Protein 6PWG (pdb70)

Solvent-accessible surface area: 18046 Å² total; per-residue (Å²): 103,45,51,63,7,68,43,42,16,146,113,66,31,66,45,107,55,20,21,34,31,54,9,120,47,7,90,99,11,8,4,4,9,5,74,122,76,40,18,66,118,62,65,22,77,103,40,0,85,64,15,30,78,0,4,71,83,0,104,130,64,39,8,46,18,6,15,0,11,7,15,2,84,23,164,75,30,14,0,0,3,10,47,43,30,110,105,32,32,60,4,62,35,0,27,79,119,149,104,96,13,55,136,86,109,132,15,1,97,16,0,30,103,32,0,48,37,1,13,156,92,0,126,126,73,105,8,53,2,70,90,4,43,5,24,1,23,116,71,0,70,0,31,1,18,34,2,61,34,18,69,214,60,71,11,95,155,2,24,62,61,0,64,75,0,50,39,49,0,74,87,54,51,138,157,99,45,34,72,6,62,56,31,9,137,102,66,29,67,46,105,42,17,22,33,31,56,10,120,43,6,88,93,12,8,5,4,8,4,70,120,82,36,25,69,116,87,61,16,73,97,57,0,80,77,0,18,86,0,2,97,84,0,109,133,67,40,8,47,17,7,21,4,11,8,10,4,90,25,159,86,27,18,0,0,5,10,43,50,30,91,123,37,31,46,4,52,40,0,20,87,119,146,117,95,16,55,134,86,107,159,14,1,105,40,0,31,99,28,0,43,36,1,22,158,94,0,130,130,75,102,6,36,2,79,89,8,38,2,31,0,25,94,73,0,72,0,33,1,19,28,2,37,43,20,70,218,53,71,8,88,168,3,27,68,62,0,64,74,0,55,41,55,0,76,86,49,53,137,164

Nearest PDB structures (foldseek):
  6pwg-assembly2_B  TM=1.004E+00  e=1.736E-35  Ewingella americana
  6lxy-assembly3_D  TM=6.509E-01  e=3.700E-04  Homo sapiens
  8wsw-assembly4_D  TM=5.952E-01  e=1.843E-03  Homo sapiens
  7t4w-assembly2_B  TM=6.102E-01  e=1.568E-02  Homo sapiens
  2eu9-assembly1_A  TM=5.207E-01  e=2.147E-01  Homo sapiens

Sequence (350 aa):
AFHDVPSLGQKVGAGSQKDVFHSRQDPRQCICLFRPGTTGSIPAEQYAQKELEETTKQLKNLGFPVVDAHALVKHQGSVGVAKDFIHNALDSEDIVNNKKSLPDNLKFNKNVLEDCNAIIRRLKNLEVHIEDLQFLVDHNGHVLINDPRDVVRSSPDKSISKVNELRSHALNNLLDAFHDVPSLGQKVGAGSQKDVFHSRQDPRQCICLFRPGTTGSIPAEQYAQKELETTKQLKNLGFPVVDAHALVKHQGSVGVAKDFIHNALDSEDIVNNKKSLPDNLKFNKNVLEDCNAIIRRLKNLEVHIEDLQFLVDHNGHVLINDPRDVVRSSPDKSISKVNELRSHALNNLLD

Organism: Ewingella americana (strain ATCC 33852 / DSM 4580 / CCUG 14506 / JCM 5911 / LMG 7869 / NCTC 12157 / CDC 1468-78) (NCBI:txid910964)

InterPro domains:
  IPR054555 Type III secretion system effector HopBF1-like [PF26324] (6-197)
  IPR054555 Type III secretion system effector HopBF1-like [cd20900] (25-198)

GO terms:
  GO:0106310 protein serine kinase activity (F, EXP)

Structure (mmCIF, N/CA/C/O backbone):
data_6PWG
#
_entry.id   6PWG
#
_cell.length_a   76.185
_cell.length_b   76.185
_cell.length_c   351.362
_cell.angle_alpha   90.000
_cell.angle_beta   90.000
_cell.angle_gamma   120.000
#
_symmetry.space_group_name_H-M   'H 3 2'
#
loop_
_entity.id
_entity.type
_entity.pdbx_description
1 polymer 'Type III effector HopBF1'
2 non-polymer 'PHOSPHOAMINOPHOSPHONIC ACID-ADENYLATE ESTER'
3 non-polymer 1,2-ETHANEDIOL
4 water water
#
loop_
_atom_site.group_PDB
_atom_site.id
_atom_site.type_symbol
_atom_site.label_atom_id
_atom_site.label_alt_id
_atom_site.label_comp_id
_atom_site.label_asym_id
_atom_site.label_entity_id
_atom_site.label_seq_id
_atom_site.pdbx_PDB_ins_code
_atom_site.Cartn_x
_atom_site.Cartn_y
_atom_site.Cartn_z
_atom_site.occupancy
_atom_site.B_iso_or_equiv
_atom_site.auth_seq_id
_atom_site.auth_comp_id
_atom_site.auth_asym_id
_atom_site.auth_atom_id
_atom_site.pdbx_PDB_model_num
ATOM 1 N N . ALA A 1 26 ? 13.22490 6.57834 -19.34226 1.000 52.98083 25 ALA A N 1
ATOM 2 C CA . ALA A 1 26 ? 12.99710 8.01363 -19.27440 1.000 49.92077 25 ALA A CA 1
ATOM 3 C C . ALA A 1 26 ? 14.27886 8.78924 -19.56548 1.000 44.67980 25 ALA A C 1
ATOM 4 O O . ALA A 1 26 ? 14.24015 9.84007 -20.20016 1.000 45.60189 25 ALA A O 1
ATOM 10 N N . PHE A 1 27 ? 15.41717 8.26821 -19.09980 1.000 36.84354 26 PHE A N 1
ATOM 11 C CA . PHE A 1 27 ? 16.70673 8.93677 -19.27163 1.000 30.05297 26 PHE A CA 1
ATOM 12 C C . PHE A 1 27 ? 17.30240 8.49825 -20.60000 1.000 28.00332 26 PHE A C 1
ATOM 13 O O . PHE A 1 27 ? 17.63397 7.32719 -20.78711 1.000 31.00736 26 PHE A O 1
ATOM 30 N N . HIS A 1 28 ? 17.43359 9.43464 -21.53010 1.000 27.15023 27 HIS A N 1
ATOM 31 C CA . HIS A 1 28 ? 17.85014 9.12117 -22.89363 1.000 28.82755 27 HIS A CA 1
ATOM 32 C C . HIS A 1 28 ? 19.33980 9.38086 -23.06763 1.000 28.51455 27 HIS A C 1
ATOM 33 O O . HIS A 1 28 ? 19.84631 10.44530 -22.69430 1.000 26.82819 27 HIS A O 1
ATOM 47 N N . ASP A 1 29 ? 20.03615 8.39629 -23.62450 1.000 30.50365 28 ASP A N 1
ATOM 48 C CA . ASP A 1 29 ? 21.48072 8.47661 -23.73318 1.000 36.77924 28 ASP A CA 1
ATOM 49 C C . ASP A 1 29 ? 21.88895 9.57852 -24.69828 1.000 30.61926 28 ASP A C 1
ATOM 50 O O . ASP A 1 29 ? 21.31729 9.72391 -25.78001 1.000 31.61786 28 ASP A O 1
ATOM 59 N N . VAL A 1 30 ? 22.89262 10.35546 -24.29812 1.000 30.40536 29 VAL A N 1
ATOM 60 C CA . VAL A 1 30 ? 23.52426 11.35532 -25.15933 1.000 33.21491 29 VAL A CA 1
ATOM 61 C C . VAL A 1 30 ? 24.94116 10.87265 -25.43790 1.000 33.07270 29 VAL A C 1
ATOM 62 O O . VAL A 1 30 ? 25.84450 11.12666 -24.63039 1.000 34.20632 29 VAL A O 1
ATOM 75 N N . PRO A 1 31 ? 25.18603 10.16891 -26.54395 1.000 38.95797 30 PRO A N 1
ATOM 76 C CA . PRO A 1 31 ? 26.51076 9.54262 -26.71451 1.000 39.62520 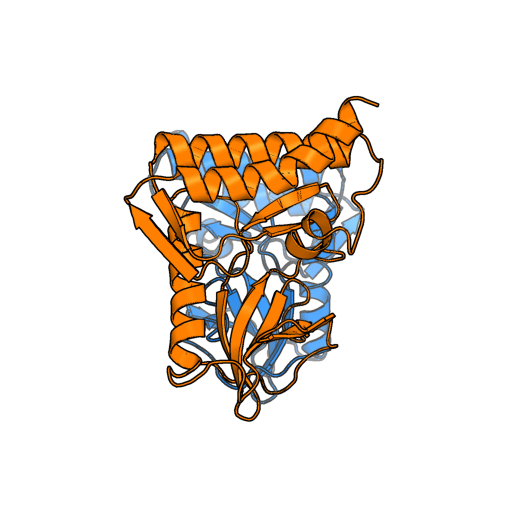30 PRO A CA 1
ATOM 77 C C . PRO A 1 31 ? 27.66400 10.53395 -26.63876 1.000 39.36227 30 PRO A C 1
ATOM 78 O O . PRO A 1 31 ? 28.70896 10.21464 -26.06083 1.000 38.76681 30 PRO A O 1
ATOM 89 N N . SER A 1 32 ? 27.49976 11.73375 -27.18771 1.000 38.33870 31 SER A N 1
ATOM 90 C CA . SER A 1 32 ? 28.59524 12.67957 -27.33958 1.000 40.45469 31 SER A CA 1
ATOM 91 C C . SER A 1 32 ? 28.19685 14.03798 -26.78765 1.000 37.22214 31 SER A C 1
ATOM 92 O O . SER A 1 32 ? 27.12540 14.55257 -27.11385 1.000 36.81584 31 SER A O 1
ATOM 100 N N . LEU A 1 33 ? 29.06829 14.61502 -25.96498 1.000 35.13966 32 LEU A N 1
ATOM 101 C CA . LEU A 1 33 ? 28.85706 15.92554 -25.37656 1.000 33.23757 32 LEU A CA 1
ATOM 102 C C . LEU A 1 33 ? 29.60151 16.99892 -26.16076 1.000 32.76333 32 LEU A C 1
ATOM 103 O O . LEU A 1 33 ? 30.67875 16.76611 -26.70994 1.000 35.30432 32 LEU A O 1
ATOM 119 N N . GLY A 1 34 ? 29.02698 18.19297 -26.18819 1.000 32.34724 33 GLY A N 1
ATOM 120 C CA . GLY A 1 34 ? 29.68758 19.34779 -26.75653 1.000 32.87085 33 GLY A CA 1
ATOM 121 C C . GLY A 1 34 ? 30.59608 20.05337 -25.75884 1.000 31.78582 33 GLY A C 1
ATOM 122 O O . GLY A 1 34 ? 30.89799 19.56096 -24.67203 1.000 29.88780 33 GLY A O 1
ATOM 126 N N . GLN A 1 35 ? 31.03228 21.24012 -26.15481 1.000 37.43453 34 GLN A N 1
ATOM 127 C CA . GLN A 1 35 ? 31.95372 22.04105 -25.35770 1.000 40.48346 34 GLN A CA 1
ATOM 128 C C . GLN A 1 35 ? 31.35192 22.37104 -23.99386 1.000 33.61063 34 GLN A C 1
ATOM 129 O O . GLN A 1 35 ? 30.15453 22.64323 -23.86562 1.000 29.23950 34 GLN A O 1
ATOM 143 N N . LYS A 1 36 ? 32.19462 22.33767 -22.96793 1.000 32.26030 35 LYS A N 1
ATOM 144 C CA . LYS A 1 36 ? 31.76005 22.69118 -21.62320 1.000 31.28600 35 LYS A CA 1
ATOM 145 C C . LYS A 1 36 ? 31.56027 24.20291 -21.52540 1.000 28.58723 35 LYS A C 1
ATOM 146 O O . LYS A 1 36 ? 32.41642 24.98220 -21.96143 1.000 28.92998 35 LYS A O 1
ATOM 165 N N . VAL A 1 37 ? 30.44240 24.61972 -20.93614 1.000 24.67516 36 VAL A N 1
ATOM 166 C CA . VAL A 1 37 ? 30.13041 26.03580 -20.80016 1.000 25.84393 36 VAL A CA 1
ATOM 167 C C . VAL A 1 37 ? 30.02332 26.48683 -19.35237 1.000 29.16711 36 VAL A C 1
ATOM 168 O O . VAL A 1 37 ? 29.92987 27.69560 -19.10661 1.000 29.71892 36 VAL A O 1
ATOM 181 N N . GLY A 1 38 ? 30.00322 25.58451 -18.38565 1.000 28.90089 37 GLY A N 1
ATOM 182 C CA . GLY A 1 38 ? 29.82503 26.01006 -17.00926 1.000 27.11256 37 GLY A CA 1
ATOM 183 C C . GLY A 1 38 ? 29.77892 24.83614 -16.05624 1.000 26.18115 37 GLY A C 1
ATOM 184 O O . GLY A 1 38 ? 29.61367 23.67678 -16.45294 1.000 24.17172 37 GLY A O 1
ATOM 188 N N . ALA A 1 39 ? 29.90601 25.16554 -14.77392 1.000 23.53325 38 ALA A N 1
ATOM 189 C CA . ALA A 1 39 ? 29.88054 24.16311 -13.72520 1.000 24.78364 38 ALA A CA 1
ATOM 190 C C . ALA A 1 39 ? 29.44372 24.84187 -12.44091 1.000 25.29786 38 ALA A C 1
ATOM 191 O O . ALA A 1 39 ? 29.92712 25.93725 -12.11944 1.000 26.34185 38 ALA A O 1
ATOM 198 N N . GLY A 1 40 ? 28.54390 24.18300 -11.71351 1.000 21.09702 39 GLY A N 1
ATOM 199 C CA . GLY A 1 40 ? 28.05734 24.70179 -10.45717 1.000 21.51676 39 GLY A CA 1
ATOM 200 C C . GLY A 1 40 ? 28.36746 23.78502 -9.30190 1.000 21.96755 39 GLY A C 1
ATOM 201 O O . GLY A 1 40 ? 29.26141 22.94772 -9.40272 1.000 23.83093 39 GLY A O 1
ATOM 205 N N . SER A 1 41 ? 27.62893 23.91873 -8.20262 1.000 21.32647 40 SER A N 1
ATOM 206 C CA . SER A 1 41 ? 27.87463 23.07991 -7.03943 1.000 21.56379 40 SER A CA 1
ATOM 207 C C . SER A 1 41 ? 27.46771 21.63048 -7.28405 1.000 21.95555 40 SER A C 1
ATOM 208 O O . SER A 1 41 ? 28.01307 20.73140 -6.62858 1.000 20.68514 40 SER A O 1
ATOM 216 N N . GLN A 1 42 ? 26.57531 21.37557 -8.24486 1.000 20.96131 41 GLN A N 1
ATOM 217 C CA . GLN A 1 42 ? 26.16609 20.00433 -8.50695 1.000 24.81182 41 GLN A CA 1
ATOM 218 C C . GLN A 1 42 ? 26.28567 19.58986 -9.97242 1.000 24.37125 41 GLN A C 1
ATOM 219 O O . GLN A 1 42 ? 26.43256 18.39631 -10.25894 1.000 24.67066 41 GLN A O 1
ATOM 233 N N . LYS A 1 43 ? 26.21832 20.53795 -10.91456 1.000 20.28444 42 LYS A N 1
ATOM 234 C CA . LYS A 1 43 ? 26.07823 20.16419 -12.31748 1.000 20.17261 42 LYS A CA 1
ATOM 235 C C . LYS A 1 43 ? 27.19346 20.72589 -13.18436 1.000 20.45359 42 LYS A C 1
ATOM 236 O O . LYS A 1 43 ? 27.69195 21.83804 -12.94354 1.000 18.31686 42 LYS A O 1
ATOM 255 N N . ASP A 1 44 ? 27.59718 19.92735 -14.17532 1.000 20.14564 43 ASP A N 1
ATOM 256 C CA . ASP A 1 44 ? 28.37637 20.38583 -15.32032 1.000 20.22883 43 ASP A CA 1
ATOM 257 C C . ASP A 1 44 ? 27.42486 20.59568 -16.49182 1.000 21.92701 43 ASP A C 1
ATOM 258 O O . ASP A 1 44 ? 26.51728 19.78027 -16.71632 1.000 18.83750 43 ASP A O 1
ATOM 267 N N . VAL A 1 45 ? 27.66447 21.65019 -17.27192 1.000 18.40987 44 VAL A N 1
ATOM 268 C CA . VAL A 1 45 ? 26.77326 22.03446 -18.35400 1.000 18.05528 44 VAL A CA 1
ATOM 269 C C . VAL A 1 45 ? 27.55588 22.07191 -19.65192 1.000 19.66371 44 VAL A C 1
ATOM 270 O O . VAL A 1 45 ? 28.65336 22.64255 -19.70500 1.000 21.05748 44 VAL A O 1
ATOM 283 N N . PHE A 1 46 ? 26.99281 21.45971 -20.69374 1.000 20.15409 45 PHE A N 1
ATOM 284 C CA . PHE A 1 46 ? 27.66708 21.30327 -21.96644 1.000 22.06102 45 PHE A CA 1
ATOM 285 C C . PHE A 1 46 ? 26.73834 21.73229 -23.09172 1.000 22.68849 45 PHE A C 1
ATOM 286 O O . PHE A 1 46 ? 25.51777 21.53652 -23.02044 1.000 21.18570 45 PHE A O 1
ATOM 303 N N . HIS A 1 47 ? 27.33039 22.29262 -24.15023 1.000 25.97344 46 HIS A N 1
ATOM 304 C CA . HIS A 1 47 ? 26.60637 22.43687 -25.40982 1.000 29.97888 46 HIS A CA 1
ATOM 305 C C . HIS A 1 47 ? 26.06536 21.08249 -25.85297 1.000 28.68500 46 HIS A C 1
ATOM 306 O O . HIS A 1 47 ? 26.75771 20.06030 -25.77079 1.000 27.05070 46 HIS A O 1
ATOM 320 N N . SER A 1 48 ? 24.83760 21.08248 -26.35320 1.000 28.10754 47 SER A N 1
ATOM 321 C CA . SER A 1 48 ? 24.31212 19.90535 -27.01560 1.000 28.65665 47 SER A CA 1
ATOM 322 C C . SER A 1 48 ? 24.84470 19.85575 -28.44612 1.000 33.05305 47 SER A C 1
ATOM 323 O O . SER A 1 48 ? 24.73356 20.83392 -29.20226 1.000 33.14047 47 SER A O 1
ATOM 331 N N . ARG A 1 49 ? 25.43284 18.71657 -28.81958 1.000 33.66980 48 ARG A N 1
ATOM 332 C CA . ARG A 1 49 ? 25.86091 18.53658 -30.20134 1.000 40.97223 48 ARG A CA 1
ATOM 333 C C . ARG A 1 49 ? 24.68528 18.27710 -31.13742 1.000 45.03497 48 ARG A C 1
ATOM 334 O O . ARG A 1 49 ? 24.74761 18.64498 -32.31367 1.000 47.09572 48 ARG A O 1
ATOM 355 N N . GLN A 1 50 ? 23.61962 17.64533 -30.64107 1.000 51.82200 49 GLN A N 1
ATOM 356 C CA . GLN A 1 50 ? 22.46999 17.33121 -31.48312 1.000 57.96603 49 GLN A CA 1
ATOM 357 C C . GLN A 1 50 ? 21.61560 18.55829 -31.78813 1.000 57.11991 49 GLN A C 1
ATOM 358 O O . GLN A 1 50 ? 20.86463 18.53730 -32.76756 1.000 60.59558 49 GLN A O 1
ATOM 372 N N . ASP A 1 51 ? 21.70241 19.62772 -30.97074 1.000 47.71338 50 ASP A N 1
ATOM 373 C CA . ASP A 1 51 ? 20.89025 20.82486 -31.15803 1.000 39.75982 50 ASP A CA 1
ATOM 374 C C . ASP A 1 51 ? 21.61356 22.05231 -30.60581 1.000 38.48092 50 ASP A C 1
ATOM 375 O O . ASP A 1 51 ? 21.83893 22.15548 -29.38645 1.000 28.95029 50 ASP A O 1
ATOM 384 N N . PRO A 1 52 ? 21.98407 23.01156 -31.46247 1.000 42.59972 51 PRO A N 1
ATOM 385 C CA . PRO A 1 52 ? 22.73449 24.17769 -30.96101 1.000 40.50419 51 PRO A CA 1
ATOM 386 C C . PRO A 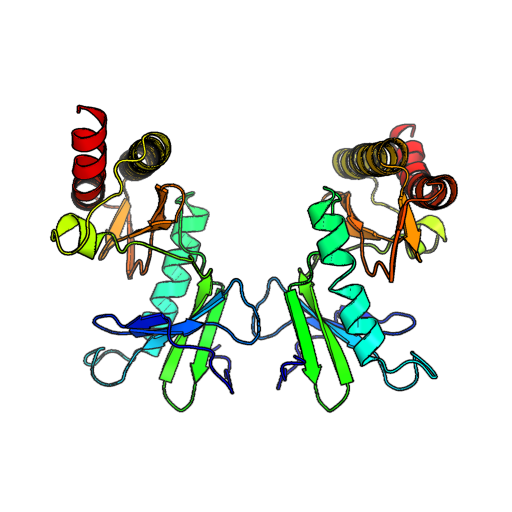1 52 ? 21.93600 25.07597 -30.03396 1.000 34.00640 51 PRO A C 1
ATOM 387 O O . PRO A 1 52 ? 22.53937 25.88373 -29.32379 1.000 29.80031 51 PRO A O 1
ATOM 398 N N . ARG A 1 53 ? 20.60913 24.97616 -30.02075 1.000 28.90054 52 ARG A N 1
ATOM 399 C CA . ARG A 1 53 ? 19.79726 25.78723 -29.12525 1.000 31.40417 52 ARG A CA 1
ATOM 400 C C . ARG A 1 53 ? 19.72015 25.21351 -27.71560 1.000 24.55498 52 ARG A C 1
ATOM 401 O O . ARG A 1 53 ? 19.12091 25.84774 -26.83277 1.000 23.16681 52 ARG A O 1
ATOM 422 N N . GLN A 1 54 ? 20.28994 24.03252 -27.48822 1.000 24.28711 53 GLN A N 1
ATOM 423 C CA . GLN A 1 54 ? 20.13563 23.31354 -26.23140 1.000 22.79118 53 GLN A CA 1
ATOM 424 C C . GLN A 1 54 ? 21.49207 23.03650 -25.59353 1.000 21.87602 53 GLN A C 1
ATOM 425 O O . GLN A 1 54 ? 22.54351 23.10638 -26.22779 1.000 23.16494 53 GLN A O 1
ATOM 439 N N . CYS A 1 55 ? 21.44758 22.71193 -24.31853 1.000 22.59335 54 CYS A N 1
ATOM 440 C CA . CYS A 1 55 ? 22.61740 22.28753 -23.56384 1.000 22.52811 54 CYS A CA 1
ATOM 441 C C . CYS A 1 55 ? 22.24916 21.05829 -22.74030 1.000 21.90584 54 CYS A C 1
ATOM 442 O O . CYS A 1 55 ? 21.07448 20.78139 -22.47622 1.000 22.04366 54 CYS A O 1
ATOM 450 N N . ILE A 1 56 ? 23.28053 20.33077 -22.34515 1.000 19.46096 55 ILE A N 1
ATOM 451 C CA . ILE A 1 56 ? 23.18082 19.10516 -21.56680 1.000 20.29459 55 ILE A CA 1
ATOM 452 C C . ILE A 1 56 ? 23.70121 19.44442 -20.18489 1.000 18.46975 55 ILE A C 1
ATOM 453 O O . ILE A 1 56 ? 24.86539 19.83665 -20.02866 1.000 19.70530 55 ILE A O 1
ATOM 469 N N . CYS A 1 57 ? 22.83754 19.31649 -19.17736 1.000 18.49310 56 CYS A N 1
ATOM 470 C CA . CYS A 1 57 ? 23.16281 19.68537 -17.80161 1.000 16.30563 56 CYS A CA 1
ATOM 471 C C . CYS A 1 57 ? 23.19128 18.41738 -16.95965 1.000 18.68496 56 CYS A C 1
ATOM 472 O O . CYS A 1 57 ? 22.13158 17.84285 -16.66865 1.000 19.17229 56 CYS A O 1
ATOM 480 N N . LEU A 1 58 ? 24.39336 17.99378 -16.55487 1.000 17.26974 57 LEU A N 1
ATOM 481 C CA . LEU A 1 58 ? 24.59921 16.69166 -15.93018 1.000 18.08388 57 LEU A CA 1
ATOM 482 C C . LEU A 1 58 ? 25.04617 16.84232 -14.47951 1.000 20.64257 57 LEU A C 1
ATOM 483 O O . LEU A 1 58 ? 25.95706 17.62845 -14.17544 1.000 18.00109 57 LEU A O 1
ATOM 499 N N . PHE A 1 59 ? 24.41683 16.06597 -13.59583 1.000 18.12353 5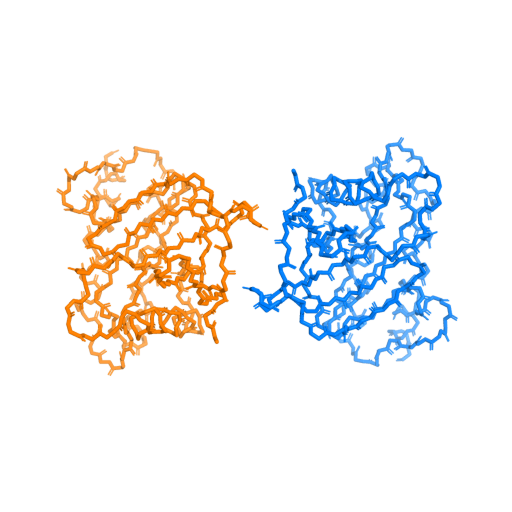8 PHE A N 1
ATOM 500 C CA . PHE A 1 59 ? 24.83090 16.01868 -12.20860 1.000 19.21162 58 PHE A CA 1
ATOM 501 C C . PHE A 1 59 ? 26.15944 15.29079 -12.08925 1.000 22.34459 58 PHE A C 1
ATOM 502 O O . PHE A 1 59 ? 26.30874 14.17671 -12.58305 1.000 21.62364 58 PHE A O 1
ATOM 519 N N . ARG A 1 60 ? 27.13939 15.93405 -11.46476 1.000 23.50412 59 ARG A N 1
ATOM 520 C CA . ARG A 1 60 ? 28.41938 15.29877 -11.24986 1.000 28.42875 59 ARG A CA 1
ATOM 521 C C . ARG A 1 60 ? 28.27773 14.24267 -10.16063 1.000 26.57286 59 ARG A C 1
ATOM 522 O O . ARG A 1 60 ? 27.50868 14.41908 -9.21354 1.000 23.77961 59 ARG A O 1
ATOM 543 N N . PRO A 1 61 ? 29.01041 13.14203 -10.27318 1.000 29.99380 60 PRO A N 1
ATOM 544 C CA . PRO A 1 61 ? 28.88325 12.06476 -9.27735 1.000 32.52198 60 PRO A CA 1
ATOM 545 C C . PRO A 1 61 ? 29.17374 12.55120 -7.86767 1.000 30.89241 60 PRO A C 1
ATOM 546 O O . PRO A 1 61 ? 30.14690 13.27274 -7.62562 1.000 29.50968 60 PRO A O 1
ATOM 557 N N . GLY A 1 62 ? 28.30920 12.14786 -6.93242 1.000 35.60458 61 GLY A N 1
ATOM 558 C CA . GLY A 1 62 ? 28.48650 12.46870 -5.52921 1.000 39.43305 61 GLY A CA 1
ATOM 559 C C . GLY A 1 62 ? 27.83257 13.75679 -5.06634 1.000 38.34549 61 GLY A C 1
ATOM 560 O O . GLY A 1 62 ? 27.76208 13.99195 -3.85310 1.000 40.16643 61 GLY A O 1
ATOM 564 N N . THR A 1 63 ? 27.34724 14.59565 -5.98584 1.000 31.69019 62 THR A N 1
ATOM 565 C CA . THR A 1 63 ? 26.85148 15.90603 -5.58441 1.000 31.73688 62 THR A CA 1
ATOM 566 C C . THR A 1 63 ? 25.46620 15.86923 -4.95351 1.000 30.89158 62 THR A C 1
ATOM 567 O O . THR A 1 63 ? 25.11180 16.80437 -4.23294 1.000 31.78308 62 THR A O 1
ATOM 578 N N . THR A 1 64 ? 24.66478 14.84207 -5.22614 1.000 31.47050 63 THR A N 1
ATOM 579 C CA . THR A 1 64 ? 23.30036 14.77156 -4.71659 1.000 31.95164 63 THR A CA 1
ATOM 580 C C . THR A 1 64 ? 23.17303 13.84821 -3.50460 1.000 34.45384 63 THR A C 1
ATOM 581 O O . THR A 1 64 ? 22.05382 13.55681 -3.07242 1.000 34.82190 63 THR A O 1
ATOM 592 N N . GLY A 1 65 ? 24.29095 13.35882 -2.97001 1.000 35.64730 64 GLY A N 1
ATOM 593 C CA . GLY A 1 65 ? 24.25120 12.64742 -1.70438 1.000 38.38507 64 GLY A CA 1
ATOM 594 C C . GLY A 1 65 ? 23.37173 11.41690 -1.75053 1.000 40.00022 64 GLY A C 1
ATOM 595 O O . GLY A 1 65 ? 23.49825 10.55903 -2.63406 1.000 40.35324 64 GLY A O 1
ATOM 599 N N . SER A 1 66 ? 22.47455 11.30567 -0.77552 1.000 40.00417 65 SER A N 1
ATOM 600 C CA . SER A 1 66 ? 21.67184 10.09945 -0.61978 1.000 43.44142 65 SER A CA 1
ATOM 601 C C . SER A 1 66 ? 20.42245 10.07253 -1.48963 1.000 42.07528 65 SER A C 1
ATOM 602 O O . SER A 1 66 ? 19.81080 9.00609 -1.63843 1.000 41.98874 65 SER A O 1
ATOM 610 N N . ILE A 1 67 ? 20.01018 11.19735 -2.04514 1.000 39.23243 66 ILE A N 1
ATOM 611 C CA . ILE A 1 67 ? 18.93071 11.18951 -3.03505 1.000 40.37483 66 ILE A CA 1
ATOM 612 C C . ILE A 1 67 ? 19.51420 10.80779 -4.39413 1.000 37.69573 66 ILE A C 1
ATOM 613 O O . ILE A 1 67 ? 20.47517 11.45912 -4.85216 1.000 36.03690 66 ILE A O 1
ATOM 629 N N . PRO A 1 68 ? 19.00014 9.77120 -5.05364 1.000 36.32860 67 PRO A N 1
ATOM 630 C CA . PRO A 1 68 ? 19.44690 9.50298 -6.42787 1.000 32.32816 67 PRO A CA 1
ATOM 631 C C . PRO A 1 68 ? 19.37395 10.76269 -7.28690 1.000 29.11058 67 PRO A C 1
ATOM 632 O O . PRO A 1 68 ? 18.39705 11.51897 -7.22490 1.000 26.82184 67 PRO A O 1
ATOM 643 N N . ALA A 1 69 ? 20.44910 11.01130 -8.05311 1.000 24.86039 68 ALA A N 1
ATOM 644 C CA . ALA A 1 69 ? 20.46722 12.14203 -8.95825 1.000 26.82866 68 ALA A CA 1
ATOM 645 C C . ALA A 1 69 ? 19.30991 12.09153 -9.94376 1.000 21.83720 68 ALA A C 1
ATOM 646 O O . ALA A 1 69 ? 18.81226 13.14937 -10.36133 1.000 20.51029 68 ALA A O 1
ATOM 653 N N . GLU A 1 70 ? 18.87076 10.88815 -10.32150 1.000 24.05654 69 GLU A N 1
ATOM 654 C CA . GLU A 1 70 ? 17.69539 10.75507 -11.16757 1.000 25.07705 69 GLU A CA 1
ATOM 655 C C . GLU A 1 70 ? 16.50936 11.52259 -10.59491 1.000 24.09775 69 GLU A C 1
ATOM 656 O O . GLU A 1 70 ? 15.77013 12.19387 -11.33094 1.000 23.41385 69 GLU A O 1
ATOM 668 N N . GLN A 1 71 ? 16.32272 11.45229 -9.27680 1.000 24.30676 70 GLN A N 1
ATOM 669 C CA . GLN A 1 71 ? 15.17351 12.12090 -8.66118 1.000 30.01091 70 GLN A CA 1
ATOM 670 C C . GLN A 1 71 ? 15.32629 13.63319 -8.67464 1.000 22.96202 70 GLN A C 1
ATOM 671 O O . GLN A 1 71 ? 14.32473 14.35125 -8.81492 1.000 20.98573 70 GLN A O 1
ATOM 685 N N . TYR A 1 72 ? 16.55534 14.13948 -8.56405 1.000 23.79282 71 TYR A N 1
ATOM 686 C CA . TYR A 1 72 ? 16.76455 15.57448 -8.73547 1.000 27.41600 71 TYR A CA 1
ATOM 687 C C . TYR A 1 72 ? 16.47365 16.03229 -10.16383 1.000 23.27740 71 TYR A C 1
ATOM 688 O O . TYR A 1 72 ? 15.86270 17.09103 -10.37795 1.000 20.80634 71 TYR A O 1
ATOM 706 N N . ALA A 1 73 ? 16.96081 15.28525 -11.14268 1.000 20.94796 72 ALA A N 1
ATOM 707 C CA . ALA A 1 73 ? 16.71220 15.63203 -12.53134 1.000 18.35193 72 ALA A CA 1
ATOM 708 C C . ALA A 1 73 ? 15.22060 15.66244 -12.82351 1.000 21.05895 72 ALA A C 1
ATOM 709 O O . ALA A 1 73 ? 14.71611 16.64181 -13.39044 1.000 22.89887 72 ALA A O 1
ATOM 716 N N . GLN A 1 74 ? 14.49328 14.62084 -12.40647 1.000 21.63352 73 GLN A N 1
ATOM 717 C CA . GLN A 1 74 ? 13.05804 14.58317 -12.64464 1.000 26.51045 73 GLN A CA 1
ATOM 718 C C . GLN A 1 74 ? 12.36483 15.78005 -12.01558 1.000 22.75463 73 GLN A C 1
ATOM 719 O O . GLN A 1 74 ? 11.47462 16.39052 -12.63038 1.000 20.80177 73 GLN A O 1
ATOM 733 N N . LYS A 1 75 ? 12.74125 16.10769 -10.78271 1.000 20.35507 74 LYS A N 1
ATOM 734 C CA . LYS A 1 75 ? 12.12313 17.22003 -10.07630 1.000 23.97964 74 LYS A CA 1
ATOM 735 C C . LYS A 1 75 ? 12.45572 18.53928 -10.74044 1.000 20.91314 74 LYS A C 1
ATOM 736 O O . LYS A 1 75 ? 11.62779 19.44911 -10.75705 1.000 23.08234 74 LYS A O 1
ATOM 755 N N . GLU A 1 76 ? 13.65476 18.66779 -11.30296 1.000 23.27335 75 GLU A N 1
ATOM 756 C CA . GLU A 1 76 ? 14.00174 19.87624 -12.04857 1.000 20.51040 75 GLU A CA 1
ATOM 757 C C . GLU A 1 76 ? 13.12235 20.02673 -13.28504 1.000 20.95589 75 GLU A C 1
ATOM 758 O O . GLU A 1 76 ? 12.56483 21.11048 -13.54609 1.000 18.58141 75 GLU A O 1
ATOM 770 N N . LEU A 1 77 ? 12.98341 18.93946 -14.05748 1.000 17.24470 76 LEU A N 1
ATOM 771 C CA . LEU A 1 77 ? 12.13213 18.96787 -15.23920 1.000 19.75308 76 LEU A CA 1
ATOM 772 C C . LEU A 1 77 ? 10.67697 19.23740 -14.87980 1.000 19.08600 76 LEU A C 1
ATOM 773 O O . LEU A 1 77 ? 10.02786 20.10812 -15.48675 1.000 17.25041 76 LEU A O 1
ATOM 789 N N . GLU A 1 78 ? 10.15318 18.50850 -13.88829 1.000 19.93393 77 GLU A N 1
ATOM 790 C CA A GLU A 1 78 ? 8.75166 18.66109 -13.52378 0.510 21.30241 77 GLU A CA 1
ATOM 791 C CA B GLU A 1 78 ? 8.75058 18.65981 -13.51793 0.490 21.34720 77 GLU A CA 1
ATOM 792 C C . GLU A 1 78 ? 8.46731 20.05706 -12.98404 1.000 19.68409 77 GLU A C 1
ATOM 793 O O . GLU A 1 78 ? 7.45315 20.66180 -13.32262 1.000 16.08320 77 GLU A O 1
ATOM 816 N N . THR A 1 79 ? 9.33761 20.57472 -12.12443 1.000 18.26488 78 THR A N 1
ATOM 817 C CA . THR A 1 79 ? 9.09819 21.89205 -11.53591 1.000 18.36613 78 THR A CA 1
ATOM 818 C C . THR A 1 79 ? 9.17718 22.97258 -12.60197 1.000 16.01695 78 THR A C 1
ATOM 819 O O . THR A 1 79 ? 8.38813 23.92952 -12.59422 1.000 15.83880 78 THR A O 1
ATOM 830 N N . THR A 1 80 ? 10.10879 22.82507 -13.54696 1.000 18.41910 79 THR A N 1
ATOM 831 C CA . THR A 1 80 ? 10.17526 23.75132 -14.67735 1.000 17.78639 79 THR A CA 1
ATOM 832 C C . THR A 1 80 ? 8.84346 23.77397 -15.43566 1.000 19.80549 79 THR A C 1
ATOM 833 O O . THR A 1 80 ? 8.35202 24.84466 -15.83532 1.000 17.62483 79 THR A O 1
ATOM 844 N N . LYS A 1 81 ? 8.25328 22.60262 -15.65232 1.000 16.65127 80 LYS A N 1
ATOM 845 C CA . LYS A 1 81 ? 6.99656 22.54419 -16.39702 1.000 19.65614 80 LYS A CA 1
ATOM 846 C C . LYS A 1 81 ? 5.84740 23.11072 -15.58343 1.000 14.59230 80 LYS A C 1
ATOM 847 O O . LYS A 1 81 ? 4.97703 23.79845 -16.12619 1.000 14.62179 80 LYS A O 1
ATOM 866 N N . GLN A 1 82 ? 5.84559 22.87544 -14.27177 1.000 16.93204 81 GLN A N 1
ATOM 867 C CA . GLN A 1 82 ? 4.82376 23.48009 -13.41510 1.000 16.18070 81 GLN A CA 1
ATOM 868 C C . GLN A 1 82 ? 4.89807 25.00708 -13.46834 1.000 15.71772 81 GLN A C 1
ATOM 869 O O . GLN A 1 82 ? 3.87367 25.69699 -13.59173 1.000 17.07646 81 GLN A O 1
ATOM 883 N N . LEU A 1 83 ? 6.10361 25.55110 -13.37169 1.000 13.52218 82 LEU A N 1
ATOM 884 C CA . LEU A 1 83 ? 6.27528 27.00238 -13.40277 1.000 14.88076 82 LEU A CA 1
ATOM 885 C C . LEU A 1 83 ? 5.89456 27.56953 -14.76787 1.000 14.76743 82 LEU A C 1
ATOM 886 O O . LEU A 1 83 ? 5.23679 28.61080 -14.85676 1.000 13.82157 82 LEU A O 1
ATOM 902 N N . LYS A 1 84 ? 6.30367 26.90048 -15.84336 1.000 15.19666 83 LYS A N 1
ATOM 903 C CA . LYS A 1 84 ? 5.86837 27.31305 -17.17393 1.000 19.74518 83 LYS A CA 1
ATOM 904 C C . LYS A 1 84 ? 4.34839 27.32315 -17.26287 1.000 17.68737 83 LYS A C 1
ATOM 905 O O . LYS A 1 84 ? 3.75844 28.25982 -17.81022 1.000 16.69715 83 LYS A O 1
ATOM 924 N N . ASN A 1 85 ? 3.70239 26.29214 -16.71324 1.000 15.59759 84 ASN A N 1
ATOM 925 C CA . ASN A 1 85 ? 2.24274 26.20752 -16.72859 1.000 17.42896 84 ASN A CA 1
ATOM 926 C C . ASN A 1 85 ? 1.61019 27.35641 -15.95729 1.000 16.38275 84 ASN A C 1
ATOM 927 O O . ASN A 1 85 ? 0.56434 27.85372 -16.36501 1.000 15.18173 84 ASN A O 1
ATOM 938 N N . LEU A 1 86 ? 2.25493 27.81199 -14.88184 1.000 15.84260 85 LEU A N 1
ATOM 939 C CA . LEU A 1 86 ? 1.78744 28.92211 -14.07847 1.000 16.12840 85 LEU A CA 1
ATOM 940 C C . LEU A 1 86 ? 2.10390 30.28833 -14.67837 1.000 16.20879 85 LEU A C 1
ATOM 941 O O . LEU A 1 86 ? 1.67358 31.30619 -14.10773 1.000 15.84374 85 LEU A O 1
ATOM 957 N N . GLY A 1 87 ? 2.81619 30.34059 -15.79961 1.000 14.54824 86 GLY A N 1
ATOM 958 C CA . GLY A 1 87 ? 3.07771 31.59097 -16.48110 1.000 17.97735 86 GLY A CA 1
ATOM 959 C C . GLY A 1 87 ? 4.42585 32.21533 -16.17919 1.000 15.70613 86 GLY A C 1
ATOM 960 O O . GLY A 1 87 ? 4.70997 33.30358 -16.69889 1.000 13.18213 86 GLY A O 1
ATOM 964 N N . PHE A 1 88 ? 5.25828 31.56623 -15.40643 1.000 13.17552 87 PHE A N 1
ATOM 965 C CA . PHE A 1 88 ? 6.56644 32.12680 -15.08535 1.000 13.15068 87 PHE A CA 1
ATOM 966 C C . PHE A 1 88 ? 7.53869 32.02643 -16.25756 1.000 12.86961 87 PHE A C 1
ATOM 967 O O . PHE A 1 88 ? 7.47621 31.09584 -17.05399 1.000 12.85341 87 PHE A O 1
ATOM 984 N N . PRO A 1 89 ? 8.48065 32.96328 -16.36000 1.000 14.60493 88 PRO A N 1
ATOM 985 C CA . PRO A 1 89 ? 9.56167 32.82864 -17.34209 1.000 12.68368 88 PRO A CA 1
ATOM 986 C C . PRO A 1 89 ? 10.59400 31.83295 -16.82835 1.000 14.59256 88 PRO A C 1
ATOM 987 O O . PRO A 1 89 ? 11.13926 31.99071 -15.72928 1.000 14.79597 88 PRO A O 1
ATOM 998 N N . VAL A 1 90 ? 10.87414 30.81497 -17.63195 1.000 14.68592 89 VAL A N 1
ATOM 999 C CA . VAL A 1 90 ? 11.74576 29.72827 -17.21195 1.000 13.66778 89 VAL A CA 1
ATOM 1000 C C . VAL A 1 90 ? 12.79314 29.42737 -18.27976 1.000 16.26916 89 VAL A C 1
ATOM 1001 O O . VAL A 1 90 ? 12.58566 29.67369 -19.46949 1.000 15.65050 89 VAL A O 1
ATOM 1014 N N . VAL A 1 91 ? 13.94059 28.90561 -17.84064 1.000 13.11530 90 VAL A N 1
ATOM 1015 C CA . VAL A 1 91 ? 14.82782 28.19236 -18.75318 1.000 14.20145 90 VAL A CA 1
ATOM 1016 C C . VAL A 1 91 ? 14.11700 26.87784 -19.07557 1.000 16.26761 90 VAL A C 1
ATOM 1017 O O . VAL A 1 91 ? 13.97599 26.01115 -18.20982 1.000 17.38746 90 VAL A O 1
ATOM 1030 N N . ASP A 1 92 ? 13.61810 26.73712 -20.29022 1.000 18.83880 91 ASP A N 1
ATOM 1031 C CA . ASP A 1 92 ? 12.76416 25.58860 -20.57544 1.000 22.99620 91 ASP A CA 1
ATOM 1032 C C . ASP A 1 92 ? 13.60036 24.31240 -20.53458 1.000 20.95708 91 ASP A C 1
ATOM 1033 O O . ASP A 1 92 ? 14.77191 24.30292 -20.93738 1.000 19.29386 91 ASP A O 1
ATOM 1042 N N . ALA A 1 93 ? 12.99185 23.23096 -20.05150 1.000 19.36560 92 ALA A N 1
ATOM 1043 C CA . ALA A 1 93 ? 13.63194 21.93039 -19.96422 1.000 17.12072 92 ALA A CA 1
ATOM 1044 C C . ALA A 1 93 ? 12.81593 20.94687 -20.79342 1.000 22.01618 92 ALA A C 1
ATOM 1045 O O . ALA A 1 93 ? 11.57944 21.02042 -20.81960 1.000 23.25801 92 ALA A O 1
ATOM 1052 N N . HIS A 1 94 ? 13.49740 20.04458 -21.50397 1.000 19.15495 93 HIS A N 1
ATOM 1053 C CA . HIS A 1 94 ? 12.80883 19.24685 -22.51842 1.000 21.76793 93 HIS A CA 1
ATOM 1054 C C . HIS A 1 94 ? 12.86178 17.74442 -22.29492 1.000 19.89376 93 HIS A C 1
ATOM 1055 O O . HIS A 1 94 ? 11.93744 17.03449 -22.73695 1.000 20.61141 93 HIS A O 1
ATOM 1069 N N . ALA A 1 95 ? 13.91795 17.22424 -21.68060 1.000 17.89402 94 ALA A N 1
ATOM 1070 C CA . ALA A 1 95 ? 14.02915 15.77666 -21.55060 1.000 19.28303 94 ALA A CA 1
ATOM 1071 C C . ALA A 1 95 ? 15.05038 15.42818 -20.48009 1.000 20.00583 94 ALA A C 1
ATOM 1072 O O . ALA A 1 95 ? 15.92213 16.23464 -20.12326 1.000 19.23110 94 ALA A O 1
ATOM 1079 N N . LEU A 1 96 ? 14.91315 14.21383 -19.95550 1.000 19.22550 95 LEU A N 1
ATOM 1080 C CA . LEU A 1 96 ? 15.90924 13.62067 -19.09251 1.000 19.36197 95 LEU A CA 1
ATOM 1081 C C . LEU A 1 96 ? 16.93973 12.91538 -19.95869 1.000 20.08951 95 LEU A C 1
ATOM 1082 O O . LEU A 1 96 ? 16.58813 12.21497 -20.91749 1.000 21.24650 95 LEU A O 1
ATOM 1098 N N . VAL A 1 97 ? 18.21943 13.11316 -19.62294 1.000 19.74887 96 VAL A N 1
ATOM 1099 C CA . VAL A 1 97 ? 19.33046 12.60333 -20.41806 1.000 20.63492 96 VAL A CA 1
ATOM 1100 C C . VAL A 1 97 ? 20.36745 11.97372 -19.50373 1.000 20.85666 96 VAL A C 1
ATOM 1101 O O . VAL A 1 97 ? 20.37739 12.18977 -18.28996 1.000 20.23081 96 VAL A O 1
ATOM 1114 N N . LYS A 1 98 ? 21.25134 11.17747 -20.11398 1.000 22.23788 97 LYS A N 1
ATOM 1115 C CA . LYS A 1 98 ? 22.35298 10.53583 -19.41482 1.000 22.44796 97 LYS A CA 1
ATOM 1116 C C . LYS A 1 98 ? 23.54152 10.42025 -20.36455 1.000 26.02276 97 LYS A C 1
ATOM 1117 O O . LYS A 1 98 ? 23.37899 10.36339 -21.59032 1.000 24.11715 97 LYS A O 1
ATOM 1136 N N . HIS A 1 99 ? 24.73998 10.40043 -19.77975 1.000 23.65772 98 HIS A N 1
ATOM 1137 C CA . HIS A 1 99 ? 25.97659 10.27442 -20.55139 1.000 24.81783 98 HIS A CA 1
ATOM 1138 C C . HIS A 1 99 ? 27.02943 9.65552 -19.64632 1.000 25.43826 98 HIS A C 1
ATOM 1139 O O . HIS A 1 99 ? 27.39345 10.25008 -18.62037 1.000 24.85307 98 HIS A O 1
ATOM 1153 N N . GLN A 1 100 ? 27.50507 8.46194 -20.01112 1.000 27.00757 99 GLN A N 1
ATOM 1154 C CA . GLN A 1 100 ? 28.54713 7.77696 -19.25000 1.000 38.61758 99 GLN A CA 1
ATOM 1155 C C . GLN A 1 100 ? 28.14178 7.59187 -17.78995 1.000 34.53116 99 GLN A C 1
ATOM 1156 O O . GLN A 1 100 ? 28.95435 7.75906 -16.87957 1.000 28.10614 99 GLN A O 1
ATOM 1170 N N . GLY A 1 101 ? 26.87109 7.25885 -17.56390 1.000 32.87934 100 GLY A N 1
ATOM 1171 C CA . GLY A 1 101 ? 26.37889 7.01036 -16.23125 1.000 30.83839 100 GLY A CA 1
ATOM 1172 C C . GLY A 1 101 ? 26.00963 8.23389 -15.40677 1.000 27.04093 100 GLY A C 1
ATOM 1173 O O . GLY A 1 101 ? 25.49510 8.07252 -14.29493 1.000 26.13187 100 GLY A O 1
ATOM 1177 N N . SER A 1 102 ? 26.27829 9.44216 -15.89591 1.000 25.26136 101 SER A N 1
ATOM 1178 C CA . SER A 1 102 ? 25.81613 10.66716 -15.25327 1.000 24.26807 101 SER A CA 1
ATOM 1179 C C . SER A 1 102 ? 24.47038 11.06263 -15.85708 1.000 20.87188 101 SER A C 1
ATOM 1180 O O . SER A 1 102 ? 24.26008 10.94022 -17.06531 1.000 21.50423 101 SER A O 1
ATOM 1188 N N . VAL A 1 103 ? 23.56509 11.54656 -15.01884 1.000 19.90363 102 VAL A N 1
ATOM 1189 C CA . VAL A 1 103 ? 22.20604 11.84235 -15.44217 1.000 18.63612 102 VAL A CA 1
ATOM 1190 C C . VAL A 1 103 ? 21.94996 13.33879 -15.29994 1.000 17.46784 102 VAL A C 1
ATOM 1191 O O . VAL A 1 103 ? 22.59580 14.03986 -14.52493 1.000 17.53193 102 VAL A O 1
ATOM 1204 N N . GLY A 1 104 ? 20.99510 13.81338 -16.07568 1.000 16.38336 103 GLY A N 1
ATOM 1205 C CA . GLY A 1 104 ? 20.61133 15.20426 -16.01781 1.000 15.46721 103 GLY A CA 1
ATOM 1206 C C . GLY A 1 104 ? 19.45738 15.57439 -16.89553 1.000 14.50238 103 GLY A C 1
ATOM 1207 O O . GLY A 1 104 ? 18.56369 14.74977 -17.14947 1.000 14.74635 103 GLY A O 1
ATOM 1211 N N . VAL A 1 105 ? 19.47170 16.82100 -17.35679 1.000 13.76819 104 VAL A N 1
ATOM 1212 C CA . VAL A 1 105 ? 18.36265 17.44195 -18.05465 1.000 15.76299 104 VAL A CA 1
ATOM 1213 C C . VAL A 1 105 ? 18.89987 18.15789 -19.28213 1.000 14.97911 104 VAL A C 1
ATOM 1214 O O . VAL A 1 105 ? 19.92826 18.84305 -19.20900 1.000 16.89279 104 VAL A O 1
ATOM 1227 N N . ALA A 1 106 ? 18.19180 18.02031 -20.39582 1.000 14.47707 105 ALA A N 1
ATOM 1228 C CA . ALA A 1 106 ? 18.44267 18.81321 -21.58574 1.000 13.66388 105 ALA A CA 1
ATOM 1229 C C . ALA A 1 106 ? 17.59558 20.07393 -21.49456 1.000 14.36061 105 ALA A C 1
ATOM 1230 O O . ALA A 1 106 ? 16.38099 19.98446 -21.25234 1.000 14.00343 105 ALA A O 1
ATOM 1237 N N . LYS A 1 107 ? 18.22557 21.24153 -21.68987 1.000 12.68533 106 LYS A N 1
ATOM 1238 C CA . LYS A 1 107 ? 17.55164 22.51407 -21.50597 1.000 12.07181 106 LYS A CA 1
ATOM 1239 C C . LYS A 1 107 ? 17.87436 23.45797 -22.66038 1.000 13.56000 106 LYS A C 1
ATOM 1240 O O . LYS A 1 107 ? 18.79858 23.22425 -23.44595 1.000 13.80969 106 LYS A O 1
ATOM 1259 N N . ASP A 1 108 ? 17.12344 24.56088 -22.74065 1.000 13.66755 107 ASP A N 1
ATOM 1260 C CA . ASP A 1 108 ? 17.48864 25.63441 -23.64772 1.000 22.93156 107 ASP A CA 1
ATOM 1261 C C . ASP A 1 108 ? 18.83189 26.22705 -23.22758 1.000 12.94211 107 ASP A C 1
ATOM 1262 O O . ASP A 1 108 ? 19.10428 26.42705 -22.03470 1.000 12.20242 107 ASP A O 1
ATOM 1271 N N . PHE A 1 109 ? 19.66637 26.51090 -24.21586 1.000 16.28354 108 PHE A N 1
ATOM 1272 C CA . PHE A 1 109 ? 20.95543 27.14273 -23.98922 1.000 18.63681 108 PHE A CA 1
ATOM 1273 C C . PHE A 1 109 ? 20.76213 28.65383 -24.00089 1.000 17.53021 108 PHE A C 1
ATOM 1274 O O . PHE A 1 109 ? 20.30046 29.21923 -24.99562 1.000 17.05916 108 PHE A O 1
ATOM 1291 N N . ILE A 1 110 ? 21.12636 29.30617 -22.90010 1.000 17.48261 109 ILE A N 1
ATOM 1292 C CA . ILE A 1 110 ? 21.02029 30.75982 -22.77977 1.000 13.36618 109 ILE A CA 1
ATOM 1293 C C . ILE A 1 110 ? 22.42495 31.31483 -23.01923 1.000 16.26977 109 ILE A C 1
ATOM 1294 O O . ILE A 1 110 ? 23.29104 31.25001 -22.13991 1.000 15.07642 109 ILE A O 1
ATOM 1310 N N . HIS A 1 111 ? 22.65515 31.89115 -24.19086 1.000 17.58621 110 HIS A N 1
ATOM 1311 C CA . HIS A 1 111 ? 23.99524 32.33482 -24.54799 1.000 26.88356 110 HIS A CA 1
ATOM 1312 C C . HIS A 1 111 ? 24.40620 33.55283 -23.72656 1.000 22.20445 110 HIS A C 1
ATOM 1313 O O . HIS A 1 111 ? 23.62704 34.48894 -23.53956 1.000 22.11423 110 HIS A O 1
ATOM 1327 N N . ASN A 1 112 ? 25.63661 33.52730 -23.23129 1.000 24.17816 111 ASN A N 1
ATOM 1328 C CA . ASN A 1 112 ? 26.19530 34.61400 -22.43279 1.000 27.19677 111 ASN A CA 1
ATOM 1329 C C . ASN A 1 112 ? 25.35755 34.87771 -21.18578 1.000 23.25005 111 ASN A C 1
ATOM 1330 O O . ASN A 1 112 ? 25.24127 36.01193 -20.72958 1.000 26.70857 111 ASN A O 1
ATOM 1341 N N . ALA A 1 113 ? 24.76410 33.83214 -20.63338 1.000 20.67719 112 ALA A N 1
ATOM 1342 C CA . ALA A 1 113 ? 23.91556 33.97529 -19.46412 1.000 18.43415 112 ALA A CA 1
ATOM 1343 C C . ALA A 1 113 ? 24.72018 34.37521 -18.23932 1.000 20.74581 112 ALA A C 1
ATOM 1344 O O . ALA A 1 113 ? 25.86159 33.93159 -18.04536 1.000 21.00344 112 ALA A O 1
ATOM 1351 N N . LEU A 1 114 ? 24.12957 35.25058 -17.42442 1.000 17.58064 113 LEU A N 1
ATOM 1352 C CA . LEU A 1 114 ? 24.67099 35.60626 -16.11504 1.000 16.16489 113 LEU A CA 1
ATOM 1353 C C . LEU A 1 114 ? 23.87545 34.88617 -15.03369 1.000 14.41542 113 LEU A C 1
ATOM 1354 O O . LEU A 1 114 ? 22.62844 34.89160 -15.06584 1.000 14.29294 113 LEU A O 1
ATOM 1370 N N . ASP A 1 115 ? 24.58099 34.31734 -14.07064 1.000 17.48255 114 ASP A N 1
ATOM 1371 C CA . ASP A 1 115 ? 23.94987 33.68042 -12.92168 1.000 25.77590 114 ASP A CA 1
ATOM 1372 C C . ASP A 1 115 ? 23.53643 34.71958 -11.89040 1.000 17.91767 114 ASP A C 1
ATOM 1373 O O . ASP A 1 115 ? 24.34970 35.56623 -11.48750 1.000 18.26307 114 ASP A O 1
ATOM 1382 N N . SER A 1 116 ? 22.27389 34.65248 -11.46200 1.000 15.86855 115 SER A N 1
ATOM 1383 C CA . SER A 1 116 ? 21.77171 35.63344 -10.50077 1.000 14.18788 115 SER A CA 1
ATOM 1384 C C . SER A 1 116 ? 22.59162 35.61166 -9.22229 1.000 16.61646 115 SER A C 1
ATOM 1385 O O . SER A 1 116 ? 22.90099 36.66554 -8.66319 1.000 15.27029 115 SER A O 1
ATOM 1393 N N . GLU A 1 117 ? 22.98660 34.41658 -8.76581 1.000 18.36311 116 GLU A N 1
ATOM 1394 C CA . GLU A 1 117 ? 23.72633 34.31020 -7.51294 1.000 23.32886 116 GLU A CA 1
ATOM 1395 C C . GLU A 1 117 ? 25.03497 35.09144 -7.56839 1.000 20.29536 116 GLU A C 1
ATOM 1396 O O . GLU A 1 117 ? 25.43795 35.71451 -6.57575 1.000 19.12164 116 GLU A O 1
ATOM 1408 N N . ASP A 1 118 ? 25.71178 35.07902 -8.72027 1.000 18.72134 117 ASP A N 1
ATOM 1409 C CA . ASP A 1 118 ? 26.92380 35.88630 -8.85604 1.000 19.34004 117 ASP A CA 1
ATOM 1410 C C . ASP A 1 118 ? 26.60446 37.37124 -8.71398 1.000 18.75486 117 ASP A C 1
ATOM 1411 O O . ASP A 1 118 ? 27.39967 38.13736 -8.15732 1.000 20.27662 117 ASP A O 1
ATOM 1420 N N . ILE A 1 119 ? 25.44885 37.80357 -9.23206 1.000 17.29046 118 ILE A N 1
ATOM 1421 C CA . ILE A 1 119 ? 25.09701 39.22222 -9.17704 1.000 17.96736 118 ILE A CA 1
ATOM 1422 C C . ILE A 1 119 ? 24.75536 39.62699 -7.74737 1.000 18.27512 118 ILE A C 1
ATOM 1423 O O . ILE A 1 119 ? 25.28383 40.60984 -7.21485 1.000 20.94144 118 ILE A O 1
ATOM 1439 N N . VAL A 1 120 ? 23.88184 38.86539 -7.09359 1.000 19.58191 119 VAL A N 1
ATOM 1440 C CA . VAL A 1 120 ? 23.49216 39.21687 -5.73097 1.000 23.55561 119 VAL A CA 1
ATOM 1441 C C . VAL A 1 120 ? 24.65695 39.04161 -4.76069 1.000 28.96131 119 VAL A C 1
ATOM 1442 O O . VAL A 1 120 ? 24.72174 39.75374 -3.75088 1.000 25.55792 119 VAL A O 1
ATOM 1455 N N . ASN A 1 121 ? 25.56261 38.09454 -5.03375 1.000 42.15903 120 ASN A N 1
ATOM 1456 C CA . ASN A 1 121 ? 26.77963 37.93000 -4.25185 1.000 64.60405 120 ASN A CA 1
ATOM 1457 C C . ASN A 1 121 ? 27.82467 39.00087 -4.54543 1.000 44.05932 120 ASN A C 1
ATOM 1458 O O . ASN A 1 121 ? 28.88470 38.98516 -3.93799 1.000 30.88374 120 ASN A O 1
ATOM 1469 N N . ASN A 1 122 ? 27.56969 39.90889 -5.47572 1.000 33.84290 121 ASN A N 1
ATOM 1470 C CA . ASN A 1 122 ? 28.54107 40.90523 -5.92034 1.000 32.34843 121 ASN A CA 1
ATOM 1471 C C . ASN A 1 122 ? 29.81385 40.26010 -6.46849 1.000 31.78339 121 ASN A C 1
ATOM 1472 O O . ASN A 1 122 ? 30.89217 40.85598 -6.42251 1.000 33.38895 121 ASN A O 1
ATOM 1483 N N . LYS A 1 123 ? 29.70079 39.03796 -6.98670 1.000 31.07762 122 LYS A N 1
ATOM 1484 C CA . LYS A 1 123 ? 30.83251 38.40905 -7.66290 1.000 33.89185 122 LYS A CA 1
ATOM 1485 C C . LYS A 1 123 ? 30.97964 38.91593 -9.09859 1.000 29.27115 122 LYS A C 1
ATOM 1486 O O . LYS A 1 123 ? 32.10430 38.98074 -9.62351 1.000 29.72702 122 LYS A O 1
ATOM 1505 N N . LYS A 1 124 ? 29.86520 39.28171 -9.73173 1.000 24.23737 123 LYS A N 1
ATOM 1506 C CA . LYS A 1 124 ? 29.82664 39.87021 -11.05600 1.000 23.73401 123 LYS A CA 1
ATOM 1507 C C . LYS A 1 124 ? 28.87900 41.06950 -11.01998 1.000 24.59988 123 LYS A C 1
ATOM 1508 O O . LYS A 1 124 ? 28.08811 41.24411 -10.08268 1.000 26.18123 123 LYS A O 1
ATOM 1527 N N . SER A 1 125 ? 28.93003 41.87788 -12.07531 1.000 27.37163 124 SER A N 1
ATOM 1528 C CA . SER A 1 125 ? 28.11057 43.07061 -12.19138 1.000 28.85381 124 SER A CA 1
ATOM 1529 C C . SER A 1 125 ? 27.29920 43.01092 -13.47608 1.000 26.92593 124 SER A C 1
ATOM 1530 O O . SER A 1 125 ? 27.77309 42.51599 -14.50522 1.000 26.19084 124 SER A O 1
ATOM 1538 N N . LEU A 1 126 ? 26.07136 43.50251 -13.40314 1.000 25.30841 125 LEU A N 1
ATOM 1539 C CA . LEU A 1 126 ? 25.27206 43.68276 -14.61014 1.000 25.54326 125 LEU A CA 1
ATOM 1540 C C . LEU A 1 126 ? 25.96625 44.68563 -15.53363 1.000 25.99674 125 LEU A C 1
ATOM 1541 O O . LEU A 1 126 ? 26.68801 45.57101 -15.06523 1.000 27.22826 125 LEU A O 1
ATOM 1557 N N . PRO A 1 127 ? 25.79759 44.55610 -16.84525 1.000 24.06806 126 PRO A N 1
ATOM 1558 C CA . PRO A 1 127 ? 26.28484 45.60258 -17.74968 1.000 27.37703 126 PRO A CA 1
ATOM 1559 C C . PRO A 1 127 ? 25.54584 46.91823 -17.53255 1.000 30.15532 126 PRO A C 1
ATOM 1560 O O . PRO A 1 127 ? 24.44145 46.96769 -16.98133 1.000 25.40622 126 PRO A O 1
ATOM 1571 N N . ASP A 1 128 ? 26.18662 48.00297 -17.98109 1.000 36.27030 127 ASP A N 1
ATOM 1572 C CA . ASP A 1 128 ? 25.59880 49.33095 -17.82738 1.000 44.01972 127 ASP A CA 1
ATOM 1573 C C . ASP A 1 128 ? 24.40983 49.57530 -18.75734 1.000 34.94040 127 ASP A C 1
ATOM 1574 O O . ASP A 1 128 ? 23.65068 50.52912 -18.53392 1.000 37.05588 127 ASP A O 1
ATOM 1583 N N . ASN A 1 129 ? 24.24966 48.76203 -19.79466 1.000 26.55197 128 ASN A N 1
ATOM 1584 C CA . ASN A 1 129 ? 23.28783 49.03731 -20.85303 1.000 26.67575 128 ASN A CA 1
ATOM 1585 C C . ASN A 1 129 ? 21.91830 49.38803 -20.28671 1.000 24.75860 128 ASN A C 1
ATOM 1586 O O . ASN A 1 129 ? 21.42215 48.73722 -19.37421 1.000 22.31674 128 ASN A O 1
ATOM 1597 N N . LEU A 1 130 ? 21.31892 50.44547 -20.82894 1.000 21.71596 129 LEU A N 1
ATOM 1598 C CA . LEU A 1 130 ? 20.04894 50.92437 -20.29934 1.000 21.62102 129 LEU A CA 1
ATOM 1599 C C . LEU A 1 130 ? 18.93129 49.92443 -20.58319 1.000 20.52766 129 LEU A C 1
ATOM 1600 O O . LEU A 1 130 ? 18.17007 49.57415 -19.67769 1.000 18.40526 129 LEU A O 1
ATOM 1616 N N . LYS A 1 131 ? 18.79187 49.49247 -21.84230 1.000 17.55532 130 LYS A N 1
ATOM 1617 C CA . LYS A 1 131 ? 17.72788 48.55640 -22.18039 1.000 22.49234 130 LYS A CA 1
ATOM 1618 C C . LYS A 1 131 ? 17.91077 47.24858 -21.44174 1.000 17.63433 130 LYS A C 1
ATOM 1619 O O . LYS A 1 131 ? 16.92352 46.62486 -21.05038 1.000 16.52591 130 LYS A O 1
ATOM 1638 N N . PHE A 1 132 ? 19.15967 46.84761 -21.21457 1.000 20.24732 131 PHE A N 1
ATOM 1639 C CA . PHE A 1 132 ? 19.42427 45.62662 -20.46866 1.000 18.88984 131 PHE A CA 1
ATOM 1640 C C . PHE A 1 132 ? 18.87284 45.72639 -19.05815 1.000 17.83383 131 PHE A C 1
ATOM 1641 O O . PHE A 1 132 ? 18.12909 44.84954 -18.59313 1.000 17.75712 131 PHE A O 1
ATOM 1658 N N . ASN A 1 133 ? 19.24177 46.77782 -18.34123 1.000 17.60951 132 ASN A N 1
ATOM 1659 C CA . ASN A 1 133 ? 18.73680 46.89146 -16.97084 1.000 15.51133 132 ASN A CA 1
ATOM 1660 C C . ASN A 1 133 ? 17.22897 47.09177 -16.94223 1.000 14.71332 132 ASN A C 1
ATOM 1661 O O . ASN A 1 133 ? 16.57220 46.65635 -15.98473 1.000 13.31150 132 ASN A O 1
ATOM 1672 N N . LYS A 1 134 ? 16.66490 47.73956 -17.96939 1.000 13.33658 133 LYS A N 1
ATOM 1673 C CA . LYS A 1 134 ? 15.21369 47.88262 -18.02423 1.000 14.79669 133 LYS A CA 1
ATOM 1674 C C . LYS A 1 134 ? 14.53127 46.52393 -18.13208 1.000 12.97175 133 LYS A C 1
ATOM 1675 O O . LYS A 1 134 ? 13.52094 46.27869 -17.47304 1.000 13.72804 133 LYS A O 1
ATOM 1694 N N . ASN A 1 135 ? 15.08636 45.61573 -18.93386 1.000 15.76476 134 ASN A N 1
ATOM 1695 C CA . ASN A 1 135 ? 14.52738 44.26875 -19.01758 1.000 13.94642 134 ASN A CA 1
ATOM 1696 C C . ASN A 1 135 ? 14.64745 43.53815 -17.68281 1.000 15.31370 134 ASN A C 1
ATOM 1697 O O . ASN A 1 135 ? 13.71546 42.84083 -17.24922 1.000 13.65925 134 ASN A O 1
ATOM 1708 N N . VAL A 1 136 ? 15.78057 43.68976 -17.00226 1.000 15.54617 135 VAL A N 1
ATOM 1709 C CA . VAL A 1 136 ? 15.92759 43.04148 -15.69439 1.000 15.01224 135 VAL A CA 1
ATOM 1710 C C . VAL A 1 136 ? 14.86901 43.57856 -14.72698 1.000 15.14941 135 VAL A C 1
ATOM 1711 O O . VAL A 1 136 ? 14.18582 42.81088 -14.03340 1.000 12.56875 135 VAL A O 1
ATOM 1724 N N . LEU A 1 137 ? 14.68560 44.90560 -14.70995 1.000 13.01172 136 LEU A N 1
ATOM 1725 C CA . LEU A 1 137 ? 13.71371 45.51678 -13.81415 1.000 11.41847 136 LEU A CA 1
ATOM 1726 C C . LEU A 1 137 ? 12.30488 45.02951 -14.10974 1.000 14.69253 136 LEU A C 1
ATOM 1727 O O . LEU A 1 137 ? 11.60756 44.54760 -13.21224 1.000 10.97323 136 LEU A O 1
ATOM 1743 N N . GLU A 1 138 ? 11.86749 45.14690 -15.37085 1.000 14.85982 137 GLU A N 1
ATOM 1744 C CA . GLU A 1 138 ? 10.49357 44.78112 -15.70680 1.000 19.48411 137 GLU A CA 1
ATOM 1745 C C . GLU A 1 138 ? 10.24032 43.28473 -15.50979 1.000 15.42994 137 GLU A C 1
ATOM 1746 O O . GLU A 1 138 ? 9.17413 42.88751 -15.04673 1.000 13.43094 137 GLU A O 1
ATOM 1758 N N . ASP A 1 139 ? 11.20741 42.44197 -15.86118 1.000 12.50921 138 ASP A N 1
ATOM 1759 C CA . ASP A 1 139 ? 11.02209 41.00817 -15.69331 1.000 13.27448 138 ASP A CA 1
ATOM 1760 C C . ASP A 1 139 ? 10.97316 40.63343 -14.21880 1.000 13.88529 138 ASP A C 1
ATOM 1761 O O . ASP A 1 139 ? 10.14879 39.80751 -13.81362 1.000 11.76799 138 ASP A O 1
ATOM 1770 N N . CYS A 1 140 ? 11.82411 41.24360 -13.39906 1.000 10.86048 139 CYS A N 1
ATOM 1771 C CA . CYS A 1 140 ? 11.73108 41.00290 -11.95923 1.000 13.37505 139 CYS A CA 1
ATOM 1772 C C . CYS A 1 140 ? 10.39184 41.47964 -11.39933 1.000 16.41092 139 CYS A C 1
ATOM 1773 O O . CYS A 1 140 ? 9.76660 40.78739 -10.58095 1.000 16.49507 139 CYS A O 1
ATOM 1781 N N . ASN A 1 141 ? 9.92536 42.65793 -11.83522 1.000 12.65714 140 ASN A N 1
ATOM 1782 C CA . ASN A 1 141 ? 8.59750 43.11125 -11.41718 1.000 14.25985 140 ASN A CA 1
ATOM 1783 C C . ASN A 1 141 ? 7.53210 42.06936 -11.75411 1.000 11.94183 140 ASN A C 1
ATOM 1784 O O . ASN A 1 141 ? 6.64380 41.79898 -10.95728 1.000 13.21972 140 ASN A O 1
ATOM 1795 N N . ALA A 1 142 ? 7.58976 41.50233 -12.94450 1.000 15.65268 141 ALA A N 1
ATOM 1796 C CA . ALA A 1 142 ? 6.55283 40.56335 -13.37736 1.000 15.41570 141 ALA A CA 1
ATOM 1797 C C . ALA A 1 142 ? 6.63159 39.26655 -12.58688 1.000 11.08175 141 ALA A C 1
ATOM 1798 O O . ALA A 1 142 ? 5.60318 38.66236 -12.27693 1.000 18.75499 141 ALA A O 1
ATOM 1805 N N . ILE A 1 143 ? 7.83313 38.81209 -12.27068 1.000 9.09856 142 ILE A N 1
ATOM 1806 C CA . ILE A 1 143 ? 7.97976 37.59211 -11.47524 1.000 10.08442 142 ILE A CA 1
ATOM 1807 C C . ILE A 1 143 ? 7.44525 37.81662 -10.06450 1.000 11.48474 142 ILE A C 1
ATOM 1808 O O . ILE A 1 143 ? 6.63840 37.02551 -9.55000 1.000 14.30422 142 ILE A O 1
ATOM 1824 N N . ILE A 1 144 ? 7.84250 38.92420 -9.43599 1.000 13.10394 143 ILE A N 1
ATOM 1825 C CA . ILE A 1 144 ? 7.33498 39.24869 -8.09815 1.000 11.75391 143 ILE A CA 1
ATOM 1826 C C . ILE A 1 144 ? 5.82537 39.38474 -8.11974 1.000 12.80002 143 ILE A C 1
ATOM 1827 O O . ILE A 1 144 ? 5.13034 38.86334 -7.24756 1.000 12.20446 143 ILE A O 1
ATOM 1843 N N . ARG A 1 145 ? 5.30039 40.07799 -9.12580 1.000 15.77758 144 ARG A N 1
ATOM 1844 C CA . ARG A 1 145 ? 3.85715 40.26364 -9.26461 1.000 22.90891 144 ARG A CA 1
ATOM 1845 C C . ARG A 1 145 ? 3.12705 38.92755 -9.25669 1.000 16.61346 144 ARG A C 1
ATOM 1846 O O . ARG A 1 145 ? 2.10342 38.76161 -8.58186 1.000 14.35240 144 ARG A O 1
ATOM 1867 N N . ARG A 1 146 ? 3.63165 37.96245 -10.02576 1.000 16.24259 145 ARG A N 1
ATOM 1868 C CA . ARG A 1 146 ? 2.97715 36.65370 -10.11931 1.000 14.57481 145 ARG A CA 1
ATOM 1869 C C . ARG A 1 146 ? 3.14832 35.85182 -8.82961 1.000 15.26879 145 ARG A C 1
ATOM 1870 O O . ARG A 1 146 ? 2.20707 35.18546 -8.37082 1.000 13.26847 145 ARG A O 1
ATOM 1891 N N . LEU A 1 147 ? 4.34204 35.89343 -8.23824 1.000 13.43868 146 LEU A N 1
ATOM 1892 C CA . LEU A 1 147 ? 4.55547 35.22098 -6.96427 1.000 12.99708 146 LEU A CA 1
ATOM 1893 C C . LEU A 1 147 ? 3.58451 35.72938 -5.90849 1.000 15.89616 146 LEU A C 1
ATOM 1894 O O . LEU A 1 147 ? 2.99202 34.94180 -5.16359 1.000 15.87028 146 LEU A O 1
ATOM 1910 N N . LYS A 1 148 ? 3.41697 37.04907 -5.82850 1.000 16.74006 147 LYS A N 1
ATOM 1911 C CA . LYS A 1 148 ? 2.54033 37.64151 -4.82795 1.000 20.21317 147 LYS A CA 1
ATOM 1912 C C . LYS A 1 148 ? 1.08907 37.26426 -5.07232 1.000 14.20673 147 LYS A C 1
ATOM 1913 O O . LYS A 1 148 ? 0.36703 36.93069 -4.13140 1.000 16.02916 147 LYS A O 1
ATOM 1932 N N . ASN A 1 149 ? 0.64989 37.30307 -6.32336 1.000 13.97479 148 ASN A N 1
ATOM 1933 C CA . ASN A 1 149 ? -0.75159 37.04276 -6.63938 1.000 16.79278 148 ASN A CA 1
ATOM 1934 C C . ASN A 1 149 ? -1.09686 35.57003 -6.43567 1.000 15.66148 148 ASN A C 1
ATOM 1935 O O . ASN A 1 149 ? -2.06610 35.24760 -5.75602 1.000 15.01780 148 ASN A O 1
ATOM 1946 N N . LEU A 1 150 ? -0.28614 34.66504 -6.99050 1.000 16.32861 149 LEU A N 1
ATOM 1947 C CA . LEU A 1 150 ? -0.55475 33.24085 -6.84825 1.000 16.27933 149 LEU A CA 1
ATOM 1948 C C . LEU A 1 150 ? -0.31648 32.73451 -5.42433 1.000 17.53432 149 LEU A C 1
ATOM 1949 O O . LEU A 1 150 ? -0.92956 31.73476 -5.01144 1.000 17.86820 149 LEU A O 1
ATOM 1965 N N . GLU A 1 151 ? 0.56543 33.38343 -4.67194 1.000 15.46370 150 GLU A N 1
ATOM 1966 C CA . GLU A 1 151 ? 0.97756 32.91831 -3.34510 1.000 18.15199 150 GLU A CA 1
ATOM 1967 C C . GLU A 1 151 ? 1.57834 31.50984 -3.41853 1.000 16.98085 150 GLU A C 1
ATOM 1968 O O . GLU A 1 151 ? 1.06093 30.53325 -2.86126 1.000 16.26336 150 GLU A O 1
ATOM 1980 N N . VAL A 1 152 ? 2.68674 31.41571 -4.14305 1.000 16.06892 151 VAL A N 1
ATOM 1981 C CA . VAL A 1 152 ? 3.45382 30.18213 -4.23201 1.000 15.65015 151 VAL A CA 1
ATOM 1982 C C . VAL A 1 152 ? 4.88118 30.47192 -3.79994 1.000 16.92316 151 VAL A C 1
ATOM 1983 O O . VAL A 1 152 ? 5.36393 31.60404 -3.87251 1.000 17.51859 151 VAL A O 1
ATOM 1996 N N . HIS A 1 153 ? 5.56122 29.42040 -3.35609 1.000 15.90217 152 HIS A N 1
ATOM 1997 C CA . HIS A 1 153 ? 6.94616 29.46982 -2.92241 1.000 17.41243 152 HIS A CA 1
ATOM 1998 C C . HIS A 1 153 ? 7.73585 28.53142 -3.81929 1.000 17.55899 152 HIS A C 1
ATOM 1999 O O . HIS A 1 153 ? 7.29152 27.39793 -4.07219 1.000 19.89778 152 HIS A O 1
ATOM 2013 N N . ILE A 1 154 ? 8.88395 29.00017 -4.30899 1.000 16.91861 153 ILE A N 1
ATOM 2014 C CA . ILE A 1 154 ? 9.74147 28.21505 -5.19896 1.000 17.64376 153 ILE A CA 1
ATOM 2015 C C . ILE A 1 154 ? 11.03173 27.92592 -4.44347 1.000 22.84859 153 ILE A C 1
ATOM 2016 O O . ILE A 1 154 ? 11.78807 28.85270 -4.11206 1.000 20.52455 153 ILE A O 1
ATOM 2032 N N . GLU A 1 155 ? 11.27464 26.65437 -4.16828 1.000 19.54991 154 GLU A N 1
ATOM 2033 C CA . GLU A 1 155 ? 12.46362 26.25288 -3.44687 1.000 28.17869 154 GLU A CA 1
ATOM 2034 C C . GLU A 1 155 ? 13.71016 26.51589 -4.27593 1.000 23.45055 154 GLU A C 1
ATOM 2035 O O . GLU A 1 155 ? 13.73970 26.24402 -5.47994 1.000 21.44716 154 GLU A O 1
ATOM 2047 N N . ASP A 1 156 ? 14.72863 27.07580 -3.62395 1.000 31.21546 155 ASP A N 1
ATOM 2048 C CA . ASP A 1 156 ? 16.02435 27.34568 -4.25729 1.000 35.91812 155 ASP A CA 1
ATOM 2049 C C . ASP A 1 156 ? 15.86701 28.23731 -5.49082 1.000 28.18492 155 ASP A C 1
ATOM 2050 O O . ASP A 1 156 ? 16.44941 27.97717 -6.54524 1.000 29.12993 155 ASP A O 1
ATOM 2059 N N . LEU A 1 157 ? 15.06896 29.29978 -5.35795 1.000 20.44746 156 LEU A N 1
ATOM 2060 C CA . LEU A 1 157 ? 14.78229 30.15545 -6.49914 1.000 18.47686 156 LEU A CA 1
ATOM 2061 C C . LEU A 1 157 ? 16.04184 30.90562 -6.93056 1.000 19.31295 156 LEU A C 1
ATOM 2062 O O . LEU A 1 157 ? 16.65820 31.62856 -6.13435 1.000 18.84325 156 LEU A O 1
ATOM 2078 N N . GLN A 1 158 ? 16.40397 30.75941 -8.20825 1.000 17.09498 157 GLN A N 1
ATOM 2079 C CA . GLN A 1 158 ? 17.54397 31.46393 -8.79367 1.000 13.80114 157 GLN A CA 1
ATOM 2080 C C . GLN A 1 158 ? 17.25153 31.61341 -10.28213 1.000 13.65896 157 GLN A C 1
ATOM 2081 O O . GLN A 1 158 ? 16.29708 31.03015 -10.80352 1.000 12.28586 157 GLN A O 1
ATOM 2095 N N . PHE A 1 159 ? 18.08312 32.39692 -10.96957 1.000 13.86564 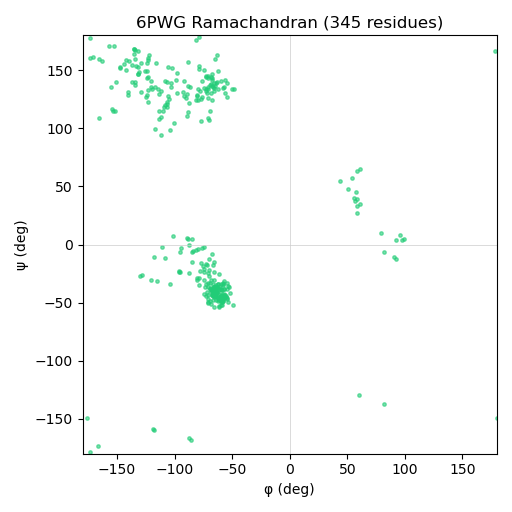158 PHE A N 1
ATOM 2096 C CA . PHE A 1 159 ? 17.78746 32.77346 -12.33919 1.000 11.21545 158 PHE A CA 1
ATOM 2097 C C . PHE A 1 159 ? 19.03752 32.81014 -13.20455 1.000 11.65594 158 PHE A C 1
ATOM 2098 O O . PHE A 1 159 ? 20.15944 32.94000 -12.72408 1.000 13.42163 158 PHE A O 1
ATOM 2115 N N . LEU A 1 160 ? 18.82088 32.70391 -14.51183 1.000 14.45307 159 LEU A N 1
ATOM 2116 C CA . LEU A 1 160 ? 19.78363 33.12234 -15.51993 1.000 15.61924 159 LEU A CA 1
ATOM 2117 C C . LEU A 1 160 ? 19.27025 34.41003 -16.15268 1.000 15.37912 159 LEU A C 1
ATOM 2118 O O . LEU A 1 160 ? 18.05464 34.56202 -16.40148 1.000 11.66831 159 LEU A O 1
ATOM 2134 N N . VAL A 1 161 ? 20.19249 35.34729 -16.40242 1.000 13.10142 160 VAL A N 1
ATOM 2135 C CA . VAL A 1 161 ? 19.88194 36.58452 -17.12557 1.000 13.49192 160 VAL A CA 1
ATOM 2136 C C . VAL A 1 161 ? 20.48878 36.46768 -18.51547 1.000 15.50732 160 VAL A C 1
ATOM 2137 O O . VAL A 1 161 ? 21.71081 36.28218 -18.64607 1.000 16.46309 160 VAL A O 1
ATOM 2150 N N . ASP A 1 162 ? 19.64363 36.55924 -19.55523 1.000 13.93538 161 ASP A N 1
ATOM 2151 C CA . ASP A 1 162 ? 20.12917 36.36459 -20.91422 1.000 17.64826 161 ASP A CA 1
ATOM 2152 C C . ASP A 1 162 ? 20.77454 37.65180 -21.42920 1.000 18.53907 161 ASP A C 1
ATOM 2153 O O . ASP A 1 162 ? 20.78095 38.68238 -20.75097 1.000 16.76313 161 ASP A O 1
ATOM 2162 N N . HIS A 1 163 ? 21.33803 37.58013 -22.64698 1.000 16.77071 162 HIS A N 1
ATOM 2163 C CA . HIS A 1 163 ? 22.18910 38.65997 -23.13559 1.000 20.41852 162 HIS A CA 1
ATOM 2164 C C . HIS A 1 163 ? 21.41459 39.95253 -23.35069 1.000 19.43009 162 HIS A C 1
ATOM 2165 O O . HIS A 1 163 ? 22.02625 41.01865 -23.47392 1.000 20.31101 162 HIS A O 1
ATOM 2179 N N . ASN A 1 164 ? 20.08374 39.89506 -23.38847 1.000 20.32972 163 ASN A N 1
ATOM 2180 C CA . ASN A 1 164 ? 19.25735 41.09575 -23.48571 1.000 18.71439 163 ASN A CA 1
ATOM 2181 C C . ASN A 1 164 ? 18.78611 41.60556 -22.11755 1.000 20.17021 163 ASN A C 1
ATOM 2182 O O . ASN A 1 164 ? 18.11102 42.64931 -22.04798 1.000 18.51059 163 ASN A O 1
ATOM 2193 N N . GLY A 1 165 ? 19.10481 40.89801 -21.04208 1.000 13.40787 164 GLY A N 1
ATOM 2194 C CA . GLY A 1 165 ? 18.64723 41.25723 -19.71767 1.000 13.52898 164 GLY A CA 1
ATOM 2195 C C . GLY A 1 165 ? 17.35498 40.60388 -19.26249 1.000 13.91314 164 GLY A C 1
ATOM 2196 O O . GLY A 1 165 ? 16.85637 40.95095 -18.18677 1.000 16.85927 164 GLY A O 1
ATOM 2200 N N . HIS A 1 166 ? 16.77971 39.69951 -20.04842 1.000 11.45662 165 HIS A N 1
ATOM 2201 C CA . HIS A 1 166 ? 15.60138 38.96626 -19.59632 1.000 13.97868 165 HIS A CA 1
ATOM 2202 C C . HIS A 1 166 ? 15.95638 37.97233 -18.50330 1.000 16.69854 165 HIS A C 1
ATOM 2203 O O . HIS A 1 166 ? 17.03982 37.37033 -18.51997 1.000 14.90812 165 HIS A O 1
ATOM 2217 N N . VAL A 1 167 ? 15.04266 37.81595 -17.54175 1.000 16.32529 166 VAL A N 1
ATOM 2218 C CA . VAL A 1 167 ? 15.28597 37.03000 -16.32961 1.000 14.78867 166 VAL A CA 1
ATOM 2219 C C . VAL A 1 167 ? 14.50408 35.72218 -16.42227 1.000 15.25183 166 VAL A C 1
ATOM 2220 O O . VAL A 1 167 ? 13.27383 35.74188 -16.57121 1.000 12.52730 166 VAL A O 1
ATOM 2233 N N . LEU A 1 168 ? 15.21674 34.60302 -16.33257 1.000 14.16281 167 LEU A N 1
ATOM 2234 C CA . LEU A 1 168 ? 14.65749 33.27131 -16.50873 1.000 14.33103 167 LEU A CA 1
ATOM 2235 C C . LEU A 1 168 ? 14.96017 32.40548 -15.28813 1.000 13.11251 167 LEU A C 1
ATOM 2236 O O . LEU A 1 168 ? 16.13038 32.25192 -14.89377 1.000 13.14547 167 LEU A O 1
ATOM 2252 N N . ILE A 1 169 ? 13.90667 31.81618 -14.71769 1.000 10.74782 168 ILE A N 1
ATOM 2253 C CA . ILE A 1 169 ? 14.05276 30.92305 -13.57860 1.000 12.52768 168 ILE A CA 1
ATOM 2254 C C . ILE A 1 169 ? 14.81188 29.68136 -14.01983 1.000 14.76461 168 ILE A C 1
ATOM 2255 O O . ILE A 1 169 ? 14.48486 29.07467 -15.05417 1.000 12.54882 168 ILE A O 1
ATOM 2271 N N . ASN A 1 170 ? 15.82908 29.30014 -13.23381 1.000 12.72804 169 ASN A N 1
ATOM 2272 C CA . ASN A 1 170 ? 16.67466 28.16498 -13.56056 1.000 16.10057 169 ASN A CA 1
ATOM 2273 C C . ASN A 1 170 ? 16.81968 27.27995 -12.33591 1.000 15.41353 169 ASN A C 1
ATOM 2274 O O . ASN A 1 170 ? 16.82863 27.75691 -11.20117 1.000 15.40871 169 ASN A O 1
ATOM 2285 N N . ASP A 1 171 ? 16.92167 25.96968 -12.57943 1.000 19.18391 170 ASP A N 1
ATOM 2286 C CA . ASP A 1 171 ? 17.09572 24.96860 -11.52993 1.000 18.76694 170 ASP A CA 1
ATOM 2287 C C . ASP A 1 171 ? 16.09093 25.08871 -10.38060 1.000 18.44658 170 ASP A C 1
ATOM 2288 O O . ASP A 1 171 ? 16.47815 25.04633 -9.20941 1.000 20.25445 170 ASP A O 1
ATOM 2297 N N . PRO A 1 172 ? 14.79846 25.21719 -10.66489 1.000 17.56139 171 PRO A N 1
ATOM 2298 C CA . PRO A 1 172 ? 13.82678 25.24057 -9.55935 1.000 18.16733 171 PRO A CA 1
ATOM 2299 C C . PRO A 1 172 ? 13.65988 23.83685 -8.99693 1.000 19.71630 171 PRO A C 1
ATOM 2300 O O . PRO A 1 172 ? 13.56081 22.87250 -9.75489 1.000 22.28224 171 PRO A O 1
ATOM 2311 N N . ARG A 1 173 ? 13.67621 23.72082 -7.66445 1.000 21.25951 172 ARG A N 1
ATOM 2312 C CA . ARG A 1 173 ? 13.61418 22.40877 -7.02612 1.000 27.91219 172 ARG A CA 1
ATOM 2313 C C . ARG A 1 173 ? 12.19843 22.00401 -6.62301 1.000 27.83558 172 ARG A C 1
ATOM 2314 O O . ARG A 1 173 ? 11.92975 20.80355 -6.49630 1.000 25.42956 172 ARG A O 1
ATOM 2335 N N . ASP A 1 174 ? 11.29868 22.96568 -6.42993 1.000 26.57096 173 ASP A N 1
ATOM 2336 C CA . ASP A 1 174 ? 9.91418 22.66602 -6.12069 1.000 30.00330 173 ASP A CA 1
ATOM 2337 C C . ASP A 1 174 ? 9.12035 23.96356 -6.18633 1.000 30.58054 173 ASP A C 1
ATOM 2338 O O . ASP A 1 174 ? 9.68356 25.06320 -6.13436 1.000 19.66516 173 ASP A O 1
ATOM 2347 N N . VAL A 1 175 ? 7.80375 23.81982 -6.30701 1.000 26.91897 174 VAL A N 1
ATOM 2348 C CA . VAL A 1 175 ? 6.89216 24.95292 -6.20663 1.000 21.95825 174 VAL A CA 1
ATOM 2349 C C . VAL A 1 175 ? 5.67340 24.48760 -5.43416 1.000 20.87506 174 VAL A C 1
ATOM 2350 O O . VAL A 1 175 ? 5.12597 23.41508 -5.71699 1.000 22.82266 174 VAL A O 1
ATOM 2363 N N . VAL A 1 176 ? 5.27417 25.26907 -4.42799 1.000 22.26568 175 VAL A N 1
ATOM 2364 C CA . VAL A 1 176 ? 4.13116 24.91786 -3.59288 1.000 22.73780 175 VAL A CA 1
ATOM 2365 C C . VAL A 1 176 ? 3.36919 26.18895 -3.25292 1.000 20.85481 175 VAL A C 1
ATOM 2366 O O . VAL A 1 176 ? 3.94181 27.28350 -3.19408 1.000 19.80229 175 VAL A O 1
ATOM 2379 N N . ARG A 1 177 ? 2.06589 26.03541 -3.05821 1.000 20.79838 176 ARG A N 1
ATOM 2380 C CA . ARG A 1 177 ? 1.22820 27.10597 -2.53108 1.000 21.82130 176 ARG A CA 1
ATOM 2381 C C . ARG A 1 177 ? 1.56929 27.35982 -1.07460 1.000 20.75611 176 ARG A C 1
ATOM 2382 O O . ARG A 1 177 ? 1.36250 26.49518 -0.22351 1.000 21.61938 176 ARG A O 1
ATOM 2403 N N . SER A 1 178 ? 2.08653 28.54785 -0.78998 1.000 22.93464 177 SER A N 1
ATOM 2404 C CA . SER A 1 178 ? 2.59505 28.91954 0.52565 1.000 23.16526 177 SER A CA 1
ATOM 2405 C C . SER A 1 178 ? 2.93487 30.40629 0.45763 1.000 25.02636 177 SER A C 1
ATOM 2406 O O . SER A 1 178 ? 2.80201 31.04498 -0.59238 1.000 21.03348 177 SER A O 1
ATOM 2414 N N . SER A 1 179 ? 3.38218 30.95076 1.58006 1.000 23.68923 178 SER A N 1
ATOM 2415 C CA . SER A 1 179 ? 3.78276 32.34989 1.60227 1.000 21.98317 178 SER A CA 1
ATOM 2416 C C . SER A 1 179 ? 4.83334 32.62824 0.52717 1.000 19.40209 178 SER A C 1
ATOM 2417 O O . SER A 1 179 ? 5.87754 31.95854 0.49178 1.000 20.06935 178 SER A O 1
ATOM 2425 N N . PRO A 1 180 ? 4.61925 33.61898 -0.34109 1.000 16.13260 179 PRO A N 1
ATOM 2426 C CA . PRO A 1 180 ? 5.62008 33.93401 -1.37247 1.000 16.23585 179 PRO A CA 1
ATOM 2427 C C . PRO A 1 180 ? 6.72936 34.86008 -0.90004 1.000 16.64691 179 PRO A C 1
ATOM 2428 O O . PRO A 1 180 ? 7.56837 35.25712 -1.72258 1.000 15.21095 179 PRO A O 1
ATOM 2439 N N . ASP A 1 181 ? 6.75406 35.22418 0.38782 1.000 19.67966 180 ASP A N 1
ATOM 2440 C CA . ASP A 1 181 ? 7.60582 36.32140 0.82585 1.000 21.02402 180 ASP A CA 1
ATOM 2441 C C . ASP A 1 181 ? 9.08146 36.01329 0.61474 1.000 22.60296 180 ASP A C 1
ATOM 2442 O O . ASP A 1 181 ? 9.85275 36.89819 0.20569 1.000 21.89488 180 ASP A O 1
ATOM 2451 N N . LYS A 1 182 ? 9.49930 34.77215 0.90113 1.000 20.10047 181 LYS A N 1
ATOM 2452 C CA . LYS A 1 182 ? 10.90655 34.40779 0.72444 1.000 21.04878 181 LYS A CA 1
ATOM 2453 C C . LYS A 1 182 ? 11.30971 34.42265 -0.74593 1.000 19.33746 181 LYS A C 1
ATOM 2454 O O . LYS A 1 182 ? 12.39334 34.91505 -1.09970 1.000 17.59316 181 LYS A O 1
ATOM 2473 N N . SER A 1 183 ? 10.44810 33.89774 -1.62163 1.000 17.94291 182 SER A N 1
ATOM 2474 C CA . SER A 1 183 ? 10.77080 33.89692 -3.03853 1.000 15.94059 182 SER A CA 1
ATOM 2475 C C . SER A 1 183 ? 10.83822 35.32301 -3.56249 1.000 15.05120 182 SER A C 1
ATOM 2476 O O . SER A 1 183 ? 11.71128 35.65691 -4.37340 1.000 13.77892 182 SER A O 1
ATOM 2484 N N . ILE A 1 184 ? 9.88123 36.16069 -3.15552 1.000 15.22217 183 ILE A N 1
ATOM 2485 C CA . ILE A 1 184 ? 9.86538 37.55240 -3.59628 1.000 19.43941 183 ILE A CA 1
ATOM 2486 C C . ILE A 1 184 ? 11.17193 38.23390 -3.18933 1.000 14.38485 183 ILE A C 1
ATOM 2487 O O . ILE A 1 184 ? 11.80818 38.91562 -3.98637 1.000 13.85909 183 ILE A O 1
ATOM 2503 N N . SER A 1 185 ? 11.57297 38.06881 -1.93416 1.000 15.77793 184 SER A N 1
ATOM 2504 C CA . SER A 1 185 ? 12.84836 38.62084 -1.47481 1.000 20.48448 184 SER A CA 1
ATOM 2505 C C . SER A 1 185 ? 13.98715 38.17260 -2.38561 1.000 22.50425 184 SER A C 1
ATOM 2506 O O . SER A 1 185 ? 14.92427 38.94185 -2.65733 1.000 22.40621 184 SER A O 1
ATOM 2514 N N . LYS A 1 186 ? 13.91561 36.92991 -2.87170 1.000 21.35857 185 LYS A N 1
ATOM 2515 C CA . LYS A 1 186 ? 14.92729 36.41691 -3.79232 1.000 27.54858 185 LYS A CA 1
ATOM 2516 C C . LYS A 1 186 ? 14.99197 37.26110 -5.05709 1.000 22.30210 185 LYS A C 1
ATOM 2517 O O . LYS A 1 186 ? 16.07776 37.65419 -5.50269 1.000 20.32326 185 LYS A O 1
ATOM 2536 N N . VAL A 1 187 ? 13.83139 37.51970 -5.66145 1.000 16.65997 186 VAL A N 1
ATOM 2537 C CA . VAL A 1 187 ? 13.78366 38.31971 -6.87784 1.000 16.11385 186 VAL A CA 1
ATOM 2538 C C . VAL A 1 187 ? 14.20124 39.75457 -6.58920 1.000 16.27963 186 VAL A C 1
ATOM 2539 O O . VAL A 1 187 ? 14.90786 40.37198 -7.38127 1.000 12.59946 186 VAL A O 1
ATOM 2552 N N . ASN A 1 188 ? 13.74628 40.30894 -5.45913 1.000 18.23386 187 ASN A N 1
ATOM 2553 C CA . ASN A 1 188 ? 14.05818 41.68338 -5.11889 1.000 18.30400 187 ASN A CA 1
ATOM 2554 C C . ASN A 1 188 ? 15.55428 41.89096 -4.97429 1.000 18.90998 187 ASN A C 1
ATOM 2555 O O . ASN A 1 188 ? 16.07192 42.96534 -5.31327 1.000 18.64195 187 ASN A O 1
ATOM 2566 N N . GLU A 1 189 ? 16.24772 40.88835 -4.43198 1.000 16.84522 188 GLU A N 1
ATOM 2567 C CA . GLU A 1 189 ? 17.70361 40.88887 -4.36447 1.000 23.73099 188 GLU A CA 1
ATOM 2568 C C . GLU A 1 189 ? 18.30632 41.22148 -5.71896 1.000 17.73583 188 GLU A C 1
ATOM 2569 O O . GLU A 1 189 ? 19.15332 42.12145 -5.84613 1.000 17.83407 188 GLU A O 1
ATOM 2581 N N . LEU A 1 190 ? 17.87210 40.50176 -6.75122 1.000 16.84907 189 LEU A N 1
ATOM 2582 C CA . LEU A 1 190 ? 18.46653 40.68132 -8.07070 1.000 17.34382 189 LEU A CA 1
ATOM 2583 C C . LEU A 1 190 ? 18.02831 41.99442 -8.67632 1.000 14.93396 189 LEU A C 1
ATOM 2584 O O . LEU A 1 190 ? 18.84658 42.71353 -9.25234 1.000 15.45801 189 LEU A O 1
ATOM 2600 N N . ARG A 1 191 ? 16.73852 42.31441 -8.56589 1.000 15.49629 190 ARG A N 1
ATOM 2601 C CA . ARG A 1 191 ? 16.22992 43.55069 -9.14493 1.000 16.21145 190 ARG A CA 1
ATOM 2602 C C . ARG A 1 191 ? 16.94517 44.77421 -8.59544 1.000 17.96139 190 ARG A C 1
ATOM 2603 O O . ARG A 1 191 ? 17.10529 45.76802 -9.32497 1.000 17.75576 190 ARG A O 1
ATOM 2624 N N . SER A 1 192 ? 17.34565 44.73916 -7.31077 1.000 14.28552 191 SER A N 1
ATOM 2625 C CA . SER A 1 192 ? 17.91840 45.92488 -6.70632 1.000 17.89993 191 SER A CA 1
ATOM 2626 C C . SER A 1 192 ? 19.14590 46.38876 -7.47613 1.000 19.00158 191 SER A C 1
ATOM 2627 O O . SER A 1 192 ? 19.40345 47.59783 -7.55222 1.000 19.36270 191 SER A O 1
ATOM 2635 N N . HIS A 1 193 ? 19.91352 45.45218 -8.04706 1.000 19.00925 192 HIS A N 1
ATOM 2636 C CA . HIS A 1 193 ? 21.09097 45.84277 -8.81777 1.000 17.95668 192 HIS A CA 1
ATOM 2637 C C . HIS A 1 193 ? 20.69447 46.58297 -10.08904 1.000 19.12186 192 HIS A C 1
ATOM 2638 O O . HIS A 1 193 ? 21.33993 47.56054 -10.47358 1.000 18.95008 192 HIS A O 1
ATOM 2652 N N . ALA A 1 194 ? 19.63321 46.14231 -10.74838 1.000 16.37364 193 ALA A N 1
ATOM 2653 C CA . ALA A 1 194 ? 19.17453 46.86078 -11.92903 1.000 16.82001 193 ALA A CA 1
ATOM 2654 C C . ALA A 1 194 ? 18.55685 48.19451 -11.53146 1.000 20.05795 193 ALA A C 1
ATOM 2655 O O . ALA A 1 194 ? 18.83761 49.22611 -12.15755 1.000 17.03065 193 ALA A O 1
ATOM 2662 N N . LEU A 1 195 ? 17.72926 48.18506 -10.47434 1.000 18.17472 194 LEU A N 1
ATOM 2663 C CA . LEU A 1 195 ? 17.12650 49.41651 -9.98128 1.000 19.41200 194 LEU A CA 1
ATOM 2664 C C . LEU A 1 195 ? 18.19454 50.44465 -9.64303 1.000 22.64778 194 LEU A C 1
ATOM 2665 O O . LEU A 1 195 ? 18.05136 51.63288 -9.97719 1.000 21.47228 194 LEU A O 1
ATOM 2681 N N . ASN A 1 196 ? 19.27834 50.01045 -8.98233 1.000 19.14847 195 ASN A N 1
ATOM 2682 C CA . ASN A 1 196 ? 20.34627 50.94862 -8.63769 1.000 23.87212 195 ASN A CA 1
ATOM 2683 C C . ASN A 1 196 ? 21.01888 51.50316 -9.89042 1.000 22.36309 195 ASN A C 1
ATOM 2684 O O . ASN A 1 196 ? 21.32302 52.69561 -9.96278 1.000 24.19896 195 ASN A O 1
ATOM 2695 N N . ASN A 1 197 ? 21.21836 50.65739 -10.90473 1.000 22.40990 196 ASN A N 1
ATOM 2696 C CA . ASN A 1 197 ? 21.83456 51.12403 -12.14064 1.000 24.02588 196 ASN A CA 1
ATOM 2697 C C . ASN A 1 197 ? 20.96278 52.15655 -12.83691 1.000 24.00323 196 ASN A C 1
ATOM 2698 O O . ASN A 1 197 ? 21.46906 53.14871 -13.36056 1.000 24.77011 196 ASN A O 1
ATOM 2709 N N . LEU A 1 198 ? 19.64121 51.93627 -12.85421 1.000 21.11460 197 LEU A N 1
ATOM 2710 C CA . LEU A 1 198 ? 18.73936 52.85184 -13.54546 1.000 20.41262 197 LEU A CA 1
ATOM 2711 C C . LEU A 1 198 ? 18.61065 54.18786 -12.83284 1.000 21.60639 197 LEU A C 1
ATOM 2712 O O . LEU A 1 198 ? 18.27682 55.20441 -13.47151 1.000 23.81320 197 LEU A O 1
ATOM 2728 N N . LEU A 1 199 ? 18.86913 54.22102 -11.52606 1.000 22.40697 198 LEU A N 1
ATOM 2729 C CA . LEU A 1 199 ? 18.93485 55.49298 -10.81357 1.000 26.93235 198 LEU A CA 1
ATOM 2730 C C . LEU A 1 199 ? 20.23743 56.23591 -11.05185 1.000 30.89937 198 LEU A C 1
ATOM 2731 O O . LEU A 1 199 ? 20.29915 57.44486 -10.77983 1.000 33.45265 198 LEU A O 1
ATOM 2747 N N . ASP A 1 200 ? 21.25655 55.55305 -11.57033 1.000 37.35566 199 ASP A N 1
ATOM 2748 C CA . ASP A 1 200 ? 22.57640 56.15185 -11.78450 1.000 46.80292 199 ASP A CA 1
ATOM 2749 C C . ASP A 1 200 ? 23.02292 56.08508 -13.24445 1.000 44.59815 199 ASP A C 1
ATOM 2750 O O . ASP A 1 200 ? 22.38634 56.65636 -14.12125 1.000 44.63613 199 ASP A O 1
ATOM 2759 N N . ALA B 1 26 ? 28.83172 16.71137 -39.26011 1.000 49.82875 25 ALA B N 1
ATOM 2760 C CA . ALA B 1 26 ? 27.59682 17.47760 -39.34179 1.000 46.06148 25 ALA B CA 1
ATOM 2761 C C . ALA B 1 26 ? 26.39739 16.57178 -39.07838 1.000 40.46688 25 ALA B C 1
ATOM 2762 O O . ALA B 1 26 ? 25.41687 16.99447 -38.46729 1.000 39.59570 25 ALA B O 1
ATOM 2768 N N . PHE B 1 27 ? 26.48136 15.31574 -39.52551 1.000 35.34219 26 PHE B N 1
ATOM 2769 C CA . PHE B 1 27 ? 25.38036 14.37125 -39.36317 1.000 31.68275 26 PHE B CA 1
ATOM 2770 C C . PHE B 1 27 ? 25.54105 13.65380 -38.02942 1.000 30.82150 26 PHE B C 1
ATOM 2771 O O . PHE B 1 27 ? 26.45575 12.84030 -37.84963 1.000 32.39617 26 PHE B O 1
ATOM 2788 N N . HIS B 1 28 ? 24.64788 13.95127 -37.08618 1.000 29.48375 27 HIS B N 1
ATOM 2789 C CA . HIS B 1 28 ? 24.76711 13.43949 -35.72365 1.000 32.05874 27 HIS B CA 1
ATOM 2790 C C . HIS B 1 28 ? 23.99072 12.13871 -35.57844 1.000 32.08575 27 HIS B C 1
ATOM 2791 O O . HIS B 1 28 ? 22.82827 12.04370 -35.98698 1.000 29.59637 27 HIS B O 1
ATOM 2805 N N . ASP B 1 29 ? 24.64427 11.12630 -35.01024 1.000 35.24755 28 ASP B N 1
ATOM 2806 C CA . ASP B 1 29 ? 23.99817 9.82883 -34.90034 1.000 36.86035 28 ASP B CA 1
ATOM 2807 C C . ASP B 1 29 ? 22.84013 9.91467 -33.91472 1.000 34.37854 28 ASP B C 1
ATOM 2808 O O . ASP B 1 29 ? 22.94055 10.55641 -32.86118 1.000 32.19936 28 ASP B O 1
ATOM 2817 N N . VAL B 1 30 ? 21.73214 9.28040 -34.27282 1.000 35.77794 29 VAL B N 1
ATOM 2818 C CA . VAL B 1 30 ? 20.57296 9.13705 -33.40391 1.000 37.87748 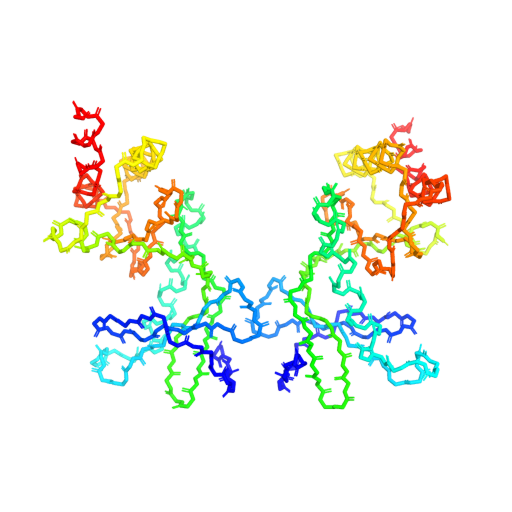29 VAL B CA 1
ATOM 2819 C C . VAL B 1 30 ? 20.37044 7.65336 -33.14744 1.000 43.40180 29 VAL B C 1
ATOM 2820 O O . VAL B 1 30 ? 19.79678 6.94489 -33.97447 1.000 42.73603 29 VAL B O 1
ATOM 2833 N N . PRO B 1 31 ? 20.82985 7.14438 -31.99901 1.000 50.50806 30 PRO B N 1
ATOM 2834 C CA . PRO B 1 31 ? 20.84759 5.68214 -31.82227 1.000 54.34592 30 PRO B CA 1
ATOM 2835 C C . PRO B 1 31 ? 19.46528 5.05586 -31.87700 1.000 52.23412 30 PRO B C 1
ATOM 2836 O O . PRO B 1 31 ? 19.26883 4.04257 -32.56444 1.000 53.94312 30 PRO B O 1
ATOM 2847 N N . SER B 1 32 ? 18.49543 5.64030 -31.17833 1.000 46.88225 31 SER B N 1
ATOM 2848 C CA . SER B 1 32 ? 17.17338 5.05429 -31.00880 1.000 45.59889 31 SER B CA 1
ATOM 2849 C C . SER B 1 32 ? 16.13105 6.03549 -31.51229 1.000 39.60963 31 SER B C 1
ATOM 2850 O O . SER B 1 32 ? 16.06555 7.17198 -31.03408 1.000 36.66236 31 SER B O 1
ATOM 2858 N N . LEU B 1 33 ? 15.32545 5.59837 -32.47054 1.000 39.10494 32 LEU B N 1
ATOM 2859 C CA . LEU B 1 33 ? 14.21844 6.40213 -32.95775 1.000 36.79218 32 LEU B CA 1
ATOM 2860 C C . LEU B 1 33 ? 12.96158 6.14614 -32.12729 1.000 37.94342 32 LEU B C 1
ATOM 2861 O O . LEU B 1 33 ? 12.80533 5.10455 -31.49206 1.000 38.35052 32 LEU B O 1
ATOM 2877 N N . GLY B 1 34 ? 12.05500 7.12117 -32.14675 1.000 35.99510 33 GLY B N 1
ATOM 2878 C CA . GLY B 1 34 ? 10.74913 6.97182 -31.54351 1.000 36.86683 33 GLY B CA 1
ATOM 2879 C C . GLY B 1 34 ? 9.74714 6.35830 -32.50204 1.000 36.54233 33 GLY B C 1
ATOM 2880 O O . GLY B 1 34 ? 10.09243 5.84144 -33.56494 1.000 36.52496 33 GLY B O 1
ATOM 2884 N N . GLN B 1 35 ? 8.47358 6.45088 -32.11992 1.000 38.10654 34 GLN B N 1
ATOM 2885 C CA . GLN B 1 35 ? 7.39814 5.87027 -32.91303 1.000 41.37417 34 GLN B CA 1
ATOM 2886 C C . GLN B 1 35 ? 7.27626 6.56484 -34.26570 1.000 36.81119 34 GLN B C 1
ATOM 2887 O O . GLN B 1 35 ? 7.31665 7.79738 -34.36921 1.000 30.76859 34 GLN B O 1
ATOM 2901 N N . LYS B 1 36 ? 7.09913 5.76364 -35.31250 1.000 35.88192 35 LYS B N 1
ATOM 2902 C CA . LYS B 1 36 ? 6.97884 6.31459 -36.65605 1.000 34.53289 35 LYS B CA 1
ATOM 2903 C C . LYS B 1 36 ? 5.64903 7.03877 -36.80416 1.000 36.44312 35 LYS B C 1
ATOM 2904 O O . LYS B 1 36 ? 4.60109 6.51158 -36.40977 1.000 36.35883 35 LYS B O 1
ATOM 2923 N N . VAL B 1 37 ? 5.69383 8.24634 -37.37817 1.000 37.86461 36 VAL B N 1
ATOM 2924 C CA . VAL B 1 37 ? 4.50283 9.07729 -37.50700 1.000 40.08748 36 VAL B CA 1
ATOM 2925 C C . VAL B 1 37 ? 3.98272 9.06338 -38.93722 1.000 41.15732 36 VAL B C 1
ATOM 2926 O O . VAL B 1 37 ? 2.77318 9.15526 -39.16630 1.000 45.60838 36 VAL B O 1
ATOM 2939 N N . GLY B 1 38 ? 4.88095 8.97111 -39.90866 1.000 33.15924 37 GLY B N 1
ATOM 2940 C CA . GLY B 1 38 ? 4.43026 8.92023 -41.28537 1.000 30.46298 37 GLY B CA 1
ATOM 2941 C C . GLY B 1 38 ? 5.56647 8.65301 -42.25123 1.000 28.43793 37 GLY B C 1
ATOM 2942 O O . GLY B 1 38 ? 6.72721 8.48249 -41.86560 1.000 24.90419 37 GLY B O 1
ATOM 2946 N N . ALA B 1 39 ? 5.20678 8.63044 -43.53233 1.000 31.31962 38 ALA B N 1
ATOM 2947 C CA . ALA B 1 39 ? 6.15033 8.34371 -44.59796 1.000 33.90978 38 ALA B CA 1
ATOM 2948 C C . ALA B 1 39 ? 5.68133 9.06753 -45.84844 1.000 31.46546 38 ALA B C 1
ATOM 2949 O O . ALA B 1 39 ? 4.48276 9.09832 -46.14551 1.000 32.12215 38 ALA B O 1
ATOM 2956 N N . GLY B 1 40 ? 6.63160 9.62933 -46.58133 1.000 26.78737 39 GLY B N 1
ATOM 2957 C CA . GLY B 1 40 ? 6.31963 10.30092 -47.82016 1.000 23.93381 39 GLY B CA 1
ATOM 2958 C C . GLY B 1 40 ? 6.98429 9.64239 -49.00662 1.000 25.89009 39 GLY B C 1
ATOM 2959 O O . GLY B 1 40 ? 7.37576 8.48331 -48.93110 1.000 26.99319 39 GLY B O 1
ATOM 2963 N N . SER B 1 41 ? 7.12867 10.37851 -50.10708 1.000 27.88008 40 SER B N 1
ATOM 2964 C CA . SER B 1 41 ? 7.75325 9.82345 -51.29163 1.000 29.75579 40 SER B CA 1
ATOM 2965 C C . SER B 1 41 ? 9.25321 9.64119 -51.10856 1.000 31.97661 40 SER B C 1
ATOM 2966 O O . SER B 1 41 ? 9.85827 8.85932 -51.86049 1.000 29.39430 40 SER B O 1
ATOM 2974 N N . GLN B 1 42 ? 9.85646 10.31167 -50.11357 1.000 27.62476 41 GLN B N 1
ATOM 2975 C CA . GLN B 1 42 ? 11.29532 10.20200 -49.91179 1.000 29.46058 41 GLN B CA 1
ATOM 2976 C C . GLN B 1 42 ? 11.69825 9.87755 -48.47645 1.000 25.81299 41 GLN B C 1
ATOM 2977 O O . GLN B 1 42 ? 12.74085 9.23152 -48.25489 1.000 28.55443 41 GLN B O 1
ATOM 2991 N N . LYS B 1 43 ? 10.87800 10.26258 -47.50419 1.000 28.36752 42 LYS B N 1
ATOM 2992 C CA . LYS B 1 43 ? 11.26912 10.17891 -46.11091 1.000 28.08664 42 LYS B CA 1
ATOM 2993 C C . LYS B 1 43 ? 10.30122 9.35813 -45.26507 1.000 27.89086 42 LYS B C 1
ATOM 2994 O O . LYS B 1 43 ? 9.08920 9.32679 -45.52401 1.000 27.67908 42 LYS B O 1
ATOM 3013 N N . ASP B 1 44 ? 10.85852 8.72139 -44.23138 1.000 27.89090 43 ASP B N 1
ATOM 3014 C CA . ASP B 1 44 ? 10.11920 8.24072 -43.08109 1.000 33.74395 43 ASP B CA 1
ATOM 3015 C C . ASP B 1 44 ? 10.36961 9.21890 -41.94031 1.000 28.72326 43 ASP B C 1
ATOM 3016 O O . ASP B 1 44 ? 11.49963 9.68560 -41.74440 1.000 28.06961 43 ASP B O 1
ATOM 3025 N N . VAL B 1 45 ? 9.32153 9.52832 -41.18252 1.000 28.00800 44 VAL B N 1
ATOM 3026 C CA . VAL B 1 45 ? 9.40285 10.50497 -40.10582 1.000 27.91092 44 VAL B CA 1
ATOM 3027 C C . VAL B 1 45 ? 9.02930 9.81347 -38.79979 1.000 30.67514 44 VAL B C 1
ATOM 3028 O O . VAL B 1 45 ? 8.04376 9.06456 -38.74277 1.000 29.19395 44 VAL B O 1
ATOM 3041 N N . PHE B 1 46 ? 9.81212 10.07323 -37.75708 1.000 28.55140 45 PHE B N 1
ATOM 3042 C CA . PHE B 1 46 ? 9.65860 9.38836 -36.49289 1.000 29.43818 45 PHE B CA 1
ATOM 3043 C C . PHE B 1 46 ? 9.61910 10.40815 -35.36906 1.000 32.29620 45 PHE B C 1
ATOM 3044 O O . PHE B 1 46 ? 10.25462 11.46079 -35.44498 1.000 29.49707 45 PHE B O 1
ATOM 3061 N N . HIS B 1 47 ? 8.87166 10.08437 -34.31875 1.000 37.58348 46 HIS B N 1
ATOM 3062 C CA . HIS B 1 47 ? 8.98654 10.83410 -33.08108 1.000 32.91950 46 HIS B CA 1
ATOM 3063 C C . HIS B 1 47 ? 10.42947 10.80739 -32.60307 1.000 32.61758 46 HIS B C 1
ATOM 3064 O O . HIS B 1 47 ? 11.11915 9.78700 -32.71509 1.000 32.69991 46 HIS B O 1
ATOM 3078 N N . SER B 1 48 ? 10.88565 11.93280 -32.06665 1.000 33.15949 47 SER B N 1
ATOM 3079 C CA . SER B 1 48 ? 12.17485 11.98123 -31.39305 1.000 34.60816 47 SER B CA 1
ATOM 3080 C C . SER B 1 48 ? 12.01539 11.41629 -29.99571 1.000 37.76946 47 SER B C 1
ATOM 3081 O O . SER B 1 48 ? 11.06478 11.77553 -29.28848 1.000 36.11175 47 SER B O 1
ATOM 3089 N N . ARG B 1 49 ? 12.94416 10.54057 -29.59480 1.000 41.89264 48 ARG B N 1
ATOM 3090 C CA . ARG B 1 49 ? 12.97049 10.09210 -28.20468 1.000 46.93482 48 ARG B CA 1
ATOM 3091 C C . ARG B 1 49 ? 13.65537 11.09864 -27.29301 1.000 46.13489 48 ARG B C 1
ATOM 3092 O O . ARG B 1 49 ? 13.31775 11.19160 -26.10451 1.000 46.03898 48 ARG B O 1
ATOM 3113 N N . GLN B 1 50 ? 14.59802 11.86918 -27.83039 1.000 50.30550 49 GLN B N 1
ATOM 3114 C CA . GLN B 1 50 ? 15.36727 12.83303 -27.04927 1.000 53.76991 49 GLN B CA 1
ATOM 3115 C C . GLN B 1 50 ? 14.67196 14.18335 -26.89591 1.000 53.71374 49 GLN B C 1
ATOM 3116 O O . GLN B 1 50 ? 15.15845 15.03580 -26.13609 1.000 56.57924 49 GLN B O 1
ATOM 3130 N N . ASP B 1 51 ? 13.53600 14.40041 -27.57190 1.000 48.15873 50 ASP B N 1
ATOM 3131 C CA . ASP B 1 51 ? 12.78270 15.63953 -27.42452 1.000 44.87493 50 ASP B CA 1
ATOM 3132 C C . ASP B 1 51 ? 11.38418 15.47436 -28.00994 1.000 44.95313 50 ASP B C 1
ATOM 3133 O O . ASP B 1 51 ? 11.22520 15.41341 -29.23694 1.000 42.32513 50 ASP B O 1
ATOM 3142 N N . PRO B 1 52 ? 10.34281 15.41628 -27.17376 1.000 48.51344 51 PRO B N 1
ATOM 3143 C CA . PRO B 1 52 ? 8.98998 15.16244 -27.70379 1.000 46.29414 51 PRO B CA 1
ATOM 3144 C C . PRO B 1 52 ? 8.42787 16.28994 -28.56235 1.000 42.41721 51 PRO B C 1
ATOM 3145 O O . PRO B 1 52 ? 7.36724 16.10430 -29.17948 1.000 41.65944 51 PRO B O 1
ATOM 3156 N N . ARG B 1 53 ? 9.08828 17.43845 -28.62691 1.000 33.00417 52 ARG B N 1
ATOM 3157 C CA . ARG B 1 53 ? 8.69010 18.49027 -29.54243 1.000 31.77565 52 ARG B CA 1
ATOM 3158 C C . ARG B 1 53 ? 9.31855 18.34914 -30.92786 1.000 30.94591 52 ARG B C 1
ATOM 3159 O O . ARG B 1 53 ? 9.06968 19.19202 -31.79262 1.000 30.15077 52 ARG B O 1
ATOM 3180 N N . GLN B 1 54 ? 10.14218 17.33455 -31.14806 1.000 21.78882 53 GLN B N 1
ATOM 3181 C CA . GLN B 1 54 ? 10.85373 17.17789 -32.40478 1.000 23.40414 53 GLN B CA 1
ATOM 3182 C C . GLN B 1 54 ? 10.55226 15.82804 -33.03035 1.000 22.97927 53 GLN B C 1
ATOM 3183 O O . GLN B 1 54 ? 10.09811 14.89122 -32.37135 1.000 24.09465 53 GLN B O 1
ATOM 3197 N N . CYS B 1 55 ? 10.80542 15.74590 -34.33652 1.000 23.06322 54 CYS B N 1
ATOM 3198 C CA . CYS B 1 55 ? 10.73770 14.49763 -35.07531 1.000 23.74405 54 CYS B CA 1
ATOM 3199 C C . CYS B 1 55 ? 12.02046 14.33345 -35.86836 1.000 26.09539 54 CYS B C 1
ATOM 3200 O O . CYS B 1 55 ? 12.70789 15.31083 -36.18157 1.000 24.07981 54 CYS B O 1
ATOM 3208 N N . ILE B 1 56 ? 12.32898 13.07459 -36.17638 1.000 24.13416 55 ILE B N 1
ATOM 3209 C CA . ILE B 1 56 ? 13.49804 12.68572 -36.95207 1.000 25.33329 55 ILE B CA 1
ATOM 3210 C C . ILE B 1 56 ? 13.00268 12.26419 -38.32829 1.000 25.96157 55 ILE B C 1
ATOM 3211 O O . ILE B 1 56 ? 12.21816 11.31422 -38.44646 1.000 24.14962 55 ILE B O 1
ATOM 3227 N N . CYS B 1 57 ? 13.44332 12.98546 -39.36528 1.000 26.51709 56 CYS B N 1
ATOM 3228 C CA . CYS B 1 57 ? 12.98239 12.78339 -40.73121 1.000 25.65269 56 CYS B CA 1
ATOM 3229 C C . CYS B 1 57 ? 14.13364 12.22685 -41.55864 1.000 26.33582 56 CYS B C 1
ATOM 3230 O O . CYS B 1 57 ? 15.07844 12.95795 -41.88056 1.000 25.89264 56 CYS B O 1
ATOM 3238 N N . LEU B 1 58 ? 14.03047 10.95107 -41.94131 1.000 26.36042 57 LEU B N 1
ATOM 3239 C CA . LEU B 1 58 ? 15.12388 10.21617 -42.55850 1.000 27.42915 57 LEU B CA 1
ATOM 3240 C C . LEU B 1 58 ? 14.81214 9.86225 -44.00261 1.000 28.59093 57 LEU B C 1
ATOM 3241 O O . LEU B 1 58 ? 13.74615 9.30431 -44.30102 1.000 28.39334 57 LEU B O 1
ATOM 3257 N N . PHE B 1 59 ? 15.75432 10.18024 -44.89034 1.000 30.06937 58 PHE B N 1
ATOM 3258 C CA . PHE B 1 59 ? 15.63267 9.79610 -46.28699 1.000 30.03444 58 PHE B CA 1
ATOM 3259 C C . PHE B 1 59 ? 15.76103 8.28099 -46.43162 1.000 30.84097 58 PHE B C 1
ATOM 3260 O O . PHE B 1 59 ? 16.68328 7.65773 -45.88635 1.000 31.76796 58 PHE B O 1
ATOM 3277 N N . ARG B 1 60 ? 14.82973 7.68007 -47.14857 1.000 31.69298 59 ARG B N 1
ATOM 3278 C CA . ARG B 1 60 ? 14.95667 6.26383 -47.45240 1.000 32.37884 59 ARG B CA 1
ATOM 3279 C C . ARG B 1 60 ? 15.93981 6.06208 -48.60442 1.000 33.59647 59 ARG B C 1
ATOM 3280 O O . ARG B 1 60 ? 16.09011 6.93717 -49.46772 1.000 33.86089 59 ARG B O 1
ATOM 3301 N N . PRO B 1 61 ? 16.62619 4.91963 -48.64040 1.000 36.59309 60 PRO B N 1
ATOM 3302 C CA . PRO B 1 61 ? 17.46623 4.61679 -49.80405 1.000 38.72543 60 PRO B CA 1
ATOM 3303 C C . PRO B 1 61 ? 16.60228 4.38943 -51.03383 1.000 39.03824 60 PRO B C 1
ATOM 3304 O O . PRO B 1 61 ? 15.47933 3.88196 -50.94636 1.000 39.63587 60 PRO B O 1
ATOM 3315 N N . GLY B 1 62 ? 17.13423 4.78872 -52.18523 1.000 37.50167 61 GLY B N 1
ATOM 3316 C CA . GLY B 1 62 ? 16.45846 4.55087 -53.44176 1.000 40.18089 61 GLY B CA 1
ATOM 3317 C C . GLY B 1 62 ? 15.33824 5.50815 -53.75272 1.000 43.50168 61 GLY B C 1
ATOM 3318 O O . GLY B 1 62 ? 14.58899 5.27363 -54.71117 1.000 46.66455 61 GLY B O 1
ATOM 3322 N N . THR B 1 63 ? 15.20276 6.58092 -52.97326 1.000 47.08373 62 THR B N 1
ATOM 3323 C CA . THR B 1 63 ? 14.19783 7.60630 -53.20009 1.000 47.25403 62 THR B CA 1
ATOM 3324 C C . THR B 1 63 ? 14.80415 8.92050 -53.65525 1.000 48.95708 62 THR B C 1
ATOM 3325 O O . THR B 1 63 ? 14.05803 9.86411 -53.93392 1.000 48.43862 62 THR B O 1
ATOM 3336 N N . THR B 1 64 ? 16.12911 9.00250 -53.74152 1.000 51.67029 63 THR B N 1
ATOM 3337 C CA . THR B 1 64 ? 16.81830 10.26169 -53.97143 1.000 53.38415 63 THR B CA 1
ATOM 3338 C C . THR B 1 64 ? 17.42375 10.38184 -55.36398 1.000 54.87069 63 THR B C 1
ATOM 3339 O O . THR B 1 64 ? 17.83208 11.48400 -55.75292 1.000 54.11473 63 THR B O 1
ATOM 3350 N N . GLY B 1 65 ? 17.48448 9.29792 -56.12076 1.000 52.27700 64 GLY B N 1
ATOM 3351 C CA . GLY B 1 65 ? 18.14045 9.32914 -57.40513 1.000 57.90003 64 GLY B CA 1
ATOM 3352 C C . GLY B 1 65 ? 19.64101 9.18598 -57.28097 1.000 60.73625 64 GLY B C 1
ATOM 3353 O O . GLY B 1 65 ? 20.12769 8.36671 -56.50098 1.000 59.26133 64 GLY B O 1
ATOM 3357 N N . SER B 1 66 ? 20.39157 9.98466 -58.04064 1.000 70.27051 65 SER B N 1
ATOM 3358 C CA . SER B 1 66 ? 21.84687 9.88543 -58.05345 1.000 70.51181 65 SER B CA 1
ATOM 3359 C C . SER B 1 66 ? 22.53091 10.86920 -57.11357 1.000 65.97330 65 SER B C 1
ATOM 3360 O O . SER B 1 66 ? 23.66199 10.60692 -56.69328 1.000 67.50795 65 SER B O 1
ATOM 3368 N N . ILE B 1 67 ? 21.88301 11.97563 -56.77111 1.000 58.57847 66 ILE B N 1
ATOM 3369 C CA . ILE B 1 67 ? 22.49301 12.96531 -55.87680 1.000 54.93501 66 ILE B CA 1
ATOM 3370 C C . ILE B 1 67 ? 22.38753 12.46038 -54.43774 1.000 52.36291 66 ILE B C 1
ATOM 3371 O O . ILE B 1 67 ? 21.29909 12.02021 -54.01315 1.000 48.30365 66 ILE B O 1
ATOM 3387 N N . PRO B 1 68 ? 23.47053 12.49341 -53.66315 1.000 52.92619 67 PRO B N 1
ATOM 3388 C CA . PRO B 1 68 ? 23.43378 11.86300 -52.33161 1.000 50.02418 67 PRO B CA 1
ATOM 3389 C C . PRO B 1 68 ? 22.46826 12.57028 -51.39119 1.000 44.35528 67 PRO B C 1
ATOM 3390 O O . PRO B 1 68 ? 22.37572 13.80378 -51.36780 1.000 40.21388 67 PRO B O 1
ATOM 3401 N N . ALA B 1 69 ? 21.72736 11.76785 -50.62611 1.000 44.98459 68 ALA B N 1
ATOM 3402 C CA . ALA B 1 69 ? 20.70132 12.32570 -49.75953 1.000 41.39330 68 ALA B CA 1
ATOM 3403 C C . ALA B 1 69 ? 21.27865 13.27483 -48.71952 1.000 37.86720 68 ALA B C 1
ATOM 3404 O O . ALA B 1 69 ? 20.55957 14.15054 -48.24228 1.000 36.70550 68 ALA B O 1
ATOM 3411 N N . GLU B 1 70 ? 22.55402 13.11989 -48.36255 1.000 38.56613 69 GLU B N 1
ATOM 3412 C CA . GLU B 1 70 ? 23.20264 14.08228 -47.48920 1.000 38.99965 69 GLU B CA 1
ATOM 3413 C C . GLU B 1 70 ? 23.08432 15.49466 -48.03344 1.000 38.84186 69 GLU B C 1
ATOM 3414 O O . GLU B 1 70 ? 22.95338 16.45223 -47.25191 1.000 36.34720 69 GLU B O 1
ATOM 3426 N N . GLN B 1 71 ? 23.08961 15.64114 -49.36012 1.000 38.08392 70 GLN B N 1
ATOM 3427 C CA . GLN B 1 71 ? 22.96915 16.96038 -49.96925 1.000 39.83220 70 GLN B CA 1
ATOM 3428 C C . GLN B 1 71 ? 21.52768 17.45815 -49.97101 1.000 35.17400 70 GLN B C 1
ATOM 3429 O O . GLN B 1 71 ? 21.28005 18.66666 -49.80484 1.000 35.50354 70 GLN B O 1
ATOM 3443 N N . TYR B 1 72 ? 20.55616 16.55523 -50.14074 1.000 34.43671 71 TYR B N 1
ATOM 3444 C CA . TYR B 1 72 ? 19.15613 16.95695 -49.98397 1.000 33.60167 71 TYR B CA 1
ATOM 3445 C C . TYR B 1 72 ? 18.85244 17.39352 -48.55633 1.000 28.72776 71 TYR B C 1
ATOM 3446 O O . TYR B 1 72 ? 18.14491 18.39354 -48.33040 1.000 26.50778 71 TYR B O 1
ATOM 3464 N N . ALA B 1 73 ? 19.33799 16.63072 -47.58285 1.000 28.33864 72 ALA B N 1
ATOM 3465 C CA . ALA B 1 73 ? 19.14824 16.99395 -46.18379 1.000 27.26908 72 ALA B CA 1
ATOM 3466 C C . ALA B 1 73 ? 19.75694 18.35283 -45.88857 1.000 27.49460 72 ALA B C 1
ATOM 3467 O O . ALA B 1 73 ? 19.10199 19.23359 -45.31985 1.000 25.30614 72 ALA B O 1
ATOM 3474 N N . GLN B 1 74 ? 21.02396 18.52874 -46.25804 1.000 31.93700 73 GLN B N 1
ATOM 3475 C CA . GLN B 1 74 ? 21.71106 19.80477 -46.08085 1.000 35.27977 73 GLN B CA 1
ATOM 3476 C C . GLN B 1 74 ? 20.95183 20.95225 -46.73159 1.000 33.14831 73 GLN B C 1
ATOM 3477 O O . GLN B 1 74 ? 20.76682 22.01544 -46.12919 1.000 31.58090 73 GLN B O 1
ATOM 3491 N N . LYS B 1 75 ? 20.50549 20.75265 -47.96784 1.000 33.97510 74 LYS B N 1
ATOM 3492 C CA . LYS B 1 75 ? 19.71719 21.76531 -48.65962 1.000 33.92668 74 LYS B CA 1
ATOM 3493 C C . LYS B 1 75 ? 18.43842 22.07754 -47.90103 1.000 31.68877 74 LYS B C 1
ATOM 3494 O O . LYS B 1 75 ? 18.06794 23.24730 -47.74303 1.000 29.87685 74 LYS B O 1
ATOM 3513 N N . GLU B 1 76 ? 17.75671 21.04302 -47.41556 1.000 27.90777 75 GLU B N 1
ATOM 3514 C CA . GLU B 1 76 ? 16.52493 21.25177 -46.67478 1.000 25.92686 75 GLU B CA 1
ATOM 3515 C C . GLU B 1 76 ? 16.74289 22.11233 -45.43025 1.000 21.70026 75 GLU B C 1
ATOM 3516 O O . GLU B 1 76 ? 15.95809 23.03569 -45.15591 1.000 18.52952 75 GLU B O 1
ATOM 3528 N N . LEU B 1 77 ? 17.80503 21.83545 -44.68364 1.000 21.18631 76 LEU B N 1
ATOM 3529 C CA . LEU B 1 77 ? 18.09381 22.62734 -43.49670 1.000 24.42207 76 LEU B CA 1
ATOM 3530 C C . LEU B 1 77 ? 18.46615 24.05808 -43.86632 1.000 23.55275 76 LEU B C 1
ATOM 3531 O O . LEU B 1 77 ? 17.98795 25.01831 -43.24104 1.000 20.30109 76 LEU B O 1
ATOM 3547 N N . GLU B 1 78 ? 19.31687 24.22759 -44.87558 1.000 25.89007 77 GLU B N 1
ATOM 3548 C CA . GLU B 1 78 ? 19.74206 25.57301 -45.24847 1.000 31.37395 77 GLU B CA 1
ATOM 3549 C C . GLU B 1 78 ? 18.57341 26.39625 -45.77470 1.000 22.30521 77 GLU B C 1
ATOM 3550 O O . GLU B 1 78 ? 18.42284 27.56957 -45.41500 1.000 19.79244 77 GLU B O 1
ATOM 3562 N N . THR B 1 79 ? 17.73928 25.80694 -46.63751 1.000 24.18271 78 THR B N 1
ATOM 3563 C CA . THR B 1 79 ? 16.61071 26.56136 -47.18689 1.000 20.61625 78 THR B CA 1
ATOM 3564 C C . THR B 1 79 ? 15.60112 26.91350 -46.09877 1.000 19.00340 78 THR B C 1
ATOM 3565 O O . THR B 1 79 ? 14.99865 27.99954 -46.12402 1.000 16.75528 78 THR B O 1
ATOM 3576 N N . THR B 1 80 ? 15.39400 26.01578 -45.13278 1.000 16.73275 79 THR B N 1
ATOM 3577 C CA . THR B 1 80 ? 14.51434 26.36331 -44.01861 1.000 20.46095 79 THR B CA 1
ATOM 3578 C C . THR B 1 80 ? 15.01590 27.61118 -43.28770 1.000 17.30288 79 THR B C 1
ATOM 3579 O O . THR B 1 80 ? 14.25629 28.54821 -43.03001 1.000 18.07643 79 THR B O 1
ATOM 3590 N N . LYS B 1 81 ? 16.29916 27.64045 -42.94804 1.000 17.43199 80 LYS B N 1
ATOM 3591 C CA . LYS B 1 81 ? 16.84476 28.78565 -42.22660 1.000 22.50471 80 LYS B CA 1
ATOM 3592 C C . LYS B 1 81 ? 16.77172 30.05483 -43.06551 1.000 21.02444 80 LYS B C 1
ATOM 3593 O O . LYS B 1 81 ? 16.52828 31.15253 -42.53497 1.000 20.09631 80 LYS B O 1
ATOM 3612 N N . GLN B 1 82 ? 16.97957 29.93189 -44.37788 1.000 19.72439 81 GLN B N 1
ATOM 3613 C CA . GLN B 1 82 ? 16.85209 31.09488 -45.25124 1.000 17.75187 81 GLN B CA 1
ATOM 3614 C C . GLN B 1 82 ? 15.43754 31.66721 -45.21717 1.000 16.45728 81 GLN B C 1
ATOM 3615 O O . GLN B 1 82 ? 15.24298 32.88839 -45.11857 1.000 16.61288 81 GLN B O 1
ATOM 3629 N N . LEU B 1 83 ? 14.42949 30.80373 -45.34208 1.000 15.42608 82 LEU B N 1
ATOM 3630 C CA . LEU B 1 83 ? 13.05123 31.28364 -45.32494 1.000 14.58714 82 LEU B CA 1
ATOM 3631 C C . LEU B 1 83 ? 12.69728 31.86940 -43.96517 1.000 14.04857 82 LEU B C 1
ATOM 3632 O O . LEU B 1 83 ? 11.99016 32.87853 -43.88046 1.000 14.65739 82 LEU B O 1
ATOM 3648 N N . LYS B 1 84 ? 13.19101 31.25924 -42.89627 1.000 13.11272 83 LYS B N 1
ATOM 3649 C CA . LYS B 1 84 ? 12.98847 31.81116 -41.56432 1.000 14.81819 83 LYS B CA 1
ATOM 3650 C C . LYS B 1 84 ? 13.58696 33.20822 -41.47129 1.000 15.03848 83 LYS B C 1
ATOM 3651 O O . LYS B 1 84 ? 12.93125 34.14869 -41.00241 1.000 16.67265 83 LYS B O 1
ATOM 3670 N N . ASN B 1 85 ? 14.82541 33.36329 -41.94000 1.000 13.87068 84 ASN B N 1
ATOM 3671 C CA . ASN B 1 85 ? 15.47163 34.67871 -41.94191 1.000 16.70392 84 ASN B CA 1
ATOM 3672 C C . ASN B 1 85 ? 14.64452 35.69605 -42.72186 1.000 15.71449 84 ASN B C 1
ATOM 3673 O O . ASN B 1 85 ? 14.56664 36.87416 -42.33237 1.000 17.13001 84 ASN B O 1
ATOM 3684 N N . LEU B 1 86 ? 14.03706 35.26417 -43.84317 1.000 18.71340 85 LEU B N 1
ATOM 3685 C CA . LEU B 1 86 ? 13.22086 36.13045 -44.67382 1.000 18.84484 85 LEU B CA 1
ATOM 3686 C C . LEU B 1 86 ? 11.84674 36.39335 -44.08389 1.000 17.96477 85 LEU B C 1
ATOM 3687 O O . LEU B 1 86 ? 11.05490 37.13742 -44.69108 1.000 17.70535 85 LEU B O 1
ATOM 3703 N N . GLY B 1 87 ? 11.52907 35.78058 -42.95212 1.000 17.97110 86 GLY B N 1
ATOM 3704 C CA . GLY B 1 87 ? 10.30967 36.04764 -42.23891 1.000 16.67202 86 GLY B CA 1
ATOM 3705 C C . GLY B 1 87 ? 9.15326 35.11350 -42.51928 1.000 16.44000 86 GLY B C 1
ATOM 3706 O O . GLY B 1 87 ? 8.04062 35.39457 -42.05516 1.000 13.37642 86 GLY B O 1
ATOM 3710 N N . PHE B 1 88 ? 9.37634 34.01412 -43.26309 1.000 16.18307 87 PHE B N 1
ATOM 3711 C CA . PHE B 1 88 ? 8.29939 33.10203 -43.60028 1.000 14.68937 87 PHE B CA 1
ATOM 3712 C C . PHE B 1 88 ? 7.99681 32.18627 -42.41475 1.000 16.62194 87 PHE B C 1
ATOM 3713 O O . PHE B 1 88 ? 8.89874 31.86789 -41.63515 1.000 15.33309 87 PHE B O 1
ATOM 3730 N N . PRO B 1 89 ? 6.75907 31.68491 -42.31277 1.000 15.36426 88 PRO B N 1
ATOM 3731 C CA . PRO B 1 89 ? 6.44214 30.63235 -41.33489 1.000 13.01272 88 PRO B CA 1
ATOM 3732 C C . PRO B 1 89 ? 6.89023 29.27654 -41.86283 1.000 16.27284 88 PRO B C 1
ATOM 3733 O O . PRO B 1 89 ? 6.47090 28.85914 -42.94742 1.000 17.16059 88 PRO B O 1
ATOM 3744 N N . VAL B 1 90 ? 7.72400 28.58145 -41.08289 1.000 13.52807 89 VAL B N 1
ATOM 3745 C CA . VAL B 1 90 ? 8.34091 27.33914 -41.51258 1.000 17.71481 89 VAL B CA 1
ATOM 3746 C C . VAL B 1 90 ? 8.20840 26.29856 -40.40857 1.000 17.81213 89 VAL B C 1
ATOM 3747 O O . VAL B 1 90 ? 8.12466 26.62721 -39.21997 1.000 18.66725 89 VAL B O 1
ATOM 3760 N N . VAL B 1 91 ? 8.20480 25.02927 -40.81163 1.000 17.40228 90 VAL B N 1
ATOM 3761 C CA . VAL B 1 91 ? 8.52427 23.93554 -39.89632 1.000 18.17798 90 VAL B CA 1
ATOM 3762 C C . VAL B 1 91 ? 10.01849 24.03293 -39.59253 1.000 20.30988 90 VAL B C 1
ATOM 3763 O O . VAL B 1 91 ? 10.85157 23.78672 -40.46710 1.000 17.60754 90 VAL B O 1
ATOM 3776 N N . ASP B 1 92 ? 10.36985 24.45604 -38.38680 1.000 22.94126 91 ASP B N 1
ATOM 3777 C CA . ASP B 1 92 ? 11.77255 24.75726 -38.10906 1.000 26.37495 91 ASP B CA 1
ATOM 3778 C C . ASP B 1 92 ? 12.61093 23.47758 -38.13102 1.000 24.42745 91 ASP B C 1
ATOM 3779 O O . ASP B 1 92 ? 12.15236 22.40635 -37.72384 1.000 23.48643 91 ASP B O 1
ATOM 3788 N N . ALA B 1 93 ? 13.83610 23.59489 -38.64651 1.000 23.37502 92 ALA B N 1
ATOM 3789 C CA . ALA B 1 93 ? 14.78205 22.49629 -38.77794 1.000 22.51258 92 ALA B CA 1
ATOM 3790 C C . ALA B 1 93 ? 15.99837 22.81084 -37.91320 1.000 23.79630 92 ALA B C 1
ATOM 3791 O O . ALA B 1 93 ? 16.50590 23.93598 -37.93739 1.000 25.68395 92 ALA B O 1
ATOM 3798 N N . HIS B 1 94 ? 16.47578 21.81913 -37.17076 1.000 21.45509 93 HIS B N 1
ATOM 3799 C CA . HIS B 1 94 ? 17.45468 22.05574 -36.12173 1.000 28.06090 93 HIS B CA 1
ATOM 3800 C C . HIS B 1 94 ? 18.80901 21.40825 -36.34623 1.000 21.65213 93 HIS B C 1
ATOM 3801 O O . HIS B 1 94 ? 19.82176 21.95388 -35.88022 1.000 23.39884 93 HIS B O 1
ATOM 3815 N N . ALA B 1 95 ? 18.87457 20.25633 -37.00397 1.000 23.49586 94 ALA B N 1
ATOM 3816 C CA . ALA B 1 95 ? 20.16054 19.58694 -37.15888 1.000 24.38023 94 ALA B CA 1
ATOM 3817 C C . ALA B 1 95 ? 20.05937 18.50874 -38.22334 1.000 25.70725 94 ALA B C 1
ATOM 3818 O O . ALA B 1 95 ? 18.96488 18.05026 -38.56494 1.000 22.17795 94 ALA B O 1
ATOM 3825 N N . LEU B 1 96 ? 21.22421 18.13483 -38.75709 1.000 25.73930 95 LEU B N 1
ATOM 3826 C CA . LEU B 1 96 ? 21.36225 16.98758 -39.63256 1.000 29.05821 95 LEU B CA 1
ATOM 3827 C C . LEU B 1 96 ? 21.62721 15.76605 -38.76928 1.000 26.44426 95 LEU B C 1
ATOM 3828 O O . LEU B 1 96 ? 22.41714 15.83324 -37.82197 1.000 27.31007 95 LEU B O 1
ATOM 3844 N N . VAL B 1 97 ? 20.95021 14.66073 -39.08588 1.000 25.38602 96 VAL B N 1
ATOM 3845 C CA . VAL B 1 97 ? 20.99421 13.45720 -38.27085 1.000 26.64926 96 VAL B CA 1
ATOM 3846 C C . VAL B 1 97 ? 21.24386 12.25123 -39.17394 1.000 28.33828 96 VAL B C 1
ATOM 3847 O O . VAL B 1 97 ? 21.12207 12.32178 -40.39587 1.000 27.01715 96 VAL B O 1
ATOM 3860 N N . LYS B 1 98 ? 21.58395 11.12983 -38.54154 1.000 31.42326 97 LYS B N 1
ATOM 3861 C CA . LYS B 1 98 ? 21.75068 9.86181 -39.23087 1.000 34.98422 97 LYS B CA 1
ATOM 3862 C C . LYS B 1 98 ? 21.33473 8.74064 -38.28702 1.000 33.70628 97 LYS B C 1
ATOM 3863 O O . LYS B 1 98 ? 21.41335 8.88397 -37.05943 1.000 30.66698 97 LYS B O 1
ATOM 3882 N N . HIS B 1 99 ? 20.86810 7.63549 -38.87311 1.000 31.15604 98 HIS B N 1
ATOM 3883 C CA . HIS B 1 99 ? 20.41968 6.48948 -38.08738 1.000 32.15600 98 HIS B CA 1
ATOM 3884 C C . HIS B 1 99 ? 20.58339 5.21790 -38.91728 1.000 33.47328 98 HIS B C 1
ATOM 3885 O O . HIS B 1 99 ? 19.91070 5.04528 -39.93725 1.000 33.16460 98 HIS B O 1
ATOM 3899 N N . GLN B 1 100 ? 21.45938 4.33130 -38.47331 1.000 35.04399 99 GLN B N 1
ATOM 3900 C CA . GLN B 1 100 ? 21.64363 3.01654 -39.07953 1.000 37.39461 99 GLN B CA 1
ATOM 3901 C C . GLN B 1 100 ? 21.67024 3.09185 -40.60540 1.000 38.64179 99 GLN B C 1
ATOM 3902 O O . GLN B 1 100 ? 20.93294 2.40011 -41.31505 1.000 36.79085 99 GLN B O 1
ATOM 3916 N N . GLY B 1 101 ? 22.56229 3.94081 -41.11546 1.000 35.98969 100 GLY B N 1
ATOM 3917 C CA . GLY B 1 101 ? 22.79535 4.03279 -42.53563 1.000 36.07059 100 GLY B CA 1
ATOM 3918 C C . GLY B 1 101 ? 21.96310 5.06565 -43.26492 1.000 42.90291 100 GLY B C 1
ATOM 3919 O O . GLY B 1 101 ? 22.26223 5.36254 -44.43230 1.000 43.94185 100 GLY B O 1
ATOM 3923 N N . SER B 1 102 ? 20.93205 5.61693 -42.62645 1.000 38.85950 101 SER B N 1
ATOM 3924 C CA . SER B 1 102 ? 20.09077 6.63337 -43.23220 1.000 34.19796 101 SER B CA 1
ATOM 3925 C C . SER B 1 102 ? 20.47039 8.00508 -42.68819 1.000 31.20563 101 SER B C 1
ATOM 3926 O O . SER B 1 102 ? 20.93167 8.13471 -41.54979 1.000 31.81775 101 SER B O 1
ATOM 3934 N N . VAL B 1 103 ? 20.23786 9.04025 -43.50538 1.000 30.69045 102 VAL B N 1
ATOM 3935 C CA . VAL B 1 103 ? 20.53493 10.41805 -43.13044 1.000 28.14717 102 VAL B CA 1
ATOM 3936 C C . VAL B 1 103 ? 19.26114 11.24640 -43.24907 1.000 26.67619 102 VAL B C 1
ATOM 3937 O O . VAL B 1 103 ? 18.32451 10.89142 -43.96334 1.000 26.89541 102 VAL B O 1
ATOM 3950 N N . GLY B 1 104 ? 19.23972 12.37590 -42.54576 1.000 26.22673 103 GLY B N 1
ATOM 3951 C CA . GLY B 1 104 ? 18.07396 13.23688 -42.57933 1.000 25.10982 103 GLY B CA 1
ATOM 3952 C C . GLY B 1 104 ? 18.18690 14.48842 -41.72902 1.000 24.34698 103 GLY B C 1
ATOM 3953 O O . GLY B 1 104 ? 19.29384 15.01431 -41.52312 1.000 25.02757 103 GLY B O 1
ATOM 3957 N N . VAL B 1 105 ? 17.05252 14.95115 -41.21834 1.000 22.56980 104 VAL B N 1
ATOM 3958 C CA . VAL B 1 105 ? 16.94388 16.22666 -40.53354 1.000 21.73176 104 VAL B CA 1
ATOM 3959 C C . VAL B 1 105 ? 16.07691 16.06245 -39.29414 1.000 21.56479 104 VAL B C 1
ATOM 3960 O O . VAL B 1 105 ? 15.04786 15.37886 -39.32332 1.000 22.27647 104 VAL B O 1
ATOM 3973 N N . ALA B 1 106 ? 16.48041 16.71144 -38.21687 1.000 21.59151 105 ALA B N 1
ATOM 3974 C CA . ALA B 1 106 ? 15.65064 16.84642 -37.02728 1.000 22.67957 105 ALA B CA 1
ATOM 3975 C C . ALA B 1 106 ? 14.85265 18.14184 -37.13622 1.000 22.25585 105 ALA B C 1
ATOM 3976 O O . ALA B 1 106 ? 15.42601 19.21783 -37.35401 1.000 25.02563 105 ALA B O 1
ATOM 3983 N N . LYS B 1 107 ? 13.53469 18.04414 -36.96792 1.000 19.74836 106 LYS B N 1
ATOM 3984 C CA . LYS B 1 107 ? 12.65984 19.18946 -37.14599 1.000 18.71893 106 LYS B CA 1
ATOM 3985 C C . LYS B 1 107 ? 11.64132 19.26545 -36.01798 1.000 18.73555 106 LYS B C 1
ATOM 3986 O O . LYS B 1 107 ? 11.45559 18.32258 -35.24656 1.000 19.62972 106 LYS B O 1
ATOM 4005 N N . ASP B 1 108 ? 10.95061 20.39856 -35.94671 1.000 17.88399 107 ASP B N 1
ATOM 4006 C CA . ASP B 1 108 ? 9.83071 20.51435 -35.02483 1.000 24.86527 107 ASP B CA 1
ATOM 4007 C C . ASP B 1 108 ? 8.74336 19.51847 -35.41034 1.000 22.36517 107 ASP B C 1
ATOM 4008 O O . ASP B 1 108 ? 8.43969 19.32731 -36.59344 1.000 17.57575 107 ASP B O 1
ATOM 4017 N N . PHE B 1 109 ? 8.14247 18.89828 -34.40139 1.000 23.81160 108 PHE B N 1
ATOM 4018 C CA . PHE B 1 109 ? 7.02756 17.98490 -34.61944 1.000 21.60126 108 PHE B CA 1
ATOM 4019 C C . PHE B 1 109 ? 5.71829 18.75710 -34.56581 1.000 20.73551 108 PHE B C 1
ATOM 4020 O O . PHE B 1 109 ? 5.44498 19.45978 -33.58420 1.000 21.24009 108 PHE B O 1
ATOM 4037 N N . ILE B 1 110 ? 4.91272 18.61894 -35.62199 1.000 18.59233 109 ILE B N 1
ATOM 4038 C CA . ILE B 1 110 ? 3.61391 19.27301 -35.73385 1.000 20.07057 109 ILE B CA 1
ATOM 4039 C C . ILE B 1 110 ? 2.57078 18.19150 -35.47426 1.000 20.76926 109 ILE B C 1
ATOM 4040 O O . ILE B 1 110 ? 2.22632 17.42962 -36.37165 1.000 20.23414 109 ILE B O 1
ATOM 4056 N N . HIS B 1 111 ? 2.04564 18.11714 -34.26048 1.000 23.35645 110 HIS B N 1
ATOM 4057 C CA . HIS B 1 111 ? 1.11630 17.04044 -33.94502 1.000 31.18787 110 HIS B CA 1
ATOM 4058 C C . HIS B 1 111 ? -0.19566 17.23668 -34.69639 1.000 22.70647 110 HIS B C 1
ATOM 4059 O O . HIS B 1 111 ? -0.69024 18.35317 -34.84117 1.000 23.84799 110 HIS B O 1
ATOM 4073 N N . ASN B 1 112 ? -0.71982 16.13757 -35.23541 1.000 27.02342 111 ASN B N 1
ATOM 4074 C CA . ASN B 1 112 ? -1.97793 16.13310 -35.98975 1.000 28.96204 111 ASN B CA 1
ATOM 4075 C C . ASN B 1 112 ? -1.89469 17.01972 -37.23195 1.000 24.97159 111 ASN B C 1
ATOM 4076 O O . ASN B 1 112 ? -2.86162 17.66116 -37.63312 1.000 22.58389 111 ASN B O 1
ATOM 4087 N N . ALA B 1 113 ? -0.72536 17.05839 -37.84647 1.000 25.36672 112 ALA B N 1
ATOM 4088 C CA . ALA B 1 113 ? -0.51136 17.90840 -39.00875 1.000 22.71054 112 ALA B CA 1
ATOM 4089 C C . ALA B 1 113 ? -1.26988 17.36454 -40.21136 1.000 21.34775 112 ALA B C 1
ATOM 4090 O O . ALA B 1 113 ? -1.40867 16.16099 -40.40181 1.000 23.97394 112 ALA B O 1
ATOM 4097 N N . LEU B 1 114 ? -1.76419 18.27592 -41.03484 1.000 21.62004 113 LEU B N 1
ATOM 4098 C CA . LEU B 1 114 ? -2.34813 17.95245 -42.32857 1.000 21.00457 113 LEU B CA 1
ATOM 4099 C C . LEU B 1 114 ? -1.36219 18.36317 -43.41585 1.000 23.33587 113 LEU B C 1
ATOM 4100 O O . LEU B 1 114 ? -0.90083 19.51308 -43.44473 1.000 20.32589 113 LEU B O 1
ATOM 4116 N N . ASP B 1 115 ? -1.05032 17.43791 -44.31177 1.000 24.54385 114 ASP B N 1
ATOM 4117 C CA . ASP B 1 115 ? -0.19341 17.74205 -45.45238 1.000 31.40575 114 ASP B CA 1
ATOM 4118 C C . ASP B 1 115 ? -0.99019 18.52621 -46.48633 1.000 19.97994 114 ASP B C 1
ATOM 4119 O O . ASP B 1 115 ? -2.06188 18.08547 -46.90407 1.000 17.72041 114 ASP B O 1
ATOM 4128 N N . SER B 1 116 ? -0.46714 19.69139 -46.90547 1.000 15.40496 115 SER B N 1
ATOM 4129 C CA . SER B 1 116 ? -1.18357 20.49133 -47.89581 1.000 16.56443 115 SER B CA 1
ATOM 4130 C C . SER B 1 116 ? -1.42174 19.71371 -49.18663 1.000 21.03051 115 SER B C 1
ATOM 4131 O O . SER B 1 116 ? -2.46597 19.89743 -49.84156 1.000 17.06277 115 SER B O 1
ATOM 4139 N N . GLU B 1 117 ? -0.47384 18.84519 -49.57282 1.000 20.22641 116 GLU B N 1
ATOM 4140 C CA . GLU B 1 117 ? -0.64103 18.05828 -50.79499 1.000 29.47321 116 GLU B CA 1
ATOM 4141 C C . GLU B 1 117 ? -1.82776 17.10575 -50.69079 1.000 23.01121 116 GLU B C 1
ATOM 4142 O O . GLU B 1 117 ? -2.49621 16.84131 -51.69006 1.000 22.80201 116 GLU B O 1
ATOM 4154 N N . ASP B 1 118 ? -2.08803 16.56323 -49.49942 1.000 25.18571 117 ASP B N 1
ATOM 4155 C CA . ASP B 1 118 ? -3.27430 15.73573 -49.30321 1.000 23.52141 117 ASP B CA 1
ATOM 4156 C C . ASP B 1 118 ? -4.54658 16.56701 -49.45848 1.000 24.21012 117 ASP B C 1
ATOM 4157 O O . ASP B 1 118 ? -5.55727 16.07287 -49.96625 1.000 26.41297 117 ASP B O 1
ATOM 4166 N N . ILE B 1 119 ? -4.51992 17.81909 -49.00164 1.000 20.60751 118 ILE B N 1
ATOM 4167 C CA . ILE B 1 119 ? -5.69909 18.67996 -49.08665 1.000 22.21806 118 ILE B CA 1
ATOM 4168 C C . ILE B 1 119 ? -5.98622 19.05772 -50.53275 1.000 21.94243 118 ILE B C 1
ATOM 4169 O O . ILE B 1 119 ? -7.12228 18.95363 -51.01122 1.000 23.33034 118 ILE B O 1
ATOM 4185 N N . VAL B 1 120 ? -4.96100 19.51059 -51.25652 1.000 20.52779 119 VAL B N 1
ATOM 4186 C CA . VAL B 1 120 ? -5.20200 19.99945 -52.61122 1.000 20.03467 119 VAL B CA 1
ATOM 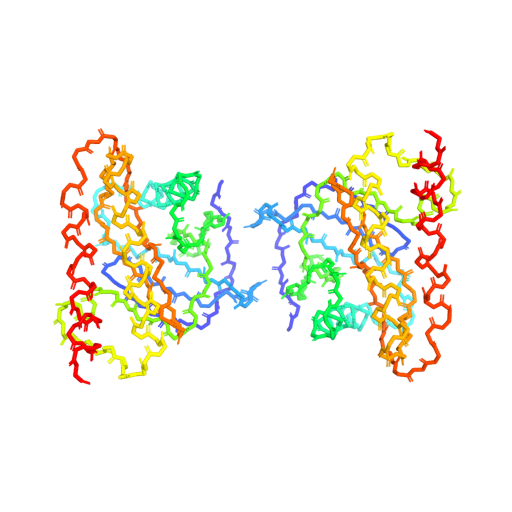4187 C C . VAL B 1 120 ? -5.45853 18.86278 -53.58513 1.000 23.13739 119 VAL B C 1
ATOM 4188 O O . VAL B 1 120 ? -6.10073 19.07898 -54.62131 1.000 22.51621 119 VAL B O 1
ATOM 4201 N N . ASN B 1 121 ? -4.98365 17.65744 -53.28441 1.000 26.72001 120 ASN B N 1
ATOM 4202 C CA . ASN B 1 121 ? -5.30898 16.48287 -54.07893 1.000 29.97924 120 ASN B CA 1
ATOM 4203 C C . ASN B 1 121 ? -6.57854 15.78381 -53.60154 1.000 29.44095 120 ASN B C 1
ATOM 4204 O O . ASN B 1 121 ? -6.91700 14.71988 -54.12561 1.000 28.98791 120 ASN B O 1
ATOM 4215 N N . ASN B 1 122 ? -7.27957 16.36107 -52.62812 1.000 27.87765 121 ASN B N 1
ATOM 4216 C CA . ASN B 1 122 ? -8.54050 15.81966 -52.11150 1.000 32.66296 121 ASN B CA 1
ATOM 4217 C C . ASN B 1 122 ? -8.37372 14.39258 -51.60268 1.000 32.69423 121 ASN B C 1
ATOM 4218 O O . ASN B 1 122 ? -9.25427 13.55777 -51.75718 1.000 29.17884 121 ASN B O 1
ATOM 4229 N N . LYS B 1 123 ? -7.23181 14.12042 -50.97780 1.000 33.55424 122 LYS B N 1
ATOM 4230 C CA . LYS B 1 123 ? -7.03636 12.91402 -50.18976 1.000 34.09579 122 LYS B CA 1
ATOM 4231 C C . LYS B 1 123 ? -7.48108 13.10235 -48.74435 1.000 33.27094 122 LYS B C 1
ATOM 4232 O O . LYS B 1 123 ? -7.82008 12.11977 -48.07616 1.000 28.62012 122 LYS B O 1
ATOM 4251 N N . LYS B 1 124 ? -7.48892 14.34481 -48.25518 1.000 30.06750 123 LYS B N 1
ATOM 4252 C CA . LYS B 1 124 ? -7.95598 14.66669 -46.91057 1.000 31.86882 123 LYS B CA 1
ATOM 4253 C C . LYS B 1 124 ? -8.66133 16.00238 -46.96734 1.000 25.16081 123 LYS B C 1
ATOM 4254 O O . LYS B 1 124 ? -8.41124 16.81113 -47.85239 1.000 23.72920 123 LYS B O 1
ATOM 4273 N N . SER B 1 125 ? -9.56935 16.21656 -46.02114 1.000 31.61126 124 SER B N 1
ATOM 4274 C CA . SER B 1 125 ? -10.37020 17.43357 -45.98160 1.000 31.46746 124 SER B CA 1
ATOM 4275 C C . SER B 1 125 ? -9.89933 18.36917 -44.88017 1.000 26.86059 124 SER B C 1
ATOM 4276 O O . SER B 1 125 ? -9.36095 17.92660 -43.86772 1.000 28.07588 124 SER B O 1
ATOM 4284 N N . LEU B 1 126 ? -10.12575 19.66239 -45.08348 1.000 24.15066 125 LEU B N 1
ATOM 4285 C CA . LEU B 1 126 ? -10.02489 20.61017 -43.99167 1.000 23.76147 125 LEU B CA 1
ATOM 4286 C C . LEU B 1 126 ? -11.21983 20.44498 -43.05774 1.000 24.69078 125 LEU B C 1
ATOM 4287 O O . LEU B 1 126 ? -12.33369 20.16327 -43.51763 1.000 27.67803 125 LEU B O 1
ATOM 4303 N N . PRO B 1 127 ? -11.02990 20.60420 -41.74663 1.000 27.49432 126 PRO B N 1
ATOM 4304 C CA . PRO B 1 127 ? -12.18799 20.66915 -40.85328 1.000 28.36690 126 PRO B CA 1
ATOM 4305 C C . PRO B 1 127 ? -13.05319 21.87529 -41.16958 1.000 22.79695 126 PRO B C 1
ATOM 4306 O O . PRO B 1 127 ? -12.62698 22.81994 -41.82692 1.000 21.04500 126 PRO B O 1
ATOM 4317 N N . ASP B 1 128 ? -14.28580 21.83183 -40.67680 1.000 29.14284 127 ASP B N 1
ATOM 4318 C CA . ASP B 1 128 ? -15.25359 22.90473 -40.87861 1.000 35.82598 127 ASP B CA 1
ATOM 4319 C C . ASP B 1 128 ? -15.11214 24.03991 -39.87135 1.000 29.94880 127 ASP B C 1
ATOM 4320 O O . ASP B 1 128 ? -15.81625 25.04796 -39.99773 1.000 30.35557 127 ASP B O 1
ATOM 4329 N N . ASN B 1 129 ? -14.24247 23.89090 -38.87749 1.000 25.96660 128 ASN B N 1
ATOM 4330 C CA . ASN B 1 129 ? -14.14622 24.85308 -37.78883 1.000 25.60184 128 ASN B CA 1
ATOM 4331 C C . ASN B 1 129 ? -13.86004 26.24981 -38.32399 1.000 24.14087 128 ASN B C 1
ATOM 4332 O O . ASN B 1 129 ? -13.01255 26.43521 -39.19642 1.000 21.65438 128 ASN B O 1
ATOM 4343 N N . LEU B 1 130 ? -14.57486 27.24112 -37.78327 1.000 17.63184 129 LEU B N 1
ATOM 4344 C CA . LEU B 1 130 ? -14.45297 28.60419 -38.29086 1.000 19.94296 129 LEU B CA 1
ATOM 4345 C C . LEU B 1 130 ? -13.05903 29.17433 -38.03872 1.000 18.51585 129 LEU B C 1
ATOM 4346 O O . LEU B 1 130 ? -12.41295 29.67463 -38.96000 1.000 17.92733 129 LEU B O 1
ATOM 4362 N N . LYS B 1 131 ? -12.59588 29.13990 -36.79044 1.000 19.26869 130 LYS B N 1
ATOM 4363 C CA . LYS B 1 131 ? -11.29881 29.72457 -36.47566 1.000 21.88083 130 LYS B CA 1
ATOM 4364 C C . LYS B 1 131 ? -10.18945 29.02180 -37.24098 1.000 17.40649 130 LYS B C 1
ATOM 4365 O O . LYS B 1 131 ? -9.24068 29.66778 -37.69600 1.000 21.95158 130 LYS B O 1
ATOM 4384 N N . PHE B 1 132 ? -10.29467 27.69493 -37.39259 1.000 17.46633 131 PHE B N 1
ATOM 4385 C CA . PHE B 1 132 ? -9.29270 26.92492 -38.11677 1.000 14.32838 131 PHE B CA 1
ATOM 4386 C C . PHE B 1 132 ? -9.16003 27.40921 -39.54664 1.000 15.19498 131 PHE B C 1
ATOM 4387 O O . PHE B 1 132 ? -8.04656 27.64181 -40.03190 1.000 14.98270 131 PHE B O 1
ATOM 4404 N N . ASN B 1 133 ? -10.28672 27.56927 -40.24538 1.000 16.18327 132 ASN B N 1
ATOM 4405 C CA . ASN B 1 133 ? -10.22619 28.04500 -41.61962 1.000 16.83029 132 ASN B CA 1
ATOM 4406 C C . ASN B 1 133 ? -9.79954 29.50743 -41.72002 1.000 12.95124 132 ASN B C 1
ATOM 4407 O O . ASN B 1 133 ? -9.16106 29.89416 -42.69559 1.000 13.95432 132 ASN B O 1
ATOM 4418 N N . LYS B 1 134 ? -10.15772 30.34614 -40.75537 1.000 14.59365 133 LYS B N 1
ATOM 4419 C CA . LYS B 1 134 ? -9.67738 31.72836 -40.78866 1.000 14.68946 133 LYS B CA 1
ATOM 4420 C C . LYS B 1 134 ? -8.16342 31.77230 -40.66051 1.000 16.41313 133 LYS B C 1
ATOM 4421 O O . LYS B 1 134 ? -7.50337 32.59826 -41.30230 1.000 16.14626 133 LYS B O 1
ATOM 4440 N N . ASN B 1 135 ? -7.59507 30.88735 -39.83390 1.000 15.56076 134 ASN B N 1
ATOM 4441 C CA . ASN B 1 135 ? -6.13797 30.82264 -39.71951 1.000 16.00170 134 ASN B CA 1
ATOM 4442 C C . ASN B 1 135 ? -5.49690 30.37770 -41.03553 1.000 14.64152 134 ASN B C 1
ATOM 4443 O O . ASN B 1 135 ? -4.49823 30.95173 -41.47433 1.000 16.42773 134 ASN B O 1
ATOM 4454 N N . VAL B 1 136 ? -6.05306 29.36022 -41.68353 1.000 14.98492 135 VAL B N 1
ATOM 4455 C CA . VAL B 1 136 ? -5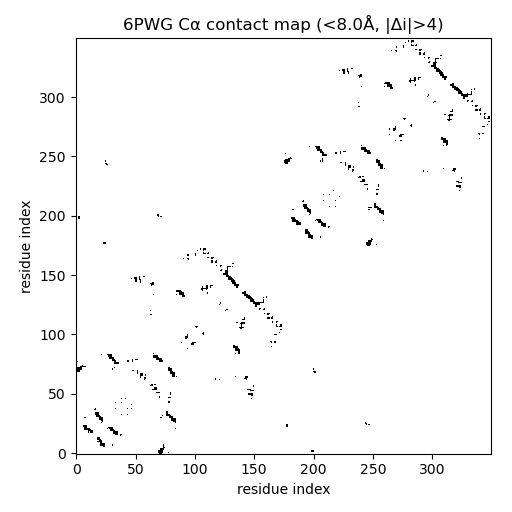.52112 28.96173 -42.97991 1.000 13.91698 135 VAL B CA 1
ATOM 4456 C C . VAL B 1 136 ? -5.57790 30.13792 -43.95241 1.000 15.26953 135 VAL B C 1
ATOM 4457 O O . VAL B 1 136 ? -4.60331 30.43396 -44.66040 1.000 14.32151 135 VAL B O 1
ATOM 4470 N N . LEU B 1 137 ? -6.72828 30.81994 -44.00614 1.000 12.03086 136 LEU B N 1
ATOM 4471 C CA . LEU B 1 137 ? -6.87824 31.96648 -44.89055 1.000 11.73254 136 LEU B CA 1
ATOM 4472 C C . LEU B 1 137 ? -5.84982 33.04561 -44.58676 1.000 12.45541 136 LEU B C 1
ATOM 4473 O O . LEU B 1 137 ? -5.17798 33.54112 -45.49738 1.000 11.56285 136 LEU B O 1
ATOM 4489 N N . GLU B 1 138 ? -5.74909 33.46407 -43.31801 1.000 12.14506 137 GLU B N 1
ATOM 4490 C CA . GLU B 1 138 ? -4.88793 34.61099 -43.01303 1.000 15.90489 137 GLU B CA 1
ATOM 4491 C C . GLU B 1 138 ? -3.42066 34.24367 -43.21391 1.000 13.84055 137 GLU B C 1
ATOM 4492 O O . GLU B 1 138 ? -2.64712 35.02764 -43.76472 1.000 14.58217 137 GLU B O 1
ATOM 4504 N N . ASP B 1 139 ? -3.03117 33.02136 -42.82661 1.000 13.51123 138 ASP B N 1
ATOM 4505 C CA . ASP B 1 139 ? -1.63713 32.62723 -43.00736 1.000 11.35135 138 ASP B CA 1
ATOM 4506 C C . ASP B 1 139 ? -1.29531 32.52251 -44.48993 1.000 14.31263 138 ASP B C 1
ATOM 4507 O O . ASP B 1 139 ? -0.20405 32.91310 -44.91371 1.000 14.85264 138 ASP B O 1
ATOM 4516 N N . CYS B 1 140 ? -2.20956 31.99416 -45.29335 1.000 11.76547 139 CYS B N 1
ATOM 4517 C CA . CYS B 1 140 ? -1.96805 31.95380 -46.73290 1.000 13.65258 139 CYS B CA 1
ATOM 4518 C C . CYS B 1 140 ? -1.85340 33.35770 -47.32169 1.000 12.80499 139 CYS B C 1
ATOM 4519 O O . CYS B 1 140 ? -1.00641 33.60192 -48.19457 1.000 12.18740 139 CYS B O 1
ATOM 4527 N N . ASN B 1 141 ? -2.72422 34.28373 -46.89010 1.000 12.30331 140 ASN B N 1
ATOM 4528 C CA . ASN B 1 141 ? -2.61013 35.66563 -47.33129 1.000 10.92240 140 ASN B CA 1
ATOM 4529 C C . ASN B 1 141 ? -1.22500 36.19888 -47.01316 1.000 13.69862 140 ASN B C 1
ATOM 4530 O O . ASN B 1 141 ? -0.59087 36.88170 -47.83769 1.000 15.31166 140 ASN B O 1
ATOM 4541 N N . ALA B 1 142 ? -0.75638 35.92436 -45.79933 1.000 14.33222 141 ALA B N 1
ATOM 4542 C CA . ALA B 1 142 ? 0.51014 36.47126 -45.33959 1.000 16.72262 141 ALA B CA 1
ATOM 4543 C C . ALA B 1 142 ? 1.67628 35.88253 -46.11858 1.000 13.59702 141 ALA B C 1
ATOM 4544 O O . ALA B 1 142 ? 2.65226 36.58332 -46.40498 1.000 15.91653 141 ALA B O 1
ATOM 4551 N N . ILE B 1 143 ? 1.60391 34.59701 -46.45217 1.000 12.15880 142 ILE B N 1
ATOM 4552 C CA . ILE B 1 143 ? 2.65564 33.96374 -47.23988 1.000 13.95177 142 ILE B CA 1
ATOM 4553 C C . ILE B 1 143 ? 2.67970 34.53917 -48.65134 1.000 15.44721 142 ILE B C 1
ATOM 4554 O O . ILE B 1 143 ? 3.74883 34.85824 -49.19286 1.000 15.67907 142 ILE B O 1
ATOM 4570 N N . ILE B 1 144 ? 1.50502 34.72389 -49.25466 1.000 11.86520 143 ILE B N 1
ATOM 4571 C CA . ILE B 1 144 ? 1.44006 35.31713 -50.59904 1.000 13.83598 143 ILE B CA 1
ATOM 4572 C C . ILE B 1 144 ? 1.93957 36.76172 -50.59068 1.000 16.17369 143 ILE B C 1
ATOM 4573 O O . ILE B 1 144 ? 2.65495 37.20073 -51.50744 1.000 15.60473 143 ILE B O 1
ATOM 4589 N N . ARG B 1 145 ? 1.56329 37.52342 -49.56576 1.000 17.26471 144 ARG B N 1
ATOM 4590 C CA . ARG B 1 145 ? 2.04879 38.89747 -49.44374 1.000 23.85236 144 ARG B CA 1
ATOM 4591 C C . ARG B 1 145 ? 3.57328 38.94774 -49.49842 1.000 18.76571 144 ARG B C 1
ATOM 4592 O O . ARG B 1 145 ? 4.17289 39.77005 -50.21549 1.000 19.33725 144 ARG B O 1
ATOM 4613 N N . ARG B 1 146 ? 4.21650 38.09582 -48.69767 1.000 15.63751 145 ARG B N 1
ATOM 4614 C CA . ARG B 1 146 ? 5.67096 38.12126 -48.59183 1.000 17.57716 145 ARG B CA 1
ATOM 4615 C C . ARG B 1 146 ? 6.33157 37.67129 -49.88893 1.000 15.50515 145 ARG B C 1
ATOM 4616 O O . ARG B 1 146 ? 7.29658 38.29348 -50.34896 1.000 20.25303 145 ARG B O 1
ATOM 4637 N N . LEU B 1 147 ? 5.82194 36.60963 -50.50409 1.000 17.18328 146 LEU B N 1
ATOM 4638 C CA . LEU B 1 147 ? 6.35951 36.17553 -51.78907 1.000 15.70336 146 LEU B CA 1
ATOM 4639 C C . LEU B 1 147 ? 6.28326 37.29593 -52.82533 1.000 16.79656 146 LEU B C 1
ATOM 4640 O O . LEU B 1 147 ? 7.24770 37.55456 -53.55661 1.000 17.20605 146 LEU B O 1
ATOM 4656 N N . LYS B 1 148 ? 5.13479 37.96625 -52.90799 1.000 15.89633 147 LYS B N 1
ATOM 4657 C CA . LYS B 1 148 ? 4.94835 39.00205 -53.91134 1.000 19.11796 147 LYS B CA 1
ATOM 4658 C C . LYS B 1 148 ? 5.81253 40.22254 -53.62636 1.000 20.69164 147 LYS B C 1
ATOM 4659 O O . LYS B 1 148 ? 6.33193 40.85315 -54.56090 1.000 20.73563 147 LYS B O 1
ATOM 4678 N N . ASN B 1 149 ? 5.96218 40.59100 -52.35124 1.000 16.95154 148 ASN B N 1
ATOM 4679 C CA . ASN B 1 149 ? 6.73409 41.78973 -52.04639 1.000 27.77152 148 ASN B CA 1
ATOM 4680 C C . ASN B 1 149 ? 8.21669 41.51944 -52.22684 1.000 19.40220 148 ASN B C 1
ATOM 4681 O O . ASN B 1 149 ? 8.92552 42.33540 -52.80466 1.000 16.79137 148 ASN B O 1
ATOM 4692 N N . LEU B 1 150 ? 8.69274 40.35731 -51.77055 1.000 21.94795 149 LEU B N 1
ATOM 4693 C CA . LEU B 1 150 ? 10.10124 40.03440 -51.88756 1.000 20.20658 149 LEU B CA 1
ATOM 4694 C C . LEU B 1 150 ? 10.48122 39.57426 -53.28412 1.000 21.41879 149 LEU B C 1
ATOM 4695 O O . LEU B 1 150 ? 11.63740 39.74735 -53.69675 1.000 23.67845 149 LEU B O 1
ATOM 4711 N N . GLU B 1 151 ? 9.54754 38.96728 -54.00305 1.000 20.94951 150 GLU B N 1
ATOM 4712 C CA . GLU B 1 151 ? 9.79576 38.38546 -55.31777 1.000 26.06531 150 GLU B CA 1
ATOM 4713 C C . GLU B 1 151 ? 10.84212 37.26914 -55.21812 1.000 23.41614 150 GLU B C 1
ATOM 4714 O O . GLU B 1 151 ? 11.95275 37.34873 -55.74522 1.000 22.22825 150 GLU B O 1
ATOM 4726 N N . VAL B 1 152 ? 10.45018 36.21549 -54.51238 1.000 22.97173 151 VAL B N 1
ATOM 4727 C CA . VAL B 1 152 ? 11.26164 35.01349 -54.39722 1.000 25.01462 151 VAL B CA 1
ATOM 4728 C C . VAL B 1 152 ? 10.42522 33.81560 -54.81754 1.000 22.04846 151 VAL B C 1
ATOM 4729 O O . VAL B 1 152 ? 9.19721 33.80779 -54.68599 1.000 18.42555 151 VAL B O 1
ATOM 4742 N N . HIS B 1 153 ? 11.10147 32.81502 -55.36180 1.000 20.17832 152 HIS B N 1
ATOM 4743 C CA . HIS B 1 153 ? 10.49440 31.55348 -55.75176 1.000 21.47451 152 HIS B CA 1
ATOM 4744 C C . HIS B 1 153 ? 11.01037 30.46451 -54.83083 1.000 20.69817 152 HIS B C 1
ATOM 4745 O O . HIS B 1 153 ? 12.21942 30.39112 -54.58053 1.000 21.70216 152 HIS B O 1
ATOM 4760 N N . ILE B 1 154 ? 10.09819 29.65118 -54.30283 1.000 19.69025 153 ILE B N 1
ATOM 4761 C CA . ILE B 1 154 ? 10.43958 28.54503 -53.41339 1.000 21.50195 153 ILE B CA 1
ATOM 4762 C C . ILE B 1 154 ? 10.18540 27.25384 -54.17980 1.000 22.92643 153 ILE B C 1
ATOM 4763 O O . ILE B 1 154 ? 9.03484 26.94433 -54.52370 1.000 23.52494 153 ILE B O 1
ATOM 4779 N N . GLU B 1 155 ? 11.25096 26.50111 -54.43872 1.000 23.98952 154 GLU B N 1
ATOM 4780 C CA . GLU B 1 155 ? 11.14765 25.29753 -55.25154 1.000 29.63296 154 GLU B CA 1
ATOM 4781 C C . GLU B 1 155 ? 10.44613 24.19270 -54.47425 1.000 25.56835 154 GLU B C 1
ATOM 4782 O O . GLU B 1 155 ? 10.78578 23.92326 -53.31626 1.000 24.53564 154 GLU B O 1
ATOM 4794 N N . ASP B 1 156 ? 9.47332 23.55362 -55.11811 1.000 25.93913 155 ASP B N 1
ATOM 4795 C CA . ASP B 1 156 ? 8.68657 22.48552 -54.50380 1.000 26.95430 155 ASP B CA 1
ATOM 4796 C C . ASP B 1 156 ? 8.06146 22.95086 -53.18686 1.000 22.51530 155 ASP B C 1
ATOM 4797 O O . ASP B 1 156 ? 8.23940 22.35745 -52.12702 1.000 23.38328 155 ASP B O 1
ATOM 4806 N N . LEU B 1 157 ? 7.29365 24.02422 -53.28376 1.000 20.12829 156 LEU B N 1
ATOM 4807 C CA . LEU B 1 157 ? 6.63439 24.59547 -52.11669 1.000 17.83143 156 LEU B CA 1
ATOM 4808 C C . LEU B 1 157 ? 5.49111 23.69624 -51.66364 1.000 18.17229 156 LEU B C 1
ATOM 4809 O O . LEU B 1 157 ? 4.68953 23.24847 -52.47715 1.000 15.64123 156 LEU B O 1
ATOM 4825 N N . GLN B 1 158 ? 5.45132 23.38803 -50.36566 1.000 15.55908 157 GLN B N 1
ATOM 4826 C CA . GLN B 1 158 ? 4.33140 22.66800 -49.77151 1.000 15.67030 157 GLN B CA 1
ATOM 4827 C C . GLN B 1 158 ? 4.33613 22.99237 -48.28188 1.000 13.74481 157 GLN B C 1
ATOM 4828 O O . GLN B 1 158 ? 5.28334 23.57819 -47.76600 1.000 14.97352 157 GLN B O 1
ATOM 4842 N N . PHE B 1 159 ? 3.27874 22.58971 -47.59351 1.000 12.98833 158 PHE B N 1
ATOM 4843 C CA . PHE B 1 159 ? 3.03547 23.05515 -46.24275 1.000 14.57895 158 PHE B CA 1
ATOM 4844 C C . PHE B 1 159 ? 2.53257 21.92936 -45.35423 1.000 12.73226 158 PHE B C 1
ATOM 4845 O O . PHE B 1 159 ? 1.98167 20.93665 -45.81658 1.000 13.56538 158 PHE B O 1
ATOM 4862 N N . LEU B 1 160 ? 2.71406 22.12223 -44.04647 1.000 15.98502 159 LEU B N 1
ATOM 4863 C CA . LEU B 1 160 ? 1.92928 21.43240 -43.03088 1.000 15.86026 159 LEU B CA 1
ATOM 4864 C C . LEU B 1 160 ? 0.98557 22.43998 -42.40268 1.000 15.09485 159 LEU B C 1
ATOM 4865 O O . LEU B 1 160 ? 1.36177 23.60240 -42.20404 1.000 16.79096 159 LEU B O 1
ATOM 4881 N N . VAL B 1 161 ? -0.24122 22.00434 -42.11622 1.000 14.35556 160 VAL B N 1
ATOM 4882 C CA . VAL B 1 161 ? -1.23605 22.81473 -41.41358 1.000 13.51442 160 VAL B CA 1
ATOM 4883 C C . VAL B 1 161 ? -1.38528 22.23511 -40.01148 1.000 15.53547 160 VAL B C 1
ATOM 4884 O O . VAL B 1 161 ? -1.70361 21.04614 -39.85872 1.000 16.22662 160 VAL B O 1
ATOM 4897 N N . ASP B 1 162 ? -1.11132 23.04523 -38.99549 1.000 13.64431 161 ASP B N 1
ATOM 4898 C CA . ASP B 1 162 ? -1.13084 22.53329 -37.62692 1.000 18.71766 161 ASP B CA 1
ATOM 4899 C C . ASP B 1 162 ? -2.58070 22.43134 -37.13612 1.000 19.12397 161 ASP B C 1
ATOM 4900 O O . ASP B 1 162 ? -3.52889 22.74965 -37.84586 1.000 18.17636 161 ASP B O 1
ATOM 4909 N N . HIS B 1 163 ? -2.76412 21.95145 -35.91125 1.000 22.00157 162 HIS B N 1
ATOM 4910 C CA . HIS B 1 163 ? -4.10961 21.63341 -35.45513 1.000 24.69010 162 HIS B CA 1
ATOM 4911 C C . HIS B 1 163 ? -4.95714 22.87338 -35.22503 1.000 18.85877 162 HIS B C 1
ATOM 4912 O O . HIS B 1 163 ? -6.16702 22.73950 -35.06378 1.000 19.69439 162 HIS B O 1
ATOM 4926 N N . ASN B 1 164 ? -4.36624 24.05911 -35.21157 1.000 19.77294 163 ASN B N 1
ATOM 4927 C CA . ASN B 1 164 ? -5.12147 25.30458 -35.11011 1.000 19.95319 163 ASN B CA 1
ATOM 4928 C C . ASN B 1 164 ? -5.39687 25.94264 -36.46391 1.000 17.97117 163 ASN B C 1
ATOM 4929 O O . ASN B 1 164 ? -6.12375 26.94480 -36.53727 1.000 19.07176 163 ASN B O 1
ATOM 4940 N N . GLY B 1 165 ? -4.83798 25.39946 -37.52795 1.000 18.92296 164 GLY B N 1
ATOM 4941 C CA . GLY B 1 165 ? -4.99667 25.95366 -38.84968 1.000 16.58515 164 GLY B CA 1
ATOM 4942 C C . GLY B 1 165 ? -3.85809 26.81068 -39.33912 1.000 13.41478 164 GLY B C 1
ATOM 4943 O O . GLY B 1 165 ? -3.96681 27.40503 -40.41433 1.000 16.41567 164 GLY B O 1
ATOM 4947 N N . HIS B 1 166 ? -2.77732 26.91876 -38.58402 1.000 15.36627 165 HIS B N 1
ATOM 4948 C CA . HIS B 1 166 ? -1.64024 27.71069 -39.03395 1.000 12.53911 165 HIS B CA 1
ATOM 4949 C C . HIS B 1 166 ? -0.84423 26.95730 -40.08888 1.000 12.25915 165 HIS B C 1
ATOM 4950 O O . HIS B 1 166 ? -0.66423 25.74011 -40.00180 1.000 14.07442 165 HIS B O 1
ATOM 4964 N N . VAL B 1 167 ? -0.37554 27.68287 -41.09222 1.000 12.06467 166 VAL B N 1
ATOM 4965 C CA . VAL B 1 167 ? 0.25129 27.09559 -42.26817 1.000 12.28251 166 VAL B CA 1
ATOM 4966 C C . VAL B 1 167 ? 1.76178 27.29391 -42.17488 1.000 13.58369 166 VAL B C 1
ATOM 4967 O O . VAL B 1 167 ? 2.24504 28.42942 -42.08739 1.000 13.48548 166 VAL B O 1
ATOM 4980 N N . LEU B 1 168 ? 2.50391 26.19099 -42.26583 1.000 16.72481 167 LEU B N 1
ATOM 4981 C CA . LEU B 1 168 ? 3.95134 26.17807 -42.12682 1.000 16.44165 167 LEU B CA 1
ATOM 4982 C C . LEU B 1 168 ? 4.59248 25.55464 -43.36553 1.000 14.46301 167 LEU B C 1
ATOM 4983 O O . LEU B 1 168 ? 4.26705 24.42518 -43.74290 1.000 15.52907 167 LEU B O 1
ATOM 4999 N N . ILE B 1 169 ? 5.55983 26.25654 -43.94711 1.000 12.25578 168 ILE B N 1
ATOM 5000 C CA . ILE B 1 169 ? 6.29030 25.72934 -45.08727 1.000 12.78434 168 ILE B CA 1
ATOM 5001 C C . ILE B 1 169 ? 7.10196 24.51373 -44.65762 1.000 14.70465 168 ILE B C 1
ATOM 5002 O O . ILE B 1 169 ? 7.75552 24.51592 -43.61433 1.000 16.33932 168 ILE B O 1
ATOM 5018 N N . ASN B 1 170 ? 7.04935 23.45160 -45.45343 1.000 16.36958 169 ASN B N 1
ATOM 5019 C CA . ASN B 1 170 ? 7.69527 22.19232 -45.11222 1.000 19.37442 169 ASN B CA 1
ATOM 5020 C C . ASN B 1 170 ? 8.45422 21.65647 -46.31793 1.000 19.97882 169 ASN B C 1
ATOM 5021 O O . ASN B 1 170 ? 7.97841 21.73711 -47.45649 1.000 17.95212 169 ASN B O 1
ATOM 5032 N N . ASP B 1 171 ? 9.64467 21.11993 -46.05372 1.000 19.08343 170 ASP B N 1
ATOM 5033 C CA . ASP B 1 171 ? 10.48280 20.51909 -47.08085 1.000 20.61109 170 ASP B CA 1
ATOM 5034 C C . ASP B 1 171 ? 10.85452 21.47222 -48.22020 1.000 21.60693 170 ASP B C 1
ATOM 5035 O O . ASP B 1 171 ? 10.91545 21.04356 -49.39223 1.000 19.36651 170 ASP B O 1
ATOM 5044 N N . PRO B 1 172 ? 11.14419 22.74826 -47.93989 1.000 19.82197 171 PRO B N 1
ATOM 5045 C CA . PRO B 1 172 ? 11.57381 23.63789 -49.02760 1.000 20.02623 171 PRO B CA 1
ATOM 5046 C C . PRO B 1 172 ? 12.87579 23.13519 -49.63103 1.000 24.60789 171 PRO B C 1
ATOM 5047 O O . PRO B 1 172 ? 13.80910 22.76676 -48.91404 1.000 25.81410 171 PRO B O 1
ATOM 5058 N N . ARG B 1 173 ? 12.92315 23.10001 -50.95542 1.000 25.49455 172 ARG B N 1
ATOM 5059 C CA . ARG B 1 173 ? 14.06979 22.59535 -51.67209 1.000 29.62857 172 ARG B CA 1
ATOM 5060 C C . ARG B 1 173 ? 15.02560 23.69308 -52.12495 1.000 27.88598 172 ARG B C 1
ATOM 5061 O O . ARG B 1 173 ? 16.22305 23.42033 -52.29204 1.000 28.47413 172 ARG B O 1
ATOM 5082 N N . ASP B 1 174 ? 14.55370 24.92148 -52.25671 1.000 25.90777 173 ASP B N 1
ATOM 5083 C CA . ASP B 1 174 ? 15.41781 26.02601 -52.62734 1.000 29.87524 173 ASP B CA 1
ATOM 5084 C C . ASP B 1 174 ? 14.59579 27.30228 -52.53957 1.000 25.48293 173 ASP B C 1
ATOM 5085 O O . ASP B 1 174 ? 13.36625 27.26438 -52.54307 1.000 22.90171 173 ASP B O 1
ATOM 5094 N N . VAL B 1 175 ? 15.29187 28.43403 -52.45013 1.000 26.24304 174 VAL B N 1
ATOM 5095 C CA . VAL B 1 175 ? 14.66065 29.73858 -52.57320 1.000 24.48826 174 VAL B CA 1
ATOM 5096 C C . VAL B 1 175 ? 15.60002 30.62863 -53.36709 1.000 28.81236 174 VAL B C 1
ATOM 5097 O O . VAL B 1 175 ? 16.79323 30.72329 -53.05219 1.000 26.80596 174 VAL B O 1
ATOM 5110 N N . VAL B 1 176 ? 15.07082 31.26178 -54.41303 1.000 29.51179 175 VAL B N 1
ATOM 5111 C CA . VAL B 1 176 ? 15.85718 32.14018 -55.26250 1.000 32.02221 175 VAL B CA 1
ATOM 5112 C C . VAL B 1 176 ? 15.04566 33.39035 -55.55578 1.000 29.17114 175 VAL B C 1
ATOM 5113 O O . VAL B 1 176 ? 13.80847 33.38680 -55.50710 1.000 25.44289 175 VAL B O 1
ATOM 5126 N N . ARG B 1 177 ? 15.76094 34.47203 -55.84145 1.000 27.62725 176 ARG B N 1
ATOM 5127 C CA . ARG B 1 177 ? 15.14344 35.73208 -56.23203 1.000 27.67052 176 ARG B CA 1
ATOM 5128 C C . ARG B 1 177 ? 14.71037 35.61880 -57.68586 1.000 29.33467 176 ARG B C 1
ATOM 5129 O O . ARG B 1 177 ? 15.54537 35.62256 -58.59262 1.000 31.94631 176 ARG B O 1
ATOM 5150 N N . SER B 1 178 ? 13.41535 35.49209 -57.90598 1.000 31.64747 177 SER B N 1
ATOM 5151 C CA . SER B 1 178 ? 12.84320 35.36519 -59.24392 1.000 37.83263 177 SER B CA 1
ATOM 5152 C C . SER B 1 178 ? 11.34084 35.57729 -59.09288 1.000 34.57043 177 SER B C 1
ATOM 5153 O O . SER B 1 178 ? 10.85323 35.92011 -58.00577 1.000 34.33384 177 SER B O 1
ATOM 5161 N N . SER B 1 179 ? 10.61393 35.36635 -60.17077 1.000 28.88115 178 SER B N 1
ATOM 5162 C CA . SER B 1 179 ? 9.17484 35.55783 -60.14478 1.000 26.16524 178 SER B CA 1
ATOM 5163 C C . SER B 1 179 ? 8.54129 34.70196 -59.05662 1.000 23.38275 178 SER B C 1
ATOM 5164 O O . SER B 1 179 ? 8.80398 33.49235 -58.99369 1.000 23.30368 178 SER B O 1
ATOM 5172 N N . PRO B 1 180 ? 7.69525 35.27160 -58.20308 1.000 23.86753 179 PRO B N 1
ATOM 5173 C CA . PRO B 1 180 ? 6.98753 34.46148 -57.20472 1.000 23.26427 179 PRO B CA 1
ATOM 5174 C C . PRO B 1 180 ? 5.65505 33.88100 -57.66543 1.000 23.77505 179 PRO B C 1
ATOM 5175 O O . PRO B 1 180 ? 4.97413 33.24547 -56.85076 1.000 20.63527 179 PRO B O 1
ATOM 5186 N N . ASP B 1 181 ? 5.27380 34.05506 -58.93505 1.000 25.97372 180 ASP B N 1
ATOM 5187 C CA . ASP B 1 181 ? 3.89544 33.77223 -59.32489 1.000 33.19609 180 ASP B CA 1
ATOM 5188 C C . ASP B 1 181 ? 3.54550 32.29697 -59.16979 1.000 26.58269 180 ASP B C 1
ATOM 5189 O O . ASP B 1 181 ? 2.40735 31.95797 -58.80593 1.000 25.76686 180 ASP B O 1
ATOM 5198 N N . LYS B 1 182 ? 4.49469 31.40120 -59.45374 1.000 21.83356 181 LYS B N 1
ATOM 5199 C CA . LYS B 1 182 ? 4.19291 29.97638 -59.31561 1.000 21.78255 181 LYS B CA 1
ATOM 5200 C C . LYS B 1 182 ? 4.12326 29.55518 -57.85523 1.000 19.15486 181 LYS B C 1
ATOM 5201 O O . LYS B 1 182 ? 3.29624 28.71351 -57.47730 1.000 19.57094 181 LYS B O 1
ATOM 5220 N N . SER B 1 183 ? 4.96987 30.13391 -57.00530 1.000 19.82008 182 SER B N 1
ATOM 5221 C CA . SER B 1 183 ? 4.84455 29.86102 -55.57556 1.000 17.05302 182 SER B CA 1
ATOM 5222 C C . SER B 1 183 ? 3.51985 30.39373 -55.03794 1.000 18.28473 182 SER B C 1
ATOM 5223 O O . SER B 1 183 ? 2.83499 29.72066 -54.25942 1.000 20.66024 182 SER B O 1
ATOM 5231 N N . ILE B 1 184 ? 3.12937 31.59053 -55.46852 1.000 18.74527 183 ILE B N 1
ATOM 5232 C CA . ILE B 1 184 ? 1.84626 32.14926 -55.05885 1.000 19.71471 183 ILE B CA 1
ATOM 5233 C C . ILE B 1 184 ? 0.70588 31.23820 -55.49360 1.000 17.69817 183 ILE B C 1
ATOM 5234 O O . ILE B 1 184 ? -0.26126 31.03227 -54.75464 1.000 17.07393 183 ILE B O 1
ATOM 5250 N N . SER B 1 185 ? 0.79109 30.69743 -56.70368 1.000 20.17714 184 SER B N 1
ATOM 5251 C CA . SER B 1 185 ? -0.25051 29.80214 -57.19288 1.000 22.37936 184 SER B CA 1
ATOM 5252 C C . SER B 1 185 ? -0.37126 28.57839 -56.29427 1.000 20.79773 184 SER B C 1
ATOM 5253 O O . SER B 1 185 ? -1.47897 28.09805 -56.02831 1.000 20.95802 184 SER B O 1
ATOM 5261 N N . LYS B 1 186 ? 0.76050 28.07413 -55.80107 1.000 19.63310 185 LYS B N 1
ATOM 5262 C CA . LYS B 1 186 ? 0.74055 26.92703 -54.90158 1.000 21.03858 185 LYS B CA 1
ATOM 5263 C C . LYS B 1 186 ? 0.06376 27.28294 -53.58188 1.000 20.40866 185 LYS B C 1
ATOM 5264 O O . LYS B 1 186 ? -0.69233 26.47879 -53.03218 1.000 20.57896 185 LYS B O 1
ATOM 5283 N N . VAL B 1 187 ? 0.32334 28.47832 -53.05106 1.000 15.43635 186 VAL B N 1
ATOM 5284 C CA . VAL B 1 187 ? -0.34837 28.87096 -51.82220 1.000 14.18030 186 VAL B CA 1
ATOM 5285 C C . VAL B 1 187 ? -1.83806 29.06127 -52.07788 1.000 14.39827 186 VAL B C 1
ATOM 5286 O O . VAL B 1 187 ? -2.68499 28.65683 -51.27108 1.000 12.96977 186 VAL B O 1
ATOM 5299 N N . ASN B 1 188 ? -2.17957 29.71081 -53.18735 1.000 16.26124 187 ASN B N 1
ATOM 5300 C CA . ASN B 1 188 ? -3.58005 29.96941 -53.49267 1.000 18.57416 187 ASN B CA 1
ATOM 5301 C C . ASN B 1 188 ? -4.36725 28.67764 -53.60838 1.000 19.74064 187 ASN B C 1
ATOM 5302 O O . ASN B 1 188 ? -5.54880 28.64192 -53.24672 1.000 21.59614 187 ASN B O 1
ATOM 5313 N N . GLU B 1 189 ? -3.72302 27.61736 -54.10858 1.000 20.35859 188 GLU B N 1
ATOM 5314 C CA . GLU B 1 189 ? -4.36388 26.31260 -54.21911 1.000 27.35835 188 GLU B CA 1
ATOM 5315 C C . GLU B 1 189 ? -4.85456 25.81896 -52.86782 1.000 21.49629 188 GLU B C 1
ATOM 5316 O O . GLU B 1 189 ? -5.98022 25.32215 -52.75595 1.000 18.91796 188 GLU B O 1
ATOM 5328 N N . LEU B 1 190 ? -4.03215 25.95461 -51.82804 1.000 18.33618 189 LEU B N 1
ATOM 5329 C CA . LEU B 1 190 ? -4.47168 25.58361 -50.48776 1.000 16.91274 189 LEU B CA 1
ATOM 5330 C C . LEU B 1 190 ? -5.50668 26.56232 -49.94555 1.000 15.99814 189 LEU B C 1
ATOM 5331 O O . LEU B 1 190 ? -6.56239 26.14067 -49.45389 1.000 15.18458 189 LEU B O 1
ATOM 5347 N N . ARG B 1 191 ? -5.24920 27.86972 -50.07113 1.000 18.03945 190 ARG B N 1
ATOM 5348 C CA . ARG B 1 191 ? -6.17456 28.87391 -49.53326 1.000 15.66225 190 ARG B CA 1
ATOM 5349 C C . ARG B 1 191 ? -7.57807 28.67939 -50.06698 1.000 16.57155 190 ARG B C 1
ATOM 5350 O O . ARG B 1 191 ? -8.55471 28.83892 -49.33576 1.000 19.09660 190 ARG B O 1
ATOM 5371 N N . SER B 1 192 ? -7.70102 28.31776 -51.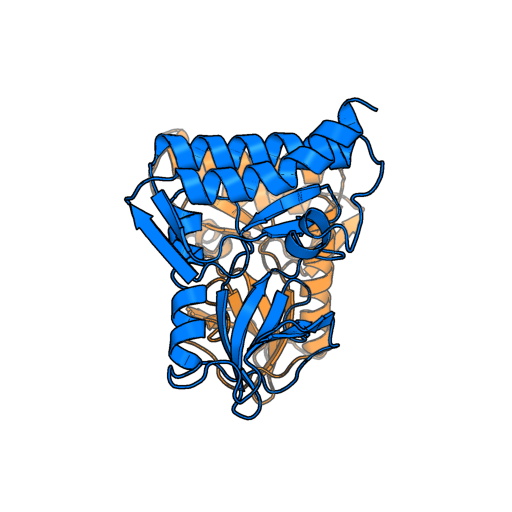34024 1.000 14.33196 191 SER B N 1
ATOM 5372 C CA . SER B 1 192 ? -9.03001 28.20482 -51.95114 1.000 16.46798 191 SER B CA 1
ATOM 5373 C C . SER B 1 192 ? -9.94477 27.29256 -51.15693 1.000 19.15173 191 SER B C 1
ATOM 5374 O O . SER B 1 192 ? -11.16284 27.51499 -51.09891 1.000 17.95278 191 SER B O 1
ATOM 5382 N N . HIS B 1 193 ? -9.38205 26.22517 -50.57198 1.000 20.48032 192 HIS B N 1
ATOM 5383 C CA . HIS B 1 193 ? -10.19362 25.31189 -49.77662 1.000 22.77824 192 HIS B CA 1
ATOM 5384 C C . HIS B 1 193 ? -10.74889 26.01042 -48.54736 1.000 21.08739 192 HIS B C 1
ATOM 5385 O O . HIS B 1 193 ? -11.92746 25.84815 -48.20763 1.000 19.62122 192 HIS B O 1
ATOM 5399 N N . ALA B 1 194 ? -9.91626 26.81146 -47.87451 1.000 19.59095 193 ALA B N 1
ATOM 5400 C CA . ALA B 1 194 ? -10.39499 27.54567 -46.71472 1.000 19.15508 193 ALA B CA 1
ATOM 5401 C C . ALA B 1 194 ? -11.31455 28.68757 -47.13098 1.000 20.15361 193 ALA B C 1
ATOM 5402 O O . ALA B 1 194 ? -12.28456 29.00205 -46.42771 1.000 22.11099 193 ALA B O 1
ATOM 5409 N N . LEU B 1 195 ? -11.03957 29.30103 -48.27310 1.000 18.83861 194 LEU B N 1
ATOM 5410 C CA . LEU B 1 195 ? -11.88270 30.38438 -48.76483 1.000 19.64314 194 LEU B CA 1
ATOM 5411 C C . LEU B 1 195 ? -13.29979 29.88759 -49.04138 1.000 20.54236 194 LEU B C 1
ATOM 5412 O O . LEU B 1 195 ? -14.27853 30.51729 -48.62722 1.000 21.97833 194 LEU B O 1
ATOM 5428 N N . ASN B 1 196 ? -13.42949 28.75372 -49.73507 1.000 20.32301 195 ASN B N 1
ATOM 5429 C CA . ASN B 1 196 ? -14.75103 28.20155 -50.01155 1.000 24.03909 195 ASN B CA 1
ATOM 5430 C C . ASN B 1 196 ? -15.46232 27.74396 -48.73196 1.000 23.17080 195 ASN B C 1
ATOM 5431 O O . ASN B 1 196 ? -16.68346 27.88915 -48.60212 1.000 20.92540 195 ASN B O 1
ATOM 5442 N N . ASN B 1 197 ? -14.72438 27.18882 -47.77681 1.000 21.56400 196 ASN B N 1
ATOM 5443 C CA . ASN B 1 197 ? -15.32348 26.85020 -46.48830 1.000 22.15666 196 ASN B CA 1
ATOM 5444 C C . ASN B 1 197 ? -15.92596 28.07886 -45.80996 1.000 23.79310 196 ASN B C 1
ATOM 5445 O O . ASN B 1 197 ? -17.08144 28.05588 -45.37259 1.000 26.26634 196 ASN B O 1
ATOM 5456 N N . LEU B 1 198 ? -15.16262 29.17202 -45.73336 1.000 17.64403 197 LEU B N 1
ATOM 5457 C CA . LEU B 1 198 ? -15.63805 30.37031 -45.05791 1.000 20.93888 197 LEU B CA 1
ATOM 5458 C C . LEU B 1 198 ? -16.82797 31.01260 -45.75677 1.000 21.20638 197 LEU B C 1
ATOM 5459 O O . LEU B 1 198 ? -17.60748 31.71839 -45.10334 1.000 23.30600 197 LEU B O 1
ATOM 5475 N N . LEU B 1 199 ? -17.00172 30.77364 -47.05336 1.000 23.04218 198 LEU B N 1
ATOM 5476 C CA . LEU B 1 199 ? -18.15905 31.30859 -47.76434 1.000 25.42984 198 LEU B CA 1
ATOM 5477 C C . LEU B 1 199 ? -19.45491 30.55344 -47.45768 1.000 31.60959 198 LEU B C 1
ATOM 5478 O O . LEU B 1 199 ? -20.55327 31.08646 -47.70136 1.000 29.09613 198 LEU B O 1
ATOM 5494 N N . ASP B 1 200 ? -19.36276 29.34174 -46.92985 1.000 38.21468 199 ASP B N 1
ATOM 5495 C CA . ASP B 1 200 ? -20.56404 28.59230 -46.54218 1.000 45.85341 199 ASP B CA 1
ATOM 5496 C C . ASP B 1 200 ? -21.29767 29.24027 -45.36817 1.000 48.48475 199 ASP B C 1
ATOM 5497 O O . ASP B 1 200 ? -21.02368 28.92178 -44.20945 1.000 49.86605 199 ASP B O 1
#

B-factor: mean 32.36, std 16.62, range [8.69, 121.98]

Secondary structure (DSSP, 8-state):
-EEE--SEEEEEEE-SSEEEEEESS-TTEEEEEEPTTTTTTS-HHHHHHHHHHHHHHHHHTT--B--EEEEEEETTEEEEEEE--TTPEEHHHHHTTSS-----HHHHHHHHHHHHHHHHHHHHHTEEEET-EEEE-TT--EEEES--EEEES--HHHHHHHHHHHHHHHHHHH-/-EEE--S---EEEE-SSEEEEE-SS-TTEEEEEEPTTSSTTS-HHHHHHHHHHHHHHHHHTT--B--EEEEEEETTEEEEEEE--TT-EEHHHHHTTSS-----HHHHHHHHHHHHHHHHHHHHHTEEEET--EEE-TTS-EEE-S--EEEES--HHHHHHHHHHHHHHHHHHH-

Radius of gyration: 23.28 Å; Cα contacts (8 Å, |Δi|>4): 707; chains: 2; bounding box: 52×53×62 Å

Foldseek 3Di:
DAAEQADFADWDDDDQFWTKTQRPVDNQKIWIWGDPPSVPPDPVVVLQVLQQVQQVVCVVLPAAAQHWDDWYDYPHIIHTMTGDFPPKDKLCCPLVVVDADDLDLQQLVQLQVNLVVNLVSCQVQQKDWPPWIWIQHPRNHTHTHSTRHMGRHHSVVVNVVSVSSNVRSVVSNVD/DAAEQEDFAAWDDADLFWTKTQHPVDNQKIWIWGDPPSPPPPDVVVLQVLQQVQQVVVVVLPAAAQHWDDWYAYPHIIHTMTGDQPPKDKLVCDLVVVDADDLDLQLLVQLQVNLVVNLVSCQVQQKDFPPWIWIQHPRNHTHTHSTRDIDRHHHPVVNVSSVSSNVRSVVSNVD